Protein AF-A0A024TZN8-F1 (afdb_monomer)

Secondary structure (DSSP, 8-state):
-------------------------------------------------------------------------------S-TT---EE--GGGHHHHHHHHHHHHHHTHHHHHHHHHHHHTT--EEEEEEEE-SS-EEEEEE----S-HHHHHHHHHHHHHS-EE-SSEEEEEEEEEETTEEEEEEEEEEEEETTEEEEEEEEEEEEEEETTEEEEEEEEESEESSSPPPP-S-----EEEEEEE----------------PPP--PPPPP-S--HHHHHHHHHHHHHHHTT-SS----PPPP--HHHHHHHHIIIIIHHHHHHHHS-GGGHHHHHHHTHHHHHHHHHHHHHHHHHHTT-GGG---HHHHHHHHHHIIIIIHHHHHHHHHHHHHHHHHHHHHHHHHHHHHHHHHHHHH--SS---HHHHHHH------HHHHHHHHHIIIIIIHHHHHHHHHHHHHT----TT-TTTSGGGS--SS---------------B-HHHHHHHHHHHHHHHHHHHHHHHHHTSSSHHHHHHHHHHHHHTHHHHHHHHHHHHHHHHHHHHHHS-GGG--HHHHHHHHHHHHHHHHHHHHHHHHHHHHS-HHHHHHHHHHHHHHHHHHHHHHHHHHHTTS-TT--BPP---TTHHHHHHHHHTT--

Foldseek 3Di:
DDDDDDDDDDDDDDDDDDDDDDDDDDDDDDDDDDDDDDDDDDDDDDDDDDDDDDDDDDDDDDDDDDDDPPDDDDPPDPDPPVPPQAAAPDPVCVLVSLCVVQVVLVVCVVVVVVVLCVVQPPDQDLDWDWDDPDSDIDIHHHHDDPDDLVVLLVLLVCLQAPFDDDPQKTKAFPDDSDPFKTKIKIWGCQLFHHNAIDIWIKIWGWACPDPFKIKIWMWTRQHYPVDHDPDHPDRDIDTDMDIGGRPPDDDPDDPDDDDDDDDDDDDDDDDDDDDVVSSVNSVSVVSSVSSVCDPPPPPDDPPDDVVVVVVLCCVVPVVLVVCVVPPDPLLCLLLVLLCVVVVVLVVVVVVVQVVVVVPDPVDRQPVVLLSVLLQCLQPVLQVQLVVVLVVLLVVLVVVLCVVCVCLLVVQLVVVCVVPVDDDCDPVNSVVRRPPPPDPSVLVSLLCSLQPNWLPSNLVSLLCCLVPVDPDPPDDPPPPPPPPPDDDDDDDPDDDDPPQDFDFLVNQLSSLLSSLLSNLSNVLQVVLVPDPDSVSSNVSSNLCSVFVSLLSSLLSSQLSLQVQVVCVVDPPLPDDPVSSVVSNVVSSVLRSQLSSLLVCLVSPHDPPVSVVSSSVVSVVSSVVSVVVSVVSVVVHPRPDTRGRDDDNVVVVVVVVVVVVPD

Radius of gyration: 37.94 Å; Cα contacts (8 Å, |Δi|>4): 658; chains: 1; bounding box: 101×75×132 Å

pLDDT: mean 72.83, std 25.21, range [22.47, 98.56]

Nearest PDB structures (foldseek):
  6vvq-assembly1_A  TM=5.739E-01  e=3.938E-01  Homo sapiens
  3fo5-assembly1_B  TM=4.875E-01  e=1.737E-01  Homo sapiens
  6vvq-assembly2_B  TM=4.913E-01  e=3.436E-01  Homo sapiens
  7f02-assembly1_F  TM=2.662E-01  e=8.152E-01  Escherichia coli BL21(DE3)

Solvent-accessible surface area (backbone atoms only — not comparable to full-atom values): 40317 Å² total; per-residue (Å²): 138,85,85,89,84,89,82,90,82,87,82,81,89,83,88,86,78,89,87,80,90,88,88,83,88,85,78,94,85,89,82,89,86,88,81,88,83,82,88,84,89,85,89,78,86,87,89,86,83,87,85,81,90,83,88,80,89,86,86,89,83,92,77,92,73,91,74,78,90,68,90,75,84,76,90,75,70,72,77,86,57,88,76,66,66,43,67,48,78,53,81,93,46,43,71,61,48,50,52,52,57,51,52,56,54,55,72,40,49,66,61,51,49,60,49,49,38,73,76,47,57,93,56,79,38,92,60,80,43,80,44,80,71,76,98,44,76,48,75,48,73,35,77,90,74,102,68,58,63,68,62,50,52,48,56,44,49,47,66,70,49,41,69,45,77,59,95,61,36,35,36,38,58,72,46,79,78,49,101,47,29,39,32,26,36,41,34,27,45,52,43,74,40,89,86,36,55,36,69,46,36,35,42,36,33,61,43,78,79,48,102,51,31,39,34,39,34,38,36,46,43,66,40,30,73,90,65,64,68,77,96,64,99,71,91,80,85,52,74,52,75,50,77,48,68,59,80,80,71,76,84,72,85,75,87,76,82,90,79,86,82,80,83,79,93,73,82,85,77,86,87,78,80,96,52,68,67,55,40,52,48,53,50,46,49,51,59,49,45,67,72,52,54,72,83,73,75,68,76,70,74,76,79,69,62,65,65,58,54,51,50,53,45,40,55,72,42,43,51,58,44,49,43,65,74,71,45,59,76,74,74,49,50,32,51,57,44,40,47,43,58,56,50,52,51,52,53,50,52,51,52,50,44,61,60,41,66,76,75,41,85,90,69,72,71,62,60,70,61,36,53,50,33,17,51,42,14,33,46,61,34,41,55,55,33,52,58,53,34,52,54,50,48,54,49,46,52,51,54,44,48,68,72,46,36,70,59,56,50,52,46,53,52,50,53,47,69,75,54,83,66,86,80,79,46,74,64,61,56,57,74,66,57,78,78,67,100,42,72,63,56,55,52,44,47,46,41,46,13,37,52,37,50,15,41,41,47,53,49,43,49,48,46,56,62,73,56,59,77,79,60,101,80,52,80,94,78,57,69,88,81,73,76,88,78,95,75,97,72,82,91,74,88,70,92,81,80,87,59,71,58,55,37,51,57,57,51,26,48,36,25,29,32,16,20,36,20,22,37,44,43,54,44,47,54,62,12,70,71,38,95,40,70,70,50,15,39,49,45,14,47,50,35,38,70,47,50,32,53,40,39,24,46,28,29,30,42,22,27,49,39,46,47,58,42,57,74,74,45,60,77,90,72,69,49,76,65,55,57,48,64,19,38,44,67,20,20,52,56,42,13,51,50,45,31,45,42,54,48,23,69,72,75,39,63,74,73,64,16,51,57,52,30,53,52,51,45,51,49,49,48,52,54,49,52,54,51,46,56,56,52,57,74,71,55,69,72,83,51,75,42,73,60,70,84,60,76,70,65,59,53,58,56,51,57,62,60,67,74,74,119

Organism: NCBI:txid157072

Mean predicted aligned error: 18.28 Å

Structure (mmCIF, N/CA/C/O backbone):
data_AF-A0A024TZN8-F1
#
_entry.id   AF-A0A024TZN8-F1
#
loop_
_atom_site.group_PDB
_atom_site.id
_atom_site.type_symbol
_atom_site.label_atom_id
_atom_site.label_alt_id
_atom_site.label_comp_id
_atom_site.label_asym_id
_atom_site.label_entity_id
_atom_site.label_seq_id
_atom_site.pdbx_PDB_ins_code
_atom_site.Cartn_x
_atom_site.Cartn_y
_atom_site.Cartn_z
_atom_site.occupancy
_atom_site.B_iso_or_equiv
_atom_site.auth_seq_id
_atom_site.auth_comp_id
_atom_site.auth_asym_id
_atom_site.auth_atom_id
_atom_site.pdbx_PDB_model_num
ATOM 1 N N . MET A 1 1 ? 32.685 -30.323 -39.870 1.00 30.05 1 MET A N 1
ATOM 2 C CA . MET A 1 1 ? 34.076 -30.712 -39.538 1.00 30.05 1 MET A CA 1
ATOM 3 C C . MET A 1 1 ? 35.042 -29.717 -40.185 1.00 30.05 1 MET A C 1
ATOM 5 O O . MET A 1 1 ? 34.588 -29.029 -41.093 1.00 30.05 1 MET A O 1
ATOM 9 N N . PRO A 1 2 ? 36.268 -29.550 -39.648 1.00 55.81 2 PRO A N 1
ATOM 10 C CA . PRO A 1 2 ? 36.926 -28.237 -39.532 1.00 55.81 2 PRO A CA 1
ATOM 11 C C . PRO A 1 2 ? 38.259 -28.177 -40.341 1.00 55.81 2 PRO A C 1
ATOM 13 O O . PRO A 1 2 ? 38.332 -28.935 -41.310 1.00 55.81 2 PRO A O 1
ATOM 16 N N . PRO A 1 3 ? 39.260 -27.290 -40.082 1.00 59.59 3 PRO A N 1
ATOM 17 C CA . PRO A 1 3 ? 39.941 -26.995 -38.792 1.00 59.59 3 PRO A CA 1
ATOM 18 C C . PRO A 1 3 ? 39.669 -25.559 -38.278 1.00 59.59 3 PRO A C 1
ATOM 20 O O . PRO A 1 3 ? 39.428 -24.655 -39.067 1.00 59.59 3 PRO A O 1
ATOM 23 N N . GLU A 1 4 ? 39.487 -25.300 -36.978 1.00 45.41 4 GLU A N 1
ATOM 24 C CA . GLU A 1 4 ? 40.472 -25.269 -35.870 1.00 45.41 4 GLU A CA 1
ATOM 25 C C . GLU A 1 4 ? 41.557 -24.180 -35.958 1.00 45.41 4 GLU A C 1
ATOM 27 O O . GLU A 1 4 ? 42.468 -24.257 -36.778 1.00 45.41 4 GLU A O 1
ATOM 32 N N . LEU A 1 5 ? 41.539 -23.256 -34.984 1.00 45.44 5 LEU A N 1
ATOM 33 C CA . LEU A 1 5 ? 42.759 -22.741 -34.352 1.00 45.44 5 LEU A CA 1
ATOM 34 C C . LEU A 1 5 ? 42.446 -22.120 -32.979 1.00 45.44 5 LEU A C 1
ATOM 36 O O . LEU A 1 5 ? 41.893 -21.028 -32.874 1.00 45.44 5 LEU A O 1
ATOM 40 N N . ALA A 1 6 ? 42.805 -22.834 -31.912 1.00 35.44 6 ALA A N 1
ATOM 41 C CA . ALA A 1 6 ? 42.748 -22.322 -30.547 1.00 35.44 6 ALA A CA 1
ATOM 42 C C . ALA A 1 6 ? 43.979 -21.456 -30.233 1.00 35.44 6 ALA A C 1
ATOM 44 O O . ALA A 1 6 ? 45.085 -21.754 -30.689 1.00 35.44 6 ALA A O 1
ATOM 45 N N . LYS A 1 7 ? 43.825 -20.443 -29.371 1.00 36.75 7 LYS A N 1
ATOM 46 C CA . LYS A 1 7 ? 44.962 -19.846 -28.657 1.00 36.75 7 LYS A CA 1
ATOM 47 C C . LYS A 1 7 ? 44.595 -19.461 -27.229 1.00 36.75 7 LYS A C 1
ATOM 49 O O . LYS A 1 7 ? 43.759 -18.602 -26.983 1.00 36.75 7 LYS A O 1
ATOM 54 N N . SER A 1 8 ? 45.269 -20.117 -26.295 1.00 31.22 8 SER A N 1
ATOM 55 C CA . SER A 1 8 ? 45.290 -19.793 -24.873 1.00 31.22 8 SER A CA 1
ATOM 56 C C . SER A 1 8 ? 46.012 -18.472 -24.607 1.00 31.22 8 SER A C 1
ATOM 58 O O . SER A 1 8 ? 47.078 -18.239 -25.181 1.00 31.22 8 SER A O 1
ATOM 60 N N . MET A 1 9 ? 45.549 -17.705 -23.621 1.00 31.27 9 MET A N 1
ATOM 61 C CA . MET A 1 9 ? 46.416 -16.789 -22.881 1.00 31.27 9 MET A CA 1
ATOM 62 C C . MET A 1 9 ? 46.205 -16.944 -21.378 1.00 31.27 9 MET A C 1
ATOM 64 O O . MET A 1 9 ? 45.128 -16.691 -20.849 1.00 31.27 9 MET A O 1
ATOM 68 N N . SER A 1 10 ? 47.271 -17.356 -20.696 1.00 29.47 10 SER A N 1
ATOM 69 C CA . SER A 1 10 ? 47.393 -17.285 -19.247 1.00 29.47 10 SER A CA 1
ATOM 70 C C . SER A 1 10 ? 48.030 -15.956 -18.848 1.00 29.47 10 SER A C 1
ATOM 72 O O . SER A 1 10 ? 49.127 -15.645 -19.310 1.00 29.47 10 SER A O 1
ATOM 74 N N . PHE A 1 11 ? 47.425 -15.258 -17.896 1.00 32.56 11 PHE A N 1
ATOM 75 C CA . PHE A 1 11 ? 48.141 -14.393 -16.962 1.00 32.56 11 PHE A CA 1
ATOM 76 C C . PHE A 1 11 ? 47.741 -14.855 -15.553 1.00 32.56 11 PHE A C 1
ATOM 78 O O . PHE A 1 11 ? 46.582 -15.170 -15.311 1.00 32.56 11 PHE A O 1
ATOM 85 N N . GLY A 1 12 ? 48.640 -14.999 -14.586 1.00 29.70 12 GLY A N 1
ATOM 86 C CA . GLY A 1 12 ? 49.996 -14.457 -14.518 1.00 29.70 12 GLY A CA 1
ATOM 87 C C . GLY A 1 12 ? 50.117 -13.725 -13.191 1.00 29.70 12 GLY A C 1
ATOM 88 O O . GLY A 1 12 ? 49.939 -12.514 -13.131 1.00 29.70 12 GLY A O 1
ATOM 89 N N . GLY A 1 13 ? 50.303 -14.476 -12.104 1.00 29.12 13 GLY A N 1
ATOM 90 C CA . GLY A 1 13 ? 50.282 -13.908 -10.760 1.00 29.12 13 GLY A CA 1
ATOM 91 C C . GLY A 1 13 ? 51.513 -13.048 -10.471 1.00 29.12 13 GLY A C 1
ATOM 92 O O . GLY A 1 13 ? 52.635 -13.452 -10.766 1.00 29.12 13 GLY A O 1
ATOM 93 N N . MET A 1 14 ? 51.311 -11.912 -9.803 1.00 31.89 14 MET A N 1
ATOM 94 C CA . MET A 1 14 ? 52.385 -11.189 -9.124 1.00 31.89 14 MET A CA 1
ATOM 95 C C . MET A 1 14 ? 52.057 -11.023 -7.642 1.00 31.89 14 MET A C 1
ATOM 97 O O . MET A 1 14 ? 51.167 -10.276 -7.250 1.00 31.89 14 MET A O 1
ATOM 101 N N . SER A 1 15 ? 52.831 -11.728 -6.821 1.00 30.62 15 SER A N 1
ATOM 102 C CA . SER A 1 15 ? 52.972 -11.476 -5.392 1.00 30.62 15 SER A CA 1
ATOM 103 C C . SER A 1 15 ? 54.261 -10.687 -5.180 1.00 30.62 15 SER A C 1
ATOM 105 O O . SER A 1 15 ? 55.340 -11.198 -5.482 1.00 30.62 15 SER A O 1
ATOM 107 N N . SER A 1 16 ? 54.178 -9.507 -4.570 1.00 34.16 16 SER A N 1
ATOM 108 C CA . SER A 1 16 ? 55.335 -8.832 -3.977 1.00 34.16 16 SER A CA 1
ATOM 109 C C . SER A 1 16 ? 54.985 -8.273 -2.593 1.00 34.16 16 SER A C 1
ATOM 111 O O . SER A 1 16 ? 53.917 -7.714 -2.353 1.00 34.16 16 SER A O 1
ATOM 113 N N . ARG A 1 17 ? 55.889 -8.523 -1.641 1.00 34.28 17 ARG A N 1
ATOM 114 C CA . ARG A 1 17 ? 55.772 -8.273 -0.193 1.00 34.28 17 ARG A CA 1
ATOM 115 C C . ARG A 1 17 ? 56.737 -7.153 0.218 1.00 34.28 17 ARG A C 1
ATOM 117 O O . ARG A 1 17 ? 57.800 -7.055 -0.383 1.00 34.28 17 ARG A O 1
ATOM 124 N N . SER A 1 18 ? 56.460 -6.502 1.361 1.00 32.19 18 SER A N 1
ATOM 125 C CA . SER A 1 18 ? 57.362 -5.566 2.087 1.00 32.19 18 SER A CA 1
ATOM 126 C C . SER A 1 18 ? 57.584 -4.208 1.383 1.00 32.19 18 SER A C 1
ATOM 128 O O . SER A 1 18 ? 57.638 -4.168 0.166 1.00 32.19 18 SER A O 1
ATOM 130 N N . GLY A 1 19 ? 57.731 -3.041 2.026 1.00 29.33 19 GLY A N 1
ATOM 131 C CA . GLY A 1 19 ? 57.719 -2.626 3.443 1.00 29.33 19 GLY A CA 1
ATOM 132 C C . GLY A 1 19 ? 58.166 -1.141 3.548 1.00 29.33 19 GLY A C 1
ATOM 133 O O . GLY A 1 19 ? 58.628 -0.589 2.560 1.00 29.33 19 GLY A O 1
ATOM 134 N N . SER A 1 20 ? 58.089 -0.410 4.671 1.00 31.00 20 SER A N 1
ATOM 135 C CA . SER A 1 20 ? 57.524 -0.697 6.002 1.00 31.00 20 SER A CA 1
ATOM 136 C C . SER A 1 20 ? 57.303 0.617 6.814 1.00 31.00 20 SER A C 1
ATOM 138 O O . SER A 1 20 ? 57.516 1.703 6.291 1.00 31.00 20 SER A O 1
ATOM 140 N N . ARG A 1 21 ? 56.882 0.502 8.089 1.00 34.34 21 ARG A N 1
ATOM 141 C CA . ARG A 1 21 ? 56.861 1.506 9.193 1.00 34.34 21 ARG A CA 1
ATOM 142 C C . ARG A 1 21 ? 57.362 2.945 8.916 1.00 34.34 21 ARG A C 1
ATOM 144 O O . ARG A 1 21 ? 58.560 3.147 8.740 1.00 34.34 21 ARG A O 1
ATOM 151 N N . HIS A 1 22 ? 56.536 3.934 9.277 1.00 31.69 22 HIS A N 1
ATOM 152 C CA . HIS A 1 22 ? 56.985 5.041 10.142 1.00 31.69 22 HIS A CA 1
ATOM 153 C C . HIS A 1 22 ? 55.917 5.414 11.184 1.00 31.69 22 HIS A C 1
ATOM 155 O O . HIS A 1 22 ? 54.732 5.139 11.008 1.00 31.69 22 HIS A O 1
ATOM 161 N N . ARG A 1 23 ? 56.369 5.940 12.328 1.00 34.72 23 ARG A N 1
ATOM 162 C CA . ARG A 1 23 ? 55.609 6.089 13.580 1.00 34.72 23 ARG A CA 1
ATOM 163 C C . ARG A 1 23 ? 55.654 7.561 13.987 1.00 34.72 23 ARG A C 1
ATOM 165 O O . ARG A 1 23 ? 56.745 8.084 14.170 1.00 34.72 23 ARG A O 1
ATOM 172 N N . GLY A 1 24 ? 54.500 8.205 14.152 1.00 29.28 24 GLY A N 1
ATOM 173 C CA . GLY A 1 24 ? 54.416 9.619 14.526 1.00 29.28 24 GLY A CA 1
ATOM 174 C C . GLY A 1 24 ? 53.272 9.875 15.498 1.00 29.28 24 GLY A C 1
ATOM 175 O O . GLY A 1 24 ? 52.125 10.007 15.087 1.00 29.28 24 GLY A O 1
ATOM 176 N N . GLN A 1 25 ? 53.587 9.930 16.792 1.00 33.00 25 GLN A N 1
ATOM 177 C CA . GLN A 1 25 ? 52.720 10.576 17.779 1.00 33.00 25 GLN A CA 1
ATOM 178 C C . GLN A 1 25 ? 52.880 12.092 17.638 1.00 33.00 25 GLN A C 1
ATOM 180 O O . GLN A 1 25 ? 54.005 12.551 17.465 1.00 33.00 25 GLN A O 1
ATOM 185 N N . LEU A 1 26 ? 51.809 12.859 17.835 1.00 31.92 26 LEU A N 1
ATOM 186 C CA . LEU A 1 26 ? 51.884 14.172 18.482 1.00 31.92 26 LEU A CA 1
ATOM 187 C C . LEU A 1 26 ? 50.514 14.539 19.068 1.00 31.92 26 LEU A C 1
ATOM 189 O O . LEU A 1 26 ? 49.491 13.976 18.682 1.00 31.92 26 LEU A O 1
ATOM 193 N N . ALA A 1 27 ? 50.522 15.398 20.083 1.00 30.81 27 ALA A N 1
ATOM 194 C CA . ALA A 1 27 ? 49.431 15.529 21.040 1.00 30.81 27 ALA A CA 1
ATOM 195 C C . ALA A 1 27 ? 48.706 16.883 20.969 1.00 30.81 27 ALA A C 1
ATOM 197 O O . ALA A 1 27 ? 49.251 17.873 20.495 1.00 30.81 27 ALA A O 1
ATOM 198 N N . SER A 1 28 ? 47.492 16.893 21.529 1.00 31.00 28 SER A N 1
ATOM 199 C CA . SER A 1 28 ? 46.886 17.983 22.312 1.00 31.00 28 SER A CA 1
ATOM 200 C C . SER A 1 28 ? 47.504 19.388 22.193 1.00 31.00 28 SER A C 1
ATOM 202 O O . SER A 1 28 ? 48.499 19.677 22.859 1.00 31.00 28 SER A O 1
ATOM 204 N N . VAL A 1 29 ? 46.764 20.321 21.584 1.00 30.72 29 VAL A N 1
ATOM 205 C CA . VAL A 1 29 ? 46.718 21.714 22.063 1.00 30.72 29 VAL A CA 1
ATOM 206 C C . VAL A 1 29 ? 45.264 22.170 22.182 1.00 30.72 29 VAL A C 1
ATOM 208 O O . VAL A 1 29 ? 44.430 21.930 21.313 1.00 30.72 29 VAL A O 1
ATOM 211 N N . ARG A 1 30 ? 44.982 22.824 23.307 1.00 33.59 30 ARG A N 1
ATOM 212 C CA . ARG A 1 30 ? 43.704 23.404 23.723 1.00 33.59 30 ARG A CA 1
ATOM 213 C C . ARG A 1 30 ? 43.825 24.919 23.567 1.00 33.59 30 ARG A C 1
ATOM 215 O O . ARG A 1 30 ? 44.715 25.493 24.186 1.00 33.59 30 ARG A O 1
ATOM 222 N N . SER A 1 31 ? 42.942 25.574 22.817 1.00 30.58 31 SER A N 1
ATOM 223 C CA . SER A 1 31 ? 42.868 27.042 22.786 1.00 30.58 31 SER A CA 1
ATOM 224 C C . SER A 1 31 ? 41.439 27.528 23.015 1.00 30.58 31 SER A C 1
ATOM 226 O O . SER A 1 31 ? 40.497 27.158 22.320 1.00 30.58 31 SER A O 1
ATOM 228 N N . GLN A 1 32 ? 41.284 28.351 24.050 1.00 31.69 32 GLN A N 1
ATOM 229 C CA . GLN A 1 32 ? 40.093 29.164 24.266 1.00 31.69 32 GLN A CA 1
ATOM 230 C C . GLN A 1 32 ? 40.126 30.352 23.302 1.00 31.69 32 GLN A C 1
ATOM 232 O O . GLN A 1 32 ? 41.203 30.880 23.033 1.00 31.69 32 GLN A O 1
ATOM 237 N N . LEU A 1 33 ? 38.959 30.857 22.900 1.00 29.12 33 LEU A N 1
ATOM 238 C CA . LEU A 1 33 ? 38.810 32.283 22.615 1.00 29.12 33 LEU A CA 1
ATOM 239 C C . LEU A 1 33 ? 37.374 32.727 22.896 1.00 29.12 33 LEU A C 1
ATOM 241 O O . LEU A 1 33 ? 36.422 32.327 22.232 1.00 29.12 33 LEU A O 1
ATOM 245 N N . SER A 1 34 ? 37.236 33.536 23.939 1.00 29.19 34 SER A N 1
ATOM 246 C CA . SER A 1 34 ? 35.998 34.177 24.369 1.00 29.19 34 SER A CA 1
ATOM 247 C C . SER A 1 34 ? 35.949 35.605 23.836 1.00 29.19 34 SER A C 1
ATOM 249 O O . SER A 1 34 ? 36.836 36.387 24.175 1.00 29.19 34 SER A O 1
ATOM 251 N N . ILE A 1 35 ? 34.900 35.984 23.098 1.00 32.28 35 ILE A N 1
ATOM 252 C CA . ILE A 1 35 ? 34.565 37.400 22.884 1.00 32.28 35 ILE A CA 1
ATOM 253 C C . ILE A 1 35 ? 33.079 37.646 23.162 1.00 32.28 35 ILE A C 1
ATOM 255 O O . ILE A 1 35 ? 32.191 36.920 22.728 1.00 32.28 35 ILE A O 1
ATOM 259 N N . GLN A 1 36 ? 32.880 38.704 23.940 1.00 29.36 36 GLN A N 1
ATOM 260 C CA . GLN A 1 36 ? 31.660 39.323 24.441 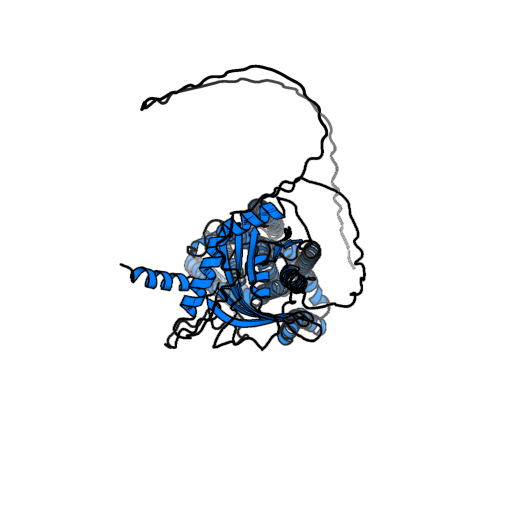1.00 29.36 36 GLN A CA 1
ATOM 261 C C . GLN A 1 36 ? 30.452 39.346 23.486 1.00 29.36 36 GLN A C 1
ATOM 263 O O . GLN A 1 36 ? 30.565 39.749 22.329 1.00 29.36 36 GLN A O 1
ATOM 268 N N . ARG A 1 37 ? 29.252 39.212 24.069 1.00 28.55 37 ARG A N 1
ATOM 269 C CA . ARG A 1 37 ? 28.217 40.245 23.885 1.00 28.55 37 ARG A CA 1
ATOM 270 C C . ARG A 1 37 ? 27.430 40.505 25.169 1.00 28.55 37 ARG A C 1
ATOM 272 O O . ARG A 1 37 ? 27.273 39.638 26.021 1.00 28.55 37 ARG A O 1
ATOM 279 N N . SER A 1 38 ? 27.045 41.764 25.315 1.00 30.22 38 SER A N 1
ATOM 280 C CA . SER A 1 38 ? 26.660 42.442 26.549 1.00 30.22 38 SER A CA 1
ATOM 281 C C . SER A 1 38 ? 25.204 42.239 26.975 1.00 30.22 38 SER A C 1
ATOM 283 O O . SER A 1 38 ? 24.283 42.423 26.185 1.00 30.22 38 SER A O 1
ATOM 285 N N . SER A 1 39 ? 25.040 41.976 28.271 1.00 30.17 39 SER A N 1
ATOM 286 C CA . SER A 1 39 ? 24.017 42.517 29.183 1.00 30.17 39 SER A CA 1
ATOM 287 C C . SER A 1 39 ? 22.898 43.426 28.634 1.00 30.17 39 SER A C 1
ATOM 289 O O . SER A 1 39 ? 23.163 44.518 28.131 1.00 30.17 39 SER A O 1
ATOM 291 N N . SER A 1 40 ? 21.661 43.112 29.027 1.00 30.58 40 SER A N 1
ATOM 292 C CA . SER A 1 40 ? 20.675 44.119 29.451 1.00 30.58 40 SER A CA 1
ATOM 293 C C . SER A 1 40 ? 19.959 43.622 30.709 1.00 30.58 40 SER A C 1
ATOM 295 O O . SER A 1 40 ? 19.372 42.541 30.700 1.00 30.58 40 SER A O 1
ATOM 297 N N . ALA A 1 41 ? 20.034 44.380 31.800 1.00 32.38 41 ALA A N 1
ATOM 298 C CA . ALA A 1 41 ? 19.461 43.995 33.087 1.00 32.38 41 ALA A CA 1
ATOM 299 C C . ALA A 1 41 ? 17.971 44.352 33.196 1.00 32.38 41 ALA A C 1
ATOM 301 O O . ALA A 1 41 ? 17.544 45.386 32.682 1.00 32.38 41 ALA A O 1
ATOM 302 N N . ARG A 1 42 ? 17.222 43.592 34.004 1.00 31.70 42 ARG A N 1
ATOM 303 C CA . ARG A 1 42 ? 16.159 44.155 34.851 1.00 31.70 42 ARG A CA 1
ATOM 304 C C . ARG A 1 42 ? 16.095 43.411 36.184 1.00 31.70 42 ARG A C 1
ATOM 306 O O . ARG A 1 42 ? 15.981 42.194 36.228 1.00 31.70 42 ARG A O 1
ATOM 313 N N . SER A 1 43 ? 16.231 44.187 37.252 1.00 31.36 43 SER A N 1
ATOM 314 C CA . SER A 1 43 ? 16.143 43.766 38.650 1.00 31.36 43 SER A CA 1
ATOM 315 C C . SER A 1 43 ? 14.705 43.903 39.148 1.00 31.36 43 SER A C 1
ATOM 317 O O . SER A 1 43 ? 14.048 44.872 38.771 1.00 31.36 43 SER A O 1
ATOM 319 N N . ALA A 1 44 ? 14.269 43.004 40.038 1.00 33.41 44 ALA A N 1
ATOM 320 C CA . ALA A 1 44 ? 13.424 43.359 41.183 1.00 33.41 44 ALA A CA 1
ATOM 321 C C . ALA A 1 44 ? 13.394 42.231 42.238 1.00 33.41 44 ALA A C 1
ATOM 323 O O . ALA A 1 44 ? 12.863 41.153 41.992 1.00 33.41 44 ALA A O 1
ATOM 324 N N . ASN A 1 45 ? 13.977 42.518 43.406 1.00 29.30 45 ASN A N 1
ATOM 325 C CA . ASN A 1 45 ? 13.536 42.164 44.767 1.00 29.30 45 ASN A CA 1
ATOM 326 C C . ASN A 1 45 ? 12.486 41.040 44.932 1.00 29.30 45 ASN A C 1
ATOM 328 O O . ASN A 1 45 ? 11.347 41.160 44.502 1.00 29.30 45 ASN A O 1
ATOM 332 N N . SER A 1 46 ? 12.828 39.908 45.552 1.00 32.38 46 SER A N 1
ATOM 333 C CA . SER A 1 46 ? 12.991 39.708 47.010 1.00 32.38 46 SER A CA 1
ATOM 334 C C . SER A 1 46 ? 11.685 39.711 47.817 1.00 32.38 46 SER A C 1
ATOM 336 O O . SER A 1 46 ? 11.101 40.766 48.055 1.00 32.38 46 SER A O 1
ATOM 338 N N . ASN A 1 47 ? 11.368 38.575 48.446 1.00 31.19 47 ASN A N 1
ATOM 339 C CA . ASN A 1 47 ? 11.277 38.587 49.904 1.00 31.19 47 ASN A CA 1
ATOM 340 C C . ASN A 1 47 ? 11.547 37.216 50.535 1.00 31.19 47 ASN A C 1
ATOM 342 O O . ASN A 1 47 ? 11.441 36.174 49.896 1.00 31.19 47 ASN A O 1
ATOM 346 N N . ARG A 1 48 ? 11.977 37.266 51.795 1.00 31.77 48 ARG A N 1
ATOM 347 C CA . ARG A 1 48 ? 12.570 36.176 52.573 1.00 31.77 48 ARG A CA 1
ATOM 348 C C . ARG A 1 48 ? 11.827 36.091 53.899 1.00 31.77 48 ARG A C 1
ATOM 350 O O . ARG A 1 48 ? 11.747 37.097 54.596 1.00 31.77 48 ARG A O 1
ATOM 357 N N . SER A 1 49 ? 11.389 34.906 54.307 1.00 31.58 49 SER A N 1
ATOM 358 C CA . SER A 1 49 ? 11.052 34.650 55.709 1.00 31.58 49 SER A CA 1
ATOM 359 C C . SER A 1 49 ? 11.600 33.295 56.144 1.00 31.58 49 SER A C 1
ATOM 361 O O . SER A 1 49 ? 11.367 32.261 55.526 1.00 31.58 49 SER A O 1
ATOM 363 N N . ASN A 1 50 ? 12.398 33.328 57.208 1.00 30.88 50 ASN A N 1
ATOM 364 C CA . ASN A 1 50 ? 12.898 32.131 57.870 1.00 30.88 50 ASN A CA 1
ATOM 365 C C . ASN A 1 50 ? 11.802 31.596 58.806 1.00 30.88 50 ASN A C 1
ATOM 367 O O . ASN A 1 50 ? 11.118 32.397 59.447 1.00 30.88 50 ASN A O 1
ATOM 371 N N . ARG A 1 51 ? 11.784 30.287 59.075 1.00 30.64 51 ARG A N 1
ATOM 372 C CA . ARG A 1 51 ? 11.636 29.849 60.471 1.00 30.64 51 ARG A CA 1
ATOM 373 C C . ARG A 1 51 ? 12.422 28.579 60.763 1.00 30.64 51 ARG A C 1
ATOM 375 O O . ARG A 1 51 ? 12.837 27.862 59.860 1.00 30.64 51 ARG A O 1
ATOM 382 N N . SER A 1 52 ? 12.750 28.433 62.037 1.00 30.34 52 SER A N 1
ATOM 383 C CA . SER A 1 52 ? 13.934 27.742 62.527 1.00 30.34 52 SER A CA 1
ATOM 384 C C . SER A 1 52 ? 13.659 26.343 63.060 1.00 30.34 52 SER A C 1
ATOM 386 O O . SER A 1 52 ? 12.600 26.053 63.609 1.00 30.34 52 SER A O 1
ATOM 388 N N . THR A 1 53 ? 14.707 25.533 62.986 1.00 31.23 53 THR A N 1
ATOM 389 C CA . THR A 1 53 ? 14.934 24.318 63.770 1.00 31.23 53 THR A CA 1
ATOM 390 C C . THR A 1 53 ? 14.635 24.483 65.261 1.00 31.23 53 THR A C 1
ATOM 392 O O . THR A 1 53 ? 15.058 25.467 65.869 1.00 31.23 53 THR A O 1
ATOM 395 N N . HIS A 1 54 ? 14.074 23.440 65.869 1.00 29.80 54 HIS A N 1
ATOM 396 C CA . HIS A 1 54 ? 14.369 23.063 67.250 1.00 29.80 54 HIS A CA 1
ATOM 397 C C . HIS A 1 54 ? 14.506 21.540 67.321 1.00 29.80 54 HIS A C 1
ATOM 399 O O . HIS A 1 54 ? 13.748 20.818 66.678 1.00 29.80 54 HIS A O 1
ATOM 405 N N . SER A 1 55 ? 15.488 21.058 68.077 1.00 33.00 55 SER A N 1
ATOM 406 C CA . SER A 1 55 ? 15.699 19.639 68.363 1.00 33.00 55 SER A CA 1
ATOM 407 C C . SER A 1 55 ? 15.504 19.375 69.854 1.00 33.00 55 SER A C 1
ATOM 409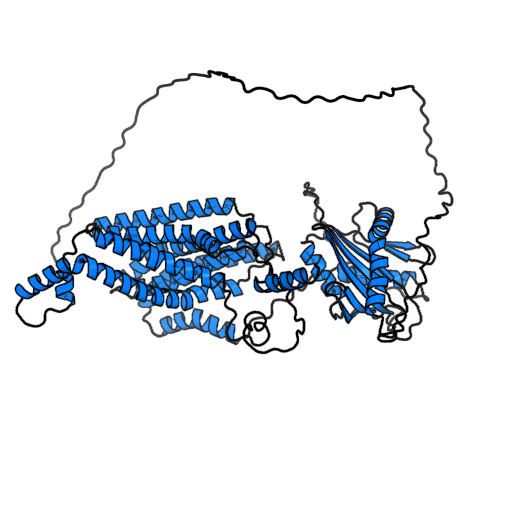 O O . SER A 1 55 ? 15.784 20.257 70.666 1.00 33.00 55 SER A O 1
ATOM 411 N N . LEU A 1 56 ? 15.062 18.160 70.201 1.00 31.11 56 LEU A N 1
ATOM 412 C CA . LEU A 1 56 ? 15.746 17.247 71.131 1.00 31.11 56 LEU A CA 1
ATOM 413 C C . LEU A 1 56 ? 14.951 15.934 71.318 1.00 31.11 56 LEU A C 1
ATOM 415 O O . LEU A 1 56 ? 13.738 15.954 71.484 1.00 31.11 56 LEU A O 1
ATOM 419 N N . ARG A 1 57 ? 15.689 14.815 71.234 1.00 30.92 57 ARG A N 1
ATOM 420 C CA . ARG A 1 57 ? 15.742 13.642 72.145 1.00 30.92 57 ARG A CA 1
ATOM 421 C C . ARG A 1 57 ? 14.729 13.553 73.301 1.00 30.92 57 ARG A C 1
ATOM 423 O O . ARG A 1 57 ? 14.399 14.568 73.896 1.00 30.92 57 ARG A O 1
ATOM 430 N N . ASP A 1 58 ? 14.347 12.381 73.813 1.00 31.08 58 ASP A N 1
ATOM 431 C CA . ASP A 1 58 ? 14.647 10.954 73.539 1.00 31.08 58 ASP A CA 1
ATOM 432 C C . ASP A 1 58 ? 13.543 10.130 74.248 1.00 31.08 58 ASP A C 1
ATOM 434 O O . ASP A 1 58 ? 13.003 10.619 75.241 1.00 31.08 58 ASP A O 1
ATOM 438 N N . SER A 1 59 ? 13.264 8.882 73.832 1.00 28.72 59 SER A N 1
ATOM 439 C CA . SER A 1 59 ? 13.058 7.711 74.731 1.00 28.72 59 SER A CA 1
ATOM 440 C C . SER A 1 59 ? 12.555 6.465 73.991 1.00 28.72 59 SER A C 1
ATOM 442 O O . SER A 1 59 ? 11.711 6.545 73.104 1.00 28.72 59 SER A O 1
ATOM 444 N N . CYS A 1 60 ? 13.065 5.297 74.391 1.00 29.67 60 CYS A N 1
ATOM 445 C CA . CYS A 1 60 ? 12.637 3.988 73.888 1.00 29.67 60 CYS A CA 1
ATOM 446 C C . CYS A 1 60 ? 11.374 3.484 74.607 1.00 29.67 60 CYS A C 1
ATOM 448 O O . CYS A 1 60 ? 11.203 3.729 75.798 1.00 29.67 60 CYS A O 1
ATOM 450 N N . GLY A 1 61 ? 10.564 2.679 73.917 1.00 27.67 61 GLY A N 1
ATOM 451 C CA . GLY A 1 61 ? 9.461 1.926 74.516 1.00 27.67 61 GLY A CA 1
ATOM 452 C C . GLY A 1 61 ? 9.004 0.796 73.597 1.00 27.67 61 GLY A C 1
ATOM 453 O O . GLY A 1 61 ? 8.418 1.050 72.551 1.00 27.67 61 GLY A O 1
ATOM 454 N N . VAL A 1 62 ? 9.298 -0.450 73.973 1.00 33.44 62 VAL A N 1
ATOM 455 C CA . VAL A 1 62 ? 8.788 -1.652 73.296 1.00 33.44 62 VAL A CA 1
ATOM 456 C C . VAL A 1 62 ? 7.478 -2.060 73.961 1.00 33.44 62 VAL A C 1
ATOM 458 O O . VAL A 1 62 ? 7.481 -2.368 75.151 1.00 33.44 62 VAL A O 1
ATOM 461 N N . SER A 1 63 ? 6.389 -2.155 73.198 1.00 30.05 63 SER A N 1
ATOM 462 C CA . SER A 1 63 ? 5.226 -2.954 73.594 1.00 30.05 63 SER A CA 1
ATOM 463 C C . SER A 1 63 ? 4.514 -3.552 72.382 1.00 30.05 63 SER A C 1
ATOM 465 O O . SER A 1 63 ? 3.854 -2.873 71.601 1.00 30.05 63 SER A O 1
ATOM 467 N N . THR A 1 64 ? 4.624 -4.871 72.249 1.00 33.22 64 THR A N 1
ATOM 468 C CA . THR A 1 64 ? 3.670 -5.688 71.496 1.00 33.22 64 THR A CA 1
ATOM 469 C C . THR A 1 64 ? 2.346 -5.719 72.255 1.00 33.22 64 THR A C 1
ATOM 471 O O . THR A 1 64 ? 2.323 -6.158 73.405 1.00 33.22 64 THR A O 1
ATOM 474 N N . GLY A 1 65 ? 1.251 -5.304 71.625 1.00 27.06 65 GLY A N 1
ATOM 475 C CA . GLY A 1 65 ? -0.084 -5.372 72.213 1.00 27.06 65 GLY A CA 1
ATOM 476 C C . GLY A 1 65 ? -1.152 -5.328 71.131 1.00 27.06 65 GLY A C 1
ATOM 477 O O . GLY A 1 65 ? -1.227 -4.359 70.382 1.00 27.06 65 GLY A O 1
ATOM 478 N N . CYS A 1 66 ? -1.954 -6.389 71.037 1.00 36.69 66 CYS A N 1
ATOM 479 C CA . CYS A 1 66 ? -3.226 -6.319 70.327 1.00 36.69 66 CYS A CA 1
ATOM 480 C C . CYS A 1 66 ? -4.141 -5.375 71.101 1.00 36.69 66 CYS A C 1
ATOM 482 O O . CYS A 1 66 ? -4.384 -5.627 72.278 1.00 36.69 66 CYS A O 1
ATOM 484 N N . ASP A 1 67 ? -4.696 -4.369 70.435 1.00 26.14 67 ASP A N 1
ATOM 485 C CA . ASP A 1 67 ? -5.839 -3.639 70.963 1.00 26.14 67 ASP A CA 1
ATOM 486 C C . ASP A 1 67 ? -6.856 -3.388 69.852 1.00 26.14 67 ASP A C 1
ATOM 488 O O . ASP A 1 67 ? -6.599 -2.666 68.892 1.00 26.14 67 ASP A O 1
ATOM 492 N N . SER A 1 68 ? -8.007 -4.037 70.028 1.00 29.73 68 SER A N 1
ATOM 493 C CA . SER A 1 68 ? -9.345 -3.514 69.756 1.00 29.73 68 SER A CA 1
ATOM 494 C C . SER A 1 68 ? -9.478 -2.520 68.591 1.00 29.73 68 SER A C 1
ATOM 496 O O . SER A 1 68 ? -9.233 -1.317 68.739 1.00 29.73 68 SER A O 1
ATOM 498 N N . ILE A 1 69 ? -9.985 -3.016 67.454 1.00 27.55 69 ILE A N 1
ATOM 499 C CA . ILE A 1 69 ? -10.626 -2.164 66.446 1.00 27.55 69 ILE A CA 1
ATOM 500 C C . ILE A 1 69 ? -11.852 -1.542 67.120 1.00 27.55 69 ILE A C 1
ATOM 502 O O . ILE A 1 69 ? -12.898 -2.172 67.249 1.00 27.55 69 ILE A O 1
ATOM 506 N N . LYS A 1 70 ? -11.683 -0.311 67.600 1.00 25.16 70 LYS A N 1
ATOM 507 C CA . LYS A 1 70 ? -12.764 0.505 68.149 1.00 25.16 70 LYS A CA 1
ATOM 508 C C . LYS A 1 70 ? -13.759 0.827 67.043 1.00 25.16 70 LYS A C 1
ATOM 510 O O . LYS A 1 70 ? -13.340 1.172 65.938 1.00 25.16 70 LYS A O 1
ATOM 515 N N . ASP A 1 71 ? -15.043 0.793 67.386 1.00 33.06 71 ASP A N 1
ATOM 516 C CA . ASP A 1 71 ? -16.142 1.211 66.520 1.00 33.06 71 ASP A CA 1
ATOM 517 C C . ASP A 1 71 ? -15.876 2.597 65.913 1.00 33.06 71 ASP A C 1
ATOM 519 O O . ASP A 1 71 ? -15.975 3.631 66.580 1.00 33.06 71 ASP A O 1
ATOM 523 N N . LEU A 1 72 ? -15.533 2.618 64.625 1.00 22.47 72 LEU A N 1
ATOM 524 C CA . LEU A 1 72 ? -15.395 3.836 63.837 1.00 22.47 72 LEU A CA 1
ATOM 525 C C . LEU A 1 72 ? -16.667 4.033 63.022 1.00 22.47 72 LEU A C 1
ATOM 527 O O . LEU A 1 72 ? -16.787 3.594 61.881 1.00 22.47 72 LEU A O 1
ATOM 531 N N . LYS A 1 73 ? -17.623 4.721 63.648 1.00 23.11 73 LYS A N 1
ATOM 532 C CA . LYS A 1 73 ? -18.842 5.203 63.005 1.00 23.11 73 LYS A CA 1
ATOM 533 C C . LYS A 1 73 ? -18.476 6.117 61.825 1.00 23.11 73 LYS A C 1
ATOM 535 O O . LYS A 1 73 ? -17.863 7.167 62.016 1.00 23.11 73 LYS A O 1
ATOM 540 N N . PHE A 1 74 ? -18.840 5.705 60.613 1.00 25.64 74 PHE A N 1
ATOM 541 C CA . PHE A 1 74 ? -18.482 6.388 59.369 1.00 25.64 74 PHE A CA 1
ATOM 542 C C . PHE A 1 74 ? -19.557 7.408 58.954 1.00 25.64 74 PHE A C 1
ATOM 544 O O . PHE A 1 74 ? -20.483 7.082 58.221 1.00 25.64 74 PHE A O 1
ATOM 551 N N . ASP A 1 75 ? -19.396 8.673 59.348 1.00 23.23 75 ASP A N 1
ATOM 552 C CA . ASP A 1 75 ? -20.189 9.796 58.811 1.00 23.23 75 ASP A CA 1
ATOM 553 C C . ASP A 1 75 ? -19.553 10.351 57.512 1.00 23.23 75 ASP A C 1
ATOM 555 O O . ASP A 1 75 ? -19.304 11.545 57.358 1.00 23.23 75 ASP A O 1
ATOM 559 N N . ALA A 1 76 ? -19.268 9.454 56.560 1.00 25.06 76 ALA A N 1
ATOM 560 C CA . ALA A 1 76 ? -18.924 9.784 55.170 1.00 25.06 76 ALA A CA 1
ATOM 561 C C . ALA A 1 76 ? -19.958 9.174 54.213 1.00 25.06 76 ALA A C 1
ATOM 563 O O . ALA A 1 76 ? -19.621 8.553 53.205 1.00 25.06 76 ALA A O 1
ATOM 564 N N . MET A 1 77 ? -21.230 9.346 54.571 1.00 27.56 77 MET A N 1
ATOM 565 C CA . MET A 1 77 ? -22.372 9.010 53.735 1.00 27.56 77 MET A CA 1
ATOM 566 C C . MET A 1 77 ? -22.290 9.830 52.440 1.00 27.56 77 MET A C 1
ATOM 568 O O . MET A 1 77 ? -22.538 11.037 52.436 1.00 27.56 77 MET A O 1
ATOM 572 N N . LEU A 1 78 ? -21.949 9.166 51.330 1.00 31.36 78 LEU A N 1
ATOM 573 C CA . LEU A 1 78 ? -22.451 9.576 50.019 1.00 31.36 78 LEU A CA 1
ATOM 574 C C . LEU A 1 78 ? -23.968 9.712 50.191 1.00 31.36 78 LEU A C 1
ATOM 576 O O . LEU A 1 78 ? -24.584 8.741 50.624 1.00 31.36 78 LEU A O 1
ATOM 580 N N . GLU A 1 79 ? -24.543 10.897 49.945 1.00 30.59 79 GLU A N 1
ATOM 581 C CA . GLU A 1 79 ? -25.955 11.151 50.282 1.00 30.59 79 GLU A CA 1
ATOM 582 C C . GLU A 1 79 ? -26.871 10.017 49.784 1.00 30.59 79 GLU A C 1
ATOM 584 O O . GLU A 1 79 ? -26.682 9.541 48.654 1.00 30.59 79 GLU A O 1
ATOM 589 N N . PRO A 1 80 ? -27.812 9.556 50.634 1.00 34.09 80 PRO A N 1
ATOM 590 C CA . PRO A 1 80 ? -28.447 8.256 50.500 1.00 34.09 80 PRO A CA 1
ATOM 591 C C . PRO A 1 80 ? -29.533 8.287 49.430 1.00 34.09 80 PRO A C 1
ATOM 593 O O . PRO A 1 80 ? -30.722 8.348 49.713 1.00 34.09 80 PRO A O 1
ATOM 596 N N . ASP A 1 81 ? -29.086 8.151 48.190 1.00 43.75 81 ASP A N 1
ATOM 597 C CA . ASP A 1 81 ? -29.895 7.712 47.055 1.00 43.75 81 ASP A CA 1
ATOM 598 C C . ASP A 1 81 ? -29.652 6.213 46.756 1.00 43.75 81 ASP A C 1
ATOM 600 O O . ASP A 1 81 ? -29.879 5.713 45.647 1.00 43.75 81 ASP A O 1
ATOM 604 N N . ALA A 1 82 ? -29.238 5.475 47.795 1.00 40.34 82 ALA A N 1
ATOM 605 C CA . ALA A 1 82 ? -29.462 4.040 47.952 1.00 40.34 82 ALA A CA 1
ATOM 606 C C . ALA A 1 82 ? -30.975 3.805 48.120 1.00 40.34 82 ALA A C 1
ATOM 608 O O . ALA A 1 82 ? -31.485 3.636 49.223 1.00 40.34 82 ALA A O 1
ATOM 609 N N . GLY A 1 83 ? -31.706 3.927 47.010 1.00 41.56 83 GLY A N 1
ATOM 610 C CA . GLY A 1 83 ? -33.168 3.924 46.995 1.00 41.56 83 GLY A CA 1
ATOM 611 C C . GLY A 1 83 ? -33.809 4.893 46.000 1.00 41.56 83 GLY A C 1
ATOM 612 O O . GLY A 1 83 ? -35.003 4.747 45.741 1.00 41.56 83 GLY A O 1
ATOM 613 N N . SER A 1 84 ? -33.067 5.826 45.373 1.00 49.66 84 SER A N 1
ATOM 614 C CA . SER A 1 84 ? -33.618 6.587 44.238 1.00 49.66 84 SER A CA 1
ATOM 615 C C . SER A 1 84 ? -33.628 5.732 42.972 1.00 49.66 84 SER A C 1
ATOM 617 O O . SER A 1 84 ? -32.783 5.801 42.074 1.00 49.66 84 SER A O 1
ATOM 619 N N . ASN A 1 85 ? -34.645 4.880 42.927 1.00 58.16 85 ASN A N 1
ATOM 620 C CA . ASN A 1 85 ? -35.153 4.290 41.709 1.00 58.16 85 ASN A CA 1
ATOM 621 C C . ASN A 1 85 ? -35.522 5.435 40.762 1.00 58.16 85 ASN A C 1
ATOM 623 O O . ASN A 1 85 ? -36.470 6.180 41.001 1.00 58.16 85 ASN A O 1
ATOM 627 N N . HIS A 1 86 ? -34.727 5.626 39.709 1.00 74.06 86 HIS A N 1
ATOM 628 C CA . HIS A 1 86 ? -35.056 6.617 38.695 1.00 74.06 86 HIS A CA 1
ATOM 629 C C . HIS A 1 86 ? -36.256 6.120 37.888 1.00 74.06 86 HIS A C 1
ATOM 631 O O . HIS A 1 86 ? -36.211 5.023 37.324 1.00 74.06 86 HIS A O 1
ATOM 637 N N . THR A 1 87 ? -37.290 6.957 37.818 1.00 77.62 87 THR A N 1
ATOM 638 C CA . THR A 1 87 ? -38.510 6.708 37.049 1.00 77.62 87 THR A CA 1
ATOM 639 C C . THR A 1 87 ? -38.531 7.578 35.792 1.00 77.62 87 THR A C 1
ATOM 641 O O . THR A 1 87 ? -38.513 8.808 35.872 1.00 77.62 87 THR A O 1
ATOM 644 N N . LEU A 1 88 ? -38.626 6.954 34.617 1.00 83.00 88 LEU A N 1
ATOM 645 C CA . LEU A 1 88 ? -38.877 7.617 33.336 1.00 83.00 88 LEU A CA 1
ATOM 646 C C . LEU A 1 88 ? -40.365 7.496 32.969 1.00 83.00 88 LEU A C 1
ATOM 648 O O . LEU A 1 88 ? -40.778 6.561 32.283 1.00 83.00 88 LEU A O 1
ATOM 652 N N . VAL A 1 89 ? -41.171 8.454 33.444 1.00 73.00 89 VAL A N 1
ATOM 653 C CA . VAL A 1 89 ? -42.630 8.493 33.200 1.00 73.00 89 VAL A CA 1
ATOM 654 C C . VAL A 1 89 ? -42.987 9.108 31.841 1.00 73.00 89 VAL A C 1
ATOM 656 O O . VAL A 1 89 ? -43.904 8.632 31.178 1.00 73.00 89 VAL A O 1
ATOM 659 N N . ASP A 1 90 ? -42.294 10.175 31.424 1.00 75.81 90 ASP A N 1
ATOM 660 C CA . ASP A 1 90 ? -42.681 10.978 30.256 1.00 75.81 90 ASP A CA 1
ATOM 661 C C . ASP A 1 90 ? -41.675 10.874 29.099 1.00 75.81 90 ASP A C 1
ATOM 663 O O . ASP A 1 90 ? -40.513 11.282 29.192 1.00 75.81 90 ASP A O 1
ATOM 667 N N . SER A 1 91 ? -42.174 10.380 27.965 1.00 74.12 91 SER A N 1
ATOM 668 C CA . SER A 1 91 ? -41.466 10.325 26.686 1.00 74.12 91 SER A CA 1
ATOM 669 C C . SER A 1 91 ? -40.934 11.680 26.196 1.00 74.12 91 SER A C 1
ATOM 671 O O . SER A 1 91 ? -39.874 11.711 25.577 1.00 74.12 91 SER A O 1
ATOM 673 N N . ALA A 1 92 ? -41.605 12.799 26.501 1.00 77.12 92 ALA A N 1
ATOM 674 C CA . ALA A 1 92 ? -41.235 14.131 26.014 1.00 77.12 92 ALA A CA 1
ATOM 675 C C . ALA A 1 92 ? -39.955 14.698 26.660 1.00 77.12 92 ALA A C 1
ATOM 677 O O . ALA A 1 92 ? -39.370 15.656 26.149 1.00 77.12 92 ALA A O 1
ATOM 678 N N . PHE A 1 93 ? -39.507 14.116 27.777 1.00 83.81 93 PHE A N 1
ATOM 679 C CA . PHE A 1 93 ? -38.322 14.561 28.517 1.00 83.81 93 PHE A CA 1
ATOM 680 C C . PHE A 1 93 ? -37.237 13.480 28.640 1.00 83.81 93 PHE A C 1
ATOM 682 O O . PHE A 1 93 ? -36.251 13.711 29.343 1.00 83.81 93 PHE A O 1
ATOM 689 N N . ARG A 1 94 ? -37.374 12.339 27.944 1.00 89.69 94 ARG A N 1
ATOM 690 C CA . ARG A 1 94 ? -36.468 11.176 28.045 1.00 89.69 94 ARG A CA 1
ATOM 691 C C . ARG A 1 94 ? -34.995 11.538 27.892 1.00 89.69 94 ARG A C 1
ATOM 693 O O . ARG A 1 94 ? -34.223 11.267 28.805 1.00 89.69 94 ARG A O 1
ATOM 700 N N . ASP A 1 95 ? -34.623 12.234 26.820 1.00 87.94 95 ASP A N 1
ATOM 701 C CA . ASP A 1 95 ? -33.225 12.598 26.540 1.00 87.94 95 ASP A CA 1
ATOM 702 C C . ASP A 1 95 ? -32.630 13.476 27.648 1.00 87.94 95 ASP A C 1
ATOM 704 O O . ASP A 1 95 ? -31.496 13.284 28.085 1.00 87.94 95 ASP A O 1
ATOM 708 N N . LYS A 1 96 ? -33.426 14.421 28.169 1.00 89.81 96 LYS A N 1
ATOM 709 C CA . LYS A 1 96 ? -33.029 15.273 29.299 1.00 89.81 96 LYS A CA 1
ATOM 710 C C . LYS A 1 96 ? -32.908 14.464 30.588 1.00 89.81 96 LYS A C 1
ATOM 712 O O . LYS A 1 96 ? -31.976 14.704 31.349 1.00 89.81 96 LYS A O 1
ATOM 717 N N . GLY A 1 97 ? -33.809 13.507 30.813 1.00 92.19 97 GLY A N 1
ATOM 718 C CA . GLY A 1 97 ? -33.752 12.557 31.922 1.00 92.19 97 GLY A CA 1
ATOM 719 C C . GLY A 1 97 ? -32.485 11.707 31.872 1.00 92.19 97 GLY A C 1
ATOM 720 O O . GLY A 1 97 ? -31.750 11.654 32.851 1.00 92.19 97 GLY A O 1
ATOM 721 N N . TYR A 1 98 ? -32.160 11.135 30.714 1.00 94.81 98 TYR A N 1
ATOM 722 C CA . TYR A 1 98 ? -30.931 10.377 30.495 1.00 94.81 98 TYR A CA 1
ATOM 723 C C . TYR A 1 98 ? -29.673 11.189 30.756 1.00 94.81 98 TYR A C 1
ATOM 725 O O . TYR A 1 98 ? -28.835 10.775 31.558 1.00 94.81 98 TYR A O 1
ATOM 733 N N . GLN A 1 99 ? -29.560 12.368 30.143 1.00 93.75 99 GLN A N 1
ATOM 734 C CA . GLN A 1 99 ? -28.424 13.247 30.392 1.00 93.75 99 GLN A CA 1
ATOM 735 C C . GLN A 1 99 ? -28.360 13.634 31.878 1.00 93.75 99 GLN A C 1
ATOM 737 O O . GLN A 1 99 ? -27.277 13.635 32.452 1.00 93.75 99 GLN A O 1
ATOM 742 N N . TRP A 1 100 ? -29.481 13.916 32.546 1.00 93.44 100 TRP A N 1
ATOM 743 C CA . TRP A 1 100 ? -29.490 14.239 33.978 1.00 93.44 100 TRP A CA 1
ATOM 744 C C . TRP A 1 100 ? -29.002 13.070 34.850 1.00 93.44 100 TRP A C 1
ATOM 746 O O . TRP A 1 100 ? -28.068 13.265 35.630 1.00 93.44 100 TRP A O 1
ATOM 756 N N . ILE A 1 101 ? -29.554 11.863 34.666 1.00 92.81 101 ILE A N 1
ATOM 757 C CA . ILE A 1 101 ? -29.175 10.646 35.407 1.00 92.81 101 ILE A CA 1
ATOM 758 C C . ILE A 1 101 ? -27.683 10.346 35.209 1.00 92.81 101 ILE A C 1
ATOM 760 O O . ILE A 1 101 ? -26.936 10.194 36.177 1.00 92.81 101 ILE A O 1
ATOM 764 N N . ILE A 1 102 ? -27.214 10.291 33.958 1.00 94.56 102 ILE A N 1
ATOM 765 C CA . ILE A 1 102 ? -25.850 9.832 33.674 1.00 94.56 102 ILE A CA 1
ATOM 766 C C . ILE A 1 102 ? -24.791 10.872 34.070 1.00 94.56 102 ILE A C 1
ATOM 768 O O . ILE A 1 102 ? -23.751 10.505 34.618 1.00 94.56 102 ILE A O 1
ATOM 772 N N . ASN A 1 103 ? -25.085 12.173 33.924 1.00 93.38 103 ASN A N 1
ATOM 773 C CA . ASN A 1 103 ? -24.196 13.245 34.388 1.00 93.38 103 ASN A CA 1
ATOM 774 C C . ASN A 1 103 ? -24.034 13.248 35.924 1.00 93.38 103 ASN A C 1
ATOM 776 O O . ASN A 1 103 ? -23.001 13.702 36.420 1.00 93.38 103 ASN A O 1
ATOM 780 N N . GLN A 1 104 ? -25.016 12.768 36.701 1.00 93.25 104 GLN A N 1
ATOM 781 C CA . GLN A 1 104 ? -24.859 12.628 38.157 1.00 93.25 104 GLN A CA 1
ATOM 782 C C . GLN A 1 104 ? -23.843 11.541 38.527 1.00 93.25 104 GLN A C 1
ATOM 784 O O . GLN A 1 104 ? -23.023 11.756 39.422 1.00 93.25 104 GLN A O 1
ATOM 789 N N . VAL A 1 105 ? -23.862 10.403 37.827 1.00 92.69 105 VAL A N 1
ATOM 790 C CA . VAL A 1 105 ? -22.895 9.309 38.033 1.00 92.69 105 VAL A CA 1
ATOM 791 C C . VAL A 1 105 ? -21.506 9.713 37.535 1.00 92.69 105 VAL A C 1
ATOM 793 O O . VAL A 1 105 ? -20.517 9.524 38.243 1.00 92.69 105 VAL A O 1
ATOM 796 N N . GLU A 1 106 ? -21.422 10.372 36.377 1.00 93.69 106 GLU A N 1
ATOM 797 C CA . GLU A 1 106 ? -20.173 10.905 35.821 1.00 93.69 106 GLU A CA 1
ATOM 798 C C . GLU A 1 106 ? -19.449 11.842 36.803 1.00 93.69 106 GLU A C 1
ATOM 800 O O . GLU A 1 106 ? -18.262 11.654 37.084 1.00 93.69 106 GLU A O 1
ATOM 805 N N . ARG A 1 107 ? -20.167 12.788 37.423 1.00 93.19 107 ARG A N 1
ATOM 806 C CA . ARG A 1 107 ? -19.600 13.721 38.419 1.00 93.19 107 ARG A CA 1
ATOM 807 C C . ARG A 1 107 ? -19.049 13.036 39.674 1.00 93.19 107 ARG A C 1
ATOM 809 O O . ARG A 1 107 ? -18.196 13.614 40.342 1.00 93.19 107 ARG A O 1
ATOM 816 N N . LYS A 1 108 ? -19.510 11.823 39.996 1.00 92.88 108 LYS A N 1
ATOM 817 C CA . LYS A 1 108 ? -19.062 11.040 41.161 1.00 92.88 108 LYS A CA 1
ATOM 818 C C . LYS A 1 108 ? -17.821 10.169 40.879 1.00 92.88 108 LYS A C 1
ATOM 820 O O . LYS A 1 108 ? -17.272 9.610 41.824 1.00 92.88 108 LYS A O 1
ATOM 825 N N . THR A 1 109 ? -17.314 10.119 39.639 1.00 91.69 109 THR A N 1
ATOM 826 C CA . THR A 1 109 ? -16.168 9.267 39.232 1.00 91.69 109 THR A CA 1
ATOM 827 C C . THR A 1 109 ? -14.929 9.418 40.124 1.00 91.69 109 THR A C 1
ATOM 829 O O . THR A 1 109 ? -14.317 8.421 40.496 1.00 91.69 109 THR A O 1
ATOM 832 N N . THR A 1 110 ? -14.555 10.644 40.510 1.00 91.31 110 THR A N 1
ATOM 833 C CA . THR A 1 110 ? -13.383 10.870 41.380 1.00 91.31 110 THR A CA 1
ATOM 834 C C . THR A 1 110 ? -13.587 10.278 42.777 1.00 91.31 110 THR A C 1
ATOM 836 O O . THR A 1 110 ? -12.702 9.599 43.285 1.00 91.31 110 THR A O 1
ATOM 839 N N . ALA A 1 111 ? -14.770 10.467 43.369 1.00 91.12 111 ALA A N 1
ATOM 840 C CA . ALA A 1 111 ? -15.090 9.913 44.684 1.00 91.12 111 ALA A CA 1
ATOM 841 C C . ALA A 1 111 ? -15.157 8.375 44.655 1.00 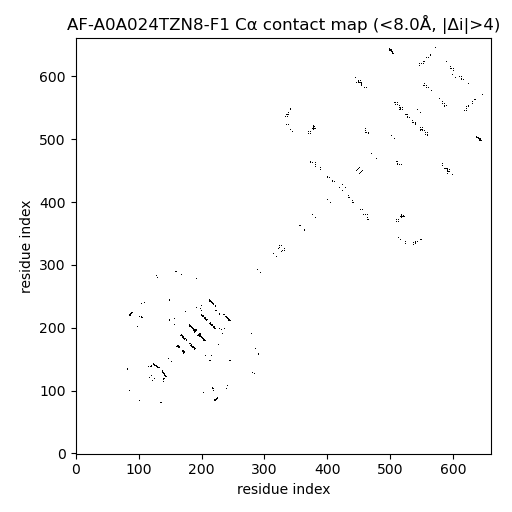91.12 111 ALA A C 1
ATOM 843 O O . ALA A 1 111 ? -14.696 7.725 45.590 1.00 91.12 111 ALA A O 1
ATOM 844 N N . ALA A 1 112 ? -15.665 7.792 43.563 1.00 88.94 112 ALA A N 1
ATOM 845 C CA . ALA A 1 112 ? -15.660 6.346 43.355 1.00 88.94 112 ALA A CA 1
ATOM 846 C C . ALA A 1 112 ? -14.230 5.776 43.280 1.00 88.94 112 ALA A C 1
ATOM 848 O O . ALA A 1 112 ? -13.956 4.737 43.876 1.00 88.94 112 ALA A O 1
ATOM 849 N N . LEU A 1 113 ? -13.296 6.476 42.624 1.00 88.94 113 LEU A N 1
ATOM 850 C CA . LEU A 1 113 ? -11.876 6.099 42.600 1.00 88.94 113 LEU A CA 1
ATOM 851 C C . LEU A 1 113 ? -11.206 6.202 43.982 1.00 88.94 113 LEU A C 1
ATOM 853 O O . LEU A 1 113 ? -10.432 5.319 44.347 1.00 88.94 113 LEU A O 1
ATOM 857 N N . ASP A 1 114 ? -11.530 7.225 44.777 1.00 91.31 114 ASP A N 1
ATOM 858 C CA . ASP A 1 114 ? -11.020 7.357 46.151 1.00 91.31 114 ASP A CA 1
ATOM 859 C C . ASP A 1 114 ? -11.545 6.249 47.086 1.00 91.31 114 ASP A C 1
ATOM 861 O O . ASP A 1 114 ? -10.856 5.851 48.028 1.00 91.31 114 ASP A O 1
ATOM 865 N N . VAL A 1 115 ? -12.759 5.740 46.846 1.00 89.62 115 VAL A N 1
ATOM 866 C CA . VAL A 1 115 ? -13.331 4.583 47.561 1.00 89.62 115 VAL A CA 1
ATOM 867 C C . VAL A 1 115 ? -12.703 3.273 47.076 1.00 89.62 115 VAL A C 1
ATOM 869 O O . VAL A 1 115 ? -12.235 2.487 47.897 1.00 89.62 115 VAL A O 1
ATOM 872 N N . HIS A 1 116 ? -12.585 3.072 45.761 1.00 89.81 116 HIS A N 1
ATOM 873 C CA . HIS A 1 116 ? -11.909 1.914 45.158 1.00 89.81 116 HIS A CA 1
ATOM 874 C C . HIS A 1 116 ? -10.476 1.748 45.684 1.00 89.81 116 HIS A C 1
ATOM 876 O O . HIS A 1 116 ? -10.102 0.653 46.111 1.00 89.81 116 HIS A O 1
ATOM 882 N N . LYS A 1 117 ? -9.719 2.849 45.796 1.00 89.00 117 LYS A N 1
ATOM 883 C CA . LYS A 1 117 ? -8.382 2.835 46.402 1.00 89.00 117 LYS A CA 1
ATOM 884 C C . LYS A 1 117 ? -8.392 2.463 47.893 1.00 89.00 117 LYS A C 1
ATOM 886 O O . LYS A 1 117 ? -7.438 1.860 48.365 1.00 89.00 117 LYS A O 1
ATOM 891 N N . LYS A 1 118 ? -9.449 2.748 48.661 1.00 90.12 118 LYS A N 1
ATOM 892 C CA . LYS A 1 118 ? -9.553 2.255 50.054 1.00 90.12 118 LYS A CA 1
ATOM 893 C C . LYS A 1 118 ? -9.836 0.753 50.122 1.00 90.12 118 LYS A C 1
ATOM 895 O O . LYS A 1 118 ? -9.412 0.112 51.077 1.00 90.12 118 LYS A O 1
ATOM 900 N N . TYR A 1 119 ? -10.540 0.206 49.133 1.00 88.88 119 TYR A N 1
ATOM 901 C CA . TYR A 1 119 ? -10.886 -1.216 49.069 1.00 88.88 119 TYR A CA 1
ATOM 902 C C . TYR A 1 119 ? -9.743 -2.107 48.574 1.00 88.88 119 TYR A C 1
ATOM 904 O O . TYR A 1 119 ? -9.574 -3.215 49.087 1.00 88.88 119 TYR A O 1
ATOM 912 N N . LEU A 1 120 ? -8.967 -1.645 47.588 1.00 86.75 120 LEU A N 1
ATOM 913 C CA . LEU A 1 120 ? -7.954 -2.461 46.906 1.00 86.75 120 LEU A CA 1
ATOM 914 C C . LEU A 1 120 ? -6.525 -1.891 46.966 1.00 86.75 120 LEU A C 1
ATOM 916 O O . LEU A 1 120 ? -5.601 -2.575 46.539 1.00 86.75 120 LEU A O 1
ATOM 920 N N . ASP A 1 121 ? -6.328 -0.676 47.487 1.00 85.75 121 ASP A N 1
ATOM 921 C CA . ASP A 1 121 ? -5.075 0.092 47.381 1.00 85.75 121 ASP A CA 1
ATOM 922 C C . ASP A 1 121 ? -4.524 0.081 45.938 1.00 85.75 121 ASP A C 1
ATOM 924 O O . ASP A 1 121 ? -5.293 0.246 44.989 1.00 85.75 121 ASP A O 1
ATOM 928 N N . ASP A 1 122 ? -3.218 -0.124 45.746 1.00 78.12 122 ASP A N 1
ATOM 929 C CA .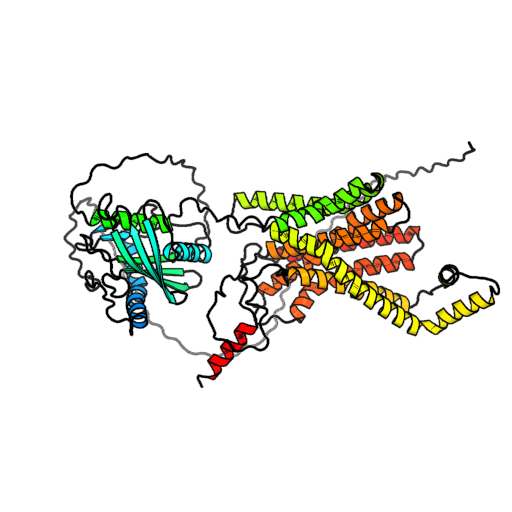 ASP A 1 122 ? -2.607 -0.306 44.424 1.00 78.12 122 ASP A CA 1
ATOM 930 C C . ASP A 1 122 ? -2.479 -1.806 44.030 1.00 78.12 122 ASP A C 1
ATOM 932 O O . ASP A 1 122 ? -1.811 -2.132 43.043 1.00 78.12 122 ASP A O 1
ATOM 936 N N . ASP A 1 123 ? -3.105 -2.740 44.769 1.00 78.94 123 ASP A N 1
ATOM 937 C CA . ASP A 1 123 ? -2.995 -4.183 44.504 1.00 78.94 123 ASP A CA 1
ATOM 938 C C . ASP A 1 123 ? -3.780 -4.605 43.252 1.00 78.94 123 ASP A C 1
ATOM 940 O O . ASP A 1 123 ? -4.978 -4.352 43.105 1.00 78.94 123 ASP A O 1
ATOM 944 N N . VAL A 1 124 ? -3.111 -5.354 42.371 1.00 77.06 124 VAL A N 1
ATOM 945 C CA . VAL A 1 124 ? -3.727 -5.979 41.193 1.00 77.06 124 VAL A CA 1
ATOM 946 C C . VAL A 1 124 ? -4.351 -7.310 41.608 1.00 77.06 124 VAL A C 1
ATOM 948 O O . VAL A 1 124 ? -3.642 -8.279 41.885 1.00 77.06 124 VAL A O 1
ATOM 951 N N . GLN A 1 125 ? -5.679 -7.370 41.626 1.00 76.56 125 GLN A N 1
ATOM 952 C CA . GLN A 1 125 ? -6.456 -8.519 42.086 1.00 76.56 125 GLN A CA 1
ATOM 953 C C . GLN A 1 125 ? -7.378 -9.004 40.964 1.00 76.56 125 GLN A C 1
ATOM 955 O O . GLN A 1 125 ? -8.163 -8.248 40.390 1.00 76.56 125 GLN A O 1
ATOM 960 N N . HIS A 1 126 ? -7.224 -10.282 40.612 1.00 72.44 126 HIS A N 1
ATOM 961 C CA . HIS A 1 126 ? -7.915 -10.885 39.473 1.00 72.44 126 HIS A CA 1
ATOM 962 C C . HIS A 1 126 ? -9.373 -11.223 39.782 1.00 72.44 126 HIS A C 1
ATOM 964 O O . HIS A 1 126 ? -10.187 -11.213 38.858 1.00 72.44 126 HIS A O 1
ATOM 970 N N . ASP A 1 127 ? -9.701 -11.454 41.048 1.00 81.94 127 ASP A N 1
ATOM 971 C CA . ASP A 1 127 ? -11.036 -11.823 41.510 1.00 81.94 127 ASP A CA 1
ATOM 972 C C . ASP A 1 127 ? -11.805 -10.584 41.993 1.00 81.94 127 ASP A C 1
ATOM 974 O O . ASP A 1 127 ? -11.206 -9.564 42.350 1.00 81.94 127 ASP A O 1
ATOM 978 N N . VAL A 1 128 ? -13.136 -10.657 41.977 1.00 81.94 128 VAL A N 1
ATOM 979 C CA . VAL A 1 128 ? -14.004 -9.601 42.516 1.00 81.94 128 VAL A CA 1
ATOM 980 C C . VAL A 1 128 ? -14.001 -9.678 44.039 1.00 81.94 128 VAL A C 1
ATOM 982 O O . VAL A 1 128 ? -14.074 -10.766 44.610 1.00 81.94 128 VAL A O 1
ATOM 985 N N . LYS A 1 129 ? -13.946 -8.525 44.707 1.00 86.75 129 LYS A N 1
ATOM 986 C CA . LYS A 1 129 ? -14.207 -8.416 46.144 1.00 86.75 129 LYS A CA 1
ATOM 987 C C . LYS A 1 129 ? -15.512 -7.680 46.390 1.00 86.75 129 LYS A C 1
ATOM 989 O O . LYS A 1 129 ? -15.753 -6.639 45.780 1.00 86.75 129 LYS A O 1
ATOM 994 N N . LEU A 1 130 ? -16.306 -8.227 47.303 1.00 88.50 130 LEU A N 1
ATOM 995 C CA . LEU A 1 130 ? -17.539 -7.634 47.804 1.00 88.50 130 LEU A CA 1
ATOM 996 C C . LEU A 1 130 ? -17.264 -6.980 49.162 1.00 88.50 130 LEU A C 1
ATOM 998 O O . LEU A 1 130 ? -16.530 -7.531 49.987 1.00 88.50 130 LEU A O 1
ATOM 1002 N N . PHE A 1 131 ? -17.839 -5.802 49.375 1.00 88.00 131 PHE A N 1
ATOM 1003 C CA . PHE A 1 131 ? -17.747 -5.027 50.607 1.00 88.00 131 PHE A CA 1
ATOM 1004 C C . PHE A 1 131 ? -19.162 -4.607 51.015 1.00 88.00 131 PHE A C 1
ATOM 1006 O O . PHE A 1 131 ? -19.855 -3.937 50.255 1.00 88.00 131 PHE A O 1
ATOM 1013 N N . HIS A 1 132 ? -19.602 -5.000 52.210 1.00 86.56 132 HIS A N 1
ATOM 1014 C CA . HIS A 1 132 ? -20.967 -4.739 52.673 1.00 86.56 132 HIS A CA 1
ATOM 1015 C C . HIS A 1 132 ? -21.006 -3.406 53.434 1.00 86.56 132 HIS A C 1
ATOM 1017 O O . HIS A 1 132 ? -20.319 -3.232 54.442 1.00 86.56 132 HIS A O 1
ATOM 1023 N N . GLY A 1 133 ? -21.806 -2.463 52.940 1.00 80.88 133 GLY A N 1
ATOM 1024 C CA . GLY A 1 133 ? -22.016 -1.124 53.498 1.00 80.88 133 GLY A CA 1
ATOM 1025 C C . GLY A 1 133 ? -23.311 -0.979 54.304 1.00 80.88 133 GLY A C 1
ATOM 1026 O O . GLY A 1 133 ? -23.779 0.140 54.496 1.00 80.88 133 GLY A O 1
ATOM 1027 N N . GLY A 1 134 ? -23.914 -2.089 54.742 1.00 83.06 134 GLY A N 1
ATOM 1028 C CA . GLY A 1 134 ? -25.291 -2.126 55.243 1.00 83.06 134 GLY A CA 1
ATOM 1029 C C . GLY A 1 134 ? -26.243 -2.445 54.095 1.00 83.06 134 GLY A C 1
ATOM 1030 O O . GLY A 1 134 ? -26.185 -3.543 53.555 1.00 83.06 134 GLY A O 1
ATOM 1031 N N . ASP A 1 135 ? -27.056 -1.474 53.680 1.00 78.75 135 ASP A N 1
ATOM 1032 C CA . ASP A 1 135 ? -28.070 -1.635 52.620 1.00 78.75 135 ASP A CA 1
ATOM 1033 C C . ASP A 1 135 ? -27.489 -1.627 51.183 1.00 78.75 135 ASP A C 1
ATOM 1035 O O . ASP A 1 135 ? -28.229 -1.585 50.200 1.00 78.75 135 ASP A O 1
ATOM 1039 N N . VAL A 1 136 ? -26.158 -1.619 51.043 1.00 81.00 136 VAL A N 1
ATOM 1040 C CA . VAL A 1 136 ? -25.434 -1.563 49.763 1.00 81.00 136 VAL A CA 1
ATOM 1041 C C . VAL A 1 136 ? -24.286 -2.569 49.780 1.00 81.00 136 VAL A C 1
ATOM 1043 O O . VAL A 1 136 ? -23.547 -2.650 50.762 1.00 81.00 136 VAL A O 1
ATOM 1046 N N . VAL A 1 137 ? -24.101 -3.290 48.673 1.00 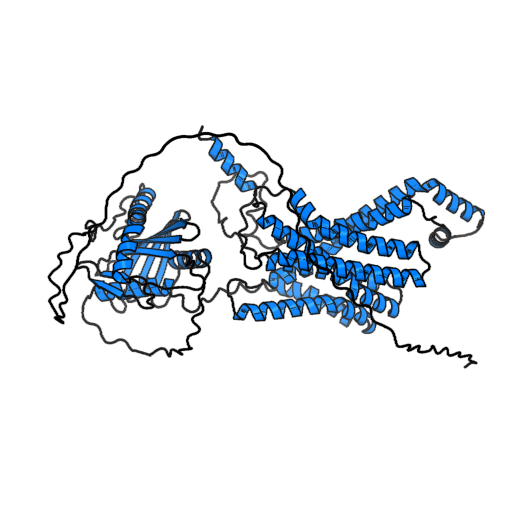85.62 137 VAL A N 1
ATOM 1047 C CA . VAL A 1 137 ? -22.936 -4.152 48.432 1.00 85.62 137 VAL A CA 1
ATOM 1048 C C . VAL A 1 137 ? -22.070 -3.510 47.352 1.00 85.62 137 VAL A C 1
ATOM 1050 O O . VAL A 1 137 ? -22.483 -3.400 46.198 1.00 85.62 137 VAL A O 1
ATOM 1053 N N . ASP A 1 138 ? -20.860 -3.095 47.719 1.00 87.50 138 ASP A N 1
ATOM 1054 C CA . ASP A 1 138 ? -19.871 -2.565 46.784 1.00 87.50 138 ASP A CA 1
ATOM 1055 C C . ASP A 1 138 ? -19.027 -3.707 46.203 1.00 87.50 138 ASP A C 1
ATOM 1057 O O . ASP A 1 138 ? -18.348 -4.433 46.931 1.00 87.50 138 ASP A O 1
ATOM 1061 N N . ALA A 1 139 ? -19.030 -3.847 44.876 1.00 87.75 139 ALA A N 1
ATOM 1062 C CA . ALA A 1 139 ? -18.184 -4.794 44.152 1.00 87.75 139 ALA A CA 1
ATOM 1063 C C . ALA A 1 139 ? -16.981 -4.071 43.521 1.00 87.75 139 ALA A C 1
ATOM 1065 O O . ALA A 1 139 ? -17.147 -3.201 42.665 1.00 87.75 139 ALA A O 1
ATOM 1066 N N . ALA A 1 140 ? -15.756 -4.449 43.902 1.00 89.88 140 ALA A N 1
ATOM 1067 C CA . ALA A 1 140 ? -14.524 -3.849 43.386 1.00 89.88 140 ALA A CA 1
ATOM 1068 C C . ALA A 1 140 ? -13.556 -4.895 42.807 1.00 89.88 140 ALA A C 1
ATOM 1070 O O . ALA A 1 140 ? -13.416 -6.007 43.317 1.00 89.88 140 ALA A O 1
ATOM 1071 N N . ARG A 1 141 ? -12.841 -4.508 41.743 1.00 87.81 141 ARG A N 1
ATOM 1072 C CA . ARG A 1 141 ? -11.775 -5.291 41.089 1.00 87.81 141 ARG A CA 1
ATOM 1073 C C . ARG A 1 141 ? -10.695 -4.349 40.547 1.00 87.81 141 ARG A C 1
ATOM 1075 O O . ARG A 1 141 ? -11.003 -3.214 40.183 1.00 87.81 141 ARG A O 1
ATOM 1082 N N . ASN A 1 142 ? -9.448 -4.808 40.452 1.00 88.44 142 ASN A N 1
ATOM 1083 C CA . ASN A 1 142 ? -8.343 -4.048 39.854 1.00 88.44 142 ASN A CA 1
ATOM 1084 C C . ASN A 1 142 ? -7.472 -4.965 38.981 1.00 88.44 142 ASN A C 1
ATOM 1086 O O . ASN A 1 142 ? -6.736 -5.802 39.500 1.00 88.44 142 ASN A O 1
ATOM 1090 N N . ARG A 1 143 ? -7.549 -4.825 37.651 1.00 85.75 143 ARG A N 1
ATOM 1091 C CA . ARG A 1 143 ? -6.900 -5.728 36.684 1.00 85.75 143 ARG A CA 1
ATOM 1092 C C . ARG A 1 143 ? -6.065 -4.951 35.668 1.00 85.75 143 ARG A C 1
ATOM 1094 O O . ARG A 1 143 ? -6.548 -4.005 35.058 1.00 85.75 143 ARG A O 1
ATOM 1101 N N . ILE A 1 144 ? -4.851 -5.431 35.397 1.00 83.94 144 ILE A N 1
ATOM 1102 C CA . ILE A 1 144 ? -4.033 -4.967 34.266 1.00 83.94 144 ILE A CA 1
ATOM 1103 C C . ILE A 1 144 ? -4.348 -5.817 33.027 1.00 83.94 144 ILE A C 1
ATOM 1105 O O . ILE A 1 144 ? -4.326 -7.047 33.090 1.00 83.94 144 ILE A O 1
ATOM 1109 N N . VAL A 1 145 ? -4.589 -5.167 31.885 1.00 81.50 145 VAL A N 1
ATOM 1110 C CA . VAL A 1 145 ? -4.804 -5.824 30.584 1.00 81.50 145 VAL A CA 1
ATOM 1111 C C . VAL A 1 145 ? -3.750 -5.337 29.584 1.00 81.50 145 VAL A C 1
ATOM 1113 O O . VAL A 1 145 ? -3.575 -4.139 29.381 1.00 81.50 145 VAL A O 1
ATOM 1116 N N . LEU A 1 146 ? -3.027 -6.265 28.948 1.00 81.12 146 LEU A N 1
ATOM 1117 C CA . LEU A 1 146 ? -1.937 -5.956 28.010 1.00 81.12 146 LEU A CA 1
ATOM 1118 C C . LEU A 1 146 ? -2.469 -5.657 26.599 1.00 81.12 146 LEU A C 1
ATOM 1120 O O . LEU A 1 146 ? -2.332 -6.461 25.678 1.00 81.12 146 LEU A O 1
ATOM 1124 N N . THR A 1 147 ? -3.101 -4.497 26.439 1.00 80.50 147 THR A N 1
ATOM 1125 C CA . THR A 1 147 ? -3.788 -4.082 25.206 1.00 80.50 147 THR A CA 1
ATOM 1126 C C . THR A 1 147 ? -3.682 -2.567 24.974 1.00 80.50 147 THR A C 1
ATOM 1128 O O . THR A 1 147 ? -3.163 -1.832 25.813 1.00 80.50 147 THR A O 1
ATOM 1131 N N . ASN A 1 148 ? -4.134 -2.089 23.814 1.00 86.31 148 ASN A N 1
ATOM 1132 C CA . ASN A 1 148 ? -4.304 -0.658 23.561 1.00 86.31 148 ASN A CA 1
ATOM 1133 C C . ASN A 1 148 ? -5.590 -0.162 24.254 1.00 86.31 148 ASN A C 1
ATOM 1135 O O . ASN A 1 148 ? -6.619 -0.833 24.179 1.00 86.31 148 ASN A O 1
ATOM 1139 N N . LEU A 1 149 ? -5.512 1.007 24.904 1.00 86.81 149 LEU A N 1
ATOM 1140 C CA . LEU A 1 149 ? -6.615 1.600 25.667 1.00 86.81 149 LEU A CA 1
ATOM 1141 C C . LEU A 1 149 ? -7.870 1.803 24.808 1.00 86.81 149 LEU A C 1
ATOM 1143 O O . LEU A 1 149 ? -8.934 1.326 25.186 1.00 86.81 149 LEU A O 1
ATOM 1147 N N . ASP A 1 150 ? -7.742 2.451 23.650 1.00 85.25 150 ASP A N 1
ATOM 1148 C CA . ASP A 1 150 ? -8.876 2.780 22.781 1.00 85.25 150 ASP A CA 1
ATOM 1149 C C . ASP A 1 150 ? -9.534 1.520 22.210 1.00 85.25 150 ASP A C 1
ATOM 1151 O O . ASP A 1 150 ? -10.755 1.406 22.198 1.00 85.25 150 ASP A O 1
ATOM 1155 N N . VAL A 1 151 ? -8.725 0.540 21.791 1.00 82.06 151 VAL A N 1
ATOM 1156 C CA . VAL A 1 151 ? -9.224 -0.749 21.285 1.00 82.06 151 VAL A CA 1
ATOM 1157 C C . VAL A 1 151 ? -10.009 -1.488 22.368 1.00 82.06 151 VAL A C 1
ATOM 1159 O O . VAL A 1 151 ? -11.087 -2.000 22.093 1.00 82.06 151 VAL A O 1
ATOM 1162 N N . PHE A 1 152 ? -9.498 -1.537 23.600 1.00 88.75 152 PHE A N 1
ATOM 1163 C CA . PHE A 1 152 ? -10.175 -2.233 24.695 1.00 88.75 152 PHE A CA 1
ATOM 1164 C C . PHE A 1 152 ? -11.420 -1.494 25.185 1.00 88.75 152 PHE A C 1
ATOM 1166 O O . PHE A 1 152 ? -12.437 -2.137 25.421 1.00 88.75 152 PHE A O 1
ATOM 1173 N N . ALA A 1 153 ? -11.364 -0.162 25.279 1.00 89.56 153 ALA A N 1
ATOM 1174 C CA . ALA A 1 153 ? -12.512 0.668 25.624 1.00 89.56 153 ALA A CA 1
ATOM 1175 C C . ALA A 1 153 ? -13.650 0.503 24.610 1.00 89.56 153 ALA A C 1
ATOM 1177 O O . ALA A 1 153 ? -14.786 0.285 25.018 1.00 89.56 153 ALA A O 1
ATOM 1178 N N . ASN A 1 154 ? -13.339 0.523 23.308 1.00 87.75 154 ASN A N 1
ATOM 1179 C CA . ASN A 1 154 ? -14.328 0.304 22.255 1.00 87.75 154 ASN A CA 1
ATOM 1180 C C . ASN A 1 154 ? -14.878 -1.132 22.294 1.00 87.75 154 ASN A C 1
ATOM 1182 O O . ASN A 1 154 ? -16.082 -1.297 22.404 1.00 87.75 154 ASN A O 1
ATOM 1186 N N . CYS A 1 155 ? -14.034 -2.174 22.325 1.00 86.88 155 CYS A N 1
ATOM 1187 C CA . CYS A 1 155 ? -14.528 -3.558 22.397 1.00 86.88 155 CYS A CA 1
ATOM 1188 C C . CYS A 1 155 ? -15.401 -3.823 23.636 1.00 86.88 155 CYS A C 1
ATOM 1190 O O . CYS A 1 155 ? -16.359 -4.590 23.559 1.00 86.88 155 CYS A O 1
ATOM 1192 N N . LEU A 1 156 ? -15.081 -3.206 24.777 1.00 90.44 156 LEU A N 1
ATOM 1193 C CA . LEU A 1 156 ? -15.896 -3.303 25.984 1.00 90.44 156 LEU A CA 1
ATOM 1194 C C . LEU A 1 156 ? -17.209 -2.519 25.851 1.00 90.44 156 LEU A C 1
ATOM 1196 O O . LEU A 1 156 ? -18.253 -3.019 26.257 1.00 90.44 156 LEU A O 1
ATOM 1200 N N . TRP A 1 157 ? -17.173 -1.325 25.258 1.00 94.44 157 TRP A N 1
ATOM 1201 C CA . TRP A 1 157 ? -18.370 -0.548 24.942 1.00 94.44 157 TRP A CA 1
ATOM 1202 C C . TRP A 1 157 ? -19.309 -1.308 24.001 1.00 94.44 157 TRP A C 1
ATOM 1204 O O . TRP A 1 157 ? -20.495 -1.430 24.297 1.00 94.44 157 TRP A O 1
ATOM 1214 N N . ASP A 1 158 ? -18.781 -1.901 22.932 1.00 91.00 158 ASP A N 1
ATOM 1215 C CA . ASP A 1 158 ? -19.540 -2.733 21.998 1.00 91.00 158 ASP A CA 1
ATOM 1216 C C . ASP A 1 158 ? -20.131 -3.948 22.735 1.00 91.00 158 ASP A C 1
ATOM 1218 O O . ASP A 1 158 ? -21.326 -4.207 22.646 1.00 91.00 158 ASP A O 1
ATOM 1222 N N . THR A 1 159 ? -19.342 -4.625 23.582 1.00 87.81 159 THR A N 1
ATOM 1223 C CA . THR A 1 159 ? -19.816 -5.761 24.402 1.00 87.81 159 THR A CA 1
ATOM 1224 C C . THR A 1 159 ? -20.958 -5.373 25.347 1.00 87.81 159 THR A C 1
ATOM 1226 O O . THR A 1 159 ? -21.862 -6.173 25.566 1.00 87.81 159 THR A O 1
ATOM 1229 N N . LEU A 1 160 ? -20.930 -4.162 25.910 1.00 92.50 160 LEU A N 1
ATOM 1230 C CA . LEU A 1 160 ? -21.943 -3.666 26.847 1.00 92.50 160 LEU A CA 1
ATOM 1231 C C . LEU A 1 160 ? -23.166 -3.028 26.166 1.00 92.50 160 LEU A C 1
ATOM 1233 O O . LEU A 1 160 ? -24.171 -2.793 26.841 1.00 92.50 160 LEU A O 1
ATOM 1237 N N . THR A 1 161 ? -23.092 -2.720 24.866 1.00 94.06 161 THR A N 1
ATOM 1238 C CA . THR A 1 161 ? -24.128 -1.954 24.152 1.00 94.06 161 THR A CA 1
ATOM 1239 C C . THR A 1 161 ? -24.712 -2.635 22.921 1.00 94.06 161 THR A C 1
ATOM 1241 O O . THR A 1 161 ? -25.815 -2.273 22.513 1.00 94.06 161 THR A O 1
ATOM 1244 N N . GLU A 1 162 ? -24.024 -3.582 22.289 1.00 90.62 162 GLU A N 1
ATOM 1245 C CA . GLU A 1 162 ? -24.586 -4.411 21.221 1.00 90.62 162 GLU A CA 1
ATOM 1246 C C . GLU A 1 162 ? -25.442 -5.549 21.788 1.00 90.62 162 GLU A C 1
ATOM 1248 O O . GLU A 1 162 ? -25.258 -6.014 22.914 1.00 90.62 162 GLU A O 1
ATOM 1253 N N . SER A 1 163 ? -26.415 -6.007 21.000 1.00 88.25 163 SER A N 1
ATOM 1254 C CA . SER A 1 163 ? -27.298 -7.095 21.416 1.00 88.25 163 SER A CA 1
ATOM 1255 C C . SER A 1 163 ? -26.558 -8.435 21.352 1.00 88.25 163 SER A C 1
ATOM 1257 O O . SER A 1 163 ? -26.336 -8.979 20.271 1.00 88.25 163 SER A O 1
ATOM 1259 N N . ALA A 1 164 ? -26.204 -8.976 22.516 1.00 87.81 164 ALA A N 1
ATOM 1260 C CA . ALA A 1 164 ? -25.413 -10.192 22.679 1.00 87.81 164 ALA A CA 1
ATOM 1261 C C . ALA A 1 164 ? -26.103 -11.184 23.627 1.00 87.81 164 ALA A C 1
ATOM 1263 O O . ALA A 1 164 ? -26.830 -10.798 24.540 1.00 87.81 164 ALA A O 1
ATOM 1264 N N . ALA A 1 165 ? -25.868 -12.483 23.437 1.00 89.31 165 ALA A N 1
ATOM 1265 C CA . ALA A 1 165 ? -26.404 -13.525 24.308 1.00 89.31 165 ALA A CA 1
ATOM 1266 C C . ALA A 1 165 ? -25.360 -14.615 24.573 1.00 89.31 165 ALA A C 1
ATOM 1268 O O . ALA A 1 165 ? -24.739 -15.142 23.649 1.00 89.31 165 ALA A O 1
ATOM 1269 N N . THR A 1 166 ? -25.217 -14.976 25.842 1.00 87.62 166 THR A N 1
ATOM 1270 C CA . THR A 1 166 ? -24.451 -16.118 26.344 1.00 87.62 166 THR A CA 1
ATOM 1271 C C . THR A 1 166 ? -25.401 -17.059 27.104 1.00 87.62 166 THR A C 1
ATOM 1273 O O . THR A 1 166 ? -26.567 -16.714 27.312 1.00 87.62 166 THR A O 1
ATOM 1276 N N . PRO A 1 167 ? -24.950 -18.250 27.540 1.00 89.38 167 PRO A N 1
ATOM 1277 C CA . PRO A 1 167 ? -25.756 -19.112 28.405 1.00 89.38 167 PRO A CA 1
ATOM 1278 C C . PRO A 1 167 ? -26.097 -18.495 29.770 1.00 89.38 167 PRO A C 1
ATOM 1280 O O . PRO A 1 167 ? -27.077 -18.907 30.374 1.00 89.38 167 PRO A O 1
ATOM 1283 N N . MET A 1 168 ? -25.304 -17.530 30.252 1.00 86.25 168 MET A N 1
ATOM 1284 C CA . MET A 1 168 ? -25.450 -16.942 31.592 1.00 86.25 168 MET A CA 1
ATOM 1285 C C . MET A 1 168 ? -26.180 -15.595 31.566 1.00 86.25 168 MET A C 1
ATOM 1287 O O . MET A 1 168 ? -26.831 -15.218 32.538 1.00 86.25 168 MET A O 1
ATOM 1291 N N . TRP A 1 169 ? -26.086 -14.857 30.457 1.00 90.75 169 TRP A N 1
ATOM 1292 C CA . TRP A 1 169 ? -26.597 -13.492 30.363 1.00 90.75 169 TRP A CA 1
ATOM 1293 C C . TRP A 1 169 ? -26.941 -13.070 28.933 1.00 90.75 169 TRP A C 1
ATOM 1295 O O . TRP A 1 169 ? -26.416 -13.595 27.952 1.00 90.75 169 TRP A O 1
ATOM 1305 N N . ARG A 1 170 ? -27.796 -12.058 28.811 1.00 93.25 170 ARG A N 1
ATOM 1306 C CA . ARG A 1 170 ? -28.199 -11.414 27.562 1.00 93.25 170 ARG A CA 1
ATOM 1307 C C . ARG A 1 170 ? -28.167 -9.900 27.723 1.00 93.25 170 ARG A C 1
ATOM 1309 O O . ARG A 1 170 ? -28.643 -9.376 28.723 1.00 93.25 170 ARG A O 1
ATOM 1316 N N . ILE A 1 171 ? -27.652 -9.217 26.711 1.00 95.50 171 ILE A N 1
ATOM 1317 C CA . ILE A 1 171 ? -27.726 -7.768 26.545 1.00 95.50 171 ILE A CA 1
ATOM 1318 C C . ILE A 1 171 ? -28.585 -7.499 25.312 1.00 95.50 171 ILE A C 1
ATOM 1320 O O . ILE A 1 171 ? -28.446 -8.165 24.286 1.00 95.50 171 ILE A O 1
ATOM 1324 N N . GLN A 1 172 ? -29.485 -6.530 25.410 1.00 96.75 172 GLN A N 1
ATOM 1325 C CA . GLN A 1 172 ? -30.304 -6.047 24.306 1.00 96.75 172 GLN A CA 1
ATOM 1326 C C . GLN A 1 172 ? -30.211 -4.523 24.255 1.00 96.75 172 GLN A C 1
ATOM 1328 O O . GLN A 1 172 ? -30.510 -3.857 25.245 1.00 96.75 172 GLN A O 1
ATOM 1333 N N . ARG A 1 173 ? -29.837 -3.950 23.105 1.00 97.06 173 ARG A N 1
ATOM 1334 C CA . ARG A 1 173 ? -29.924 -2.495 22.902 1.00 97.06 173 ARG A CA 1
ATOM 1335 C C . ARG A 1 173 ? -31.399 -2.082 22.890 1.00 97.06 173 ARG A C 1
ATOM 1337 O O . ARG A 1 173 ? -32.164 -2.595 22.074 1.00 97.06 173 ARG A O 1
ATOM 1344 N N . LEU A 1 174 ? -31.794 -1.190 23.799 1.00 96.38 174 LEU A N 1
ATOM 1345 C CA . LEU A 1 174 ? -33.148 -0.628 23.854 1.00 96.38 174 LEU A CA 1
ATOM 1346 C C . LEU A 1 174 ? -33.223 0.672 23.055 1.00 96.38 174 LEU A C 1
ATOM 1348 O O . LEU A 1 174 ? -34.117 0.834 22.228 1.00 96.38 174 LEU A O 1
ATOM 1352 N N . GLU A 1 175 ? -32.279 1.587 23.289 1.00 95.50 175 GLU A N 1
ATOM 1353 C CA . GLU A 1 175 ? -32.204 2.865 22.582 1.00 95.50 175 GLU A CA 1
ATOM 1354 C C . GLU A 1 175 ? -30.777 3.422 22.569 1.00 95.50 175 GLU A C 1
ATOM 1356 O O . GLU A 1 175 ? -30.030 3.286 23.536 1.00 95.50 175 GLU A O 1
ATOM 1361 N N . GLU A 1 176 ? -30.408 4.076 21.473 1.00 95.00 176 GLU A N 1
ATOM 1362 C CA . GLU A 1 176 ? -29.165 4.833 21.344 1.00 95.00 176 GLU A CA 1
ATOM 1363 C C . GLU A 1 176 ? -29.494 6.313 21.569 1.00 95.00 176 GLU A C 1
ATOM 1365 O O . GLU A 1 176 ? -30.314 6.874 20.846 1.00 95.00 176 GLU A O 1
ATOM 1370 N N . VAL A 1 177 ? -28.926 6.917 22.618 1.00 92.81 177 VAL A N 1
ATOM 1371 C CA . VAL A 1 177 ? -29.273 8.282 23.060 1.00 92.81 177 VAL A CA 1
ATOM 1372 C C . VAL A 1 177 ? -28.377 9.307 22.373 1.00 92.81 177 VAL A C 1
ATOM 1374 O O . VAL A 1 177 ? -28.841 10.327 21.873 1.00 92.81 177 VAL A O 1
ATOM 1377 N N . ASP A 1 178 ? -27.077 9.022 22.347 1.00 93.31 178 ASP A N 1
ATOM 1378 C CA . ASP A 1 178 ? -26.072 9.714 21.549 1.00 93.31 178 ASP A CA 1
ATOM 1379 C C . ASP A 1 178 ? -24.896 8.757 21.276 1.00 93.31 178 ASP A C 1
ATOM 1381 O O . ASP A 1 178 ? -24.839 7.657 21.827 1.00 93.31 178 ASP A O 1
ATOM 1385 N N . ALA A 1 179 ? -23.931 9.167 20.447 1.00 87.38 179 ALA A N 1
ATOM 1386 C CA . ALA A 1 179 ? -22.786 8.332 20.058 1.00 87.38 179 ALA A CA 1
ATOM 1387 C C . ALA A 1 179 ? -21.910 7.840 21.235 1.00 87.38 179 ALA A C 1
ATOM 1389 O O . ALA A 1 179 ? -21.080 6.949 21.057 1.00 87.38 179 ALA A O 1
ATOM 1390 N N . ALA A 1 180 ? -22.066 8.424 22.426 1.00 94.12 180 ALA A N 1
ATOM 1391 C CA . ALA A 1 180 ? -21.370 8.040 23.645 1.00 94.12 180 ALA A CA 1
ATOM 1392 C C . ALA A 1 180 ? -22.310 7.488 24.730 1.00 94.12 180 ALA A C 1
ATOM 1394 O O . ALA A 1 180 ? -21.810 7.120 25.788 1.00 94.12 180 ALA A O 1
ATOM 1395 N N . THR A 1 181 ? -23.630 7.432 24.511 1.00 96.88 181 THR A N 1
ATOM 1396 C CA . THR A 1 181 ? -24.642 7.157 25.545 1.00 96.88 181 THR A CA 1
ATOM 1397 C C . THR A 1 181 ? -25.699 6.183 25.024 1.00 96.88 181 THR A C 1
ATOM 1399 O O . THR A 1 181 ? -26.423 6.473 24.073 1.00 96.88 181 THR A O 1
ATOM 1402 N N . CYS A 1 182 ? -25.825 5.025 25.669 1.00 97.44 182 CYS A N 1
ATOM 1403 C CA . CYS A 1 182 ? -26.684 3.931 25.218 1.00 97.44 182 CYS A CA 1
ATOM 1404 C C . CYS A 1 182 ? -27.548 3.400 26.366 1.00 97.44 182 CYS A C 1
ATOM 1406 O O . CYS A 1 182 ? -27.089 3.302 27.504 1.00 97.44 182 CYS A O 1
ATOM 1408 N N . TYR A 1 183 ? -28.797 3.049 26.068 1.00 97.50 183 TYR A N 1
ATOM 1409 C CA . TYR A 1 183 ? -29.714 2.394 26.992 1.00 97.50 183 TYR A CA 1
ATOM 1410 C C . TYR A 1 183 ? -29.918 0.941 26.572 1.00 97.50 183 TYR A C 1
ATOM 1412 O O . TYR A 1 183 ? -30.308 0.650 25.437 1.00 97.50 183 TYR A O 1
ATOM 1420 N N . THR A 1 184 ? -29.659 0.019 27.491 1.00 97.56 184 THR A N 1
ATOM 1421 C CA . THR A 1 184 ? -29.729 -1.422 27.249 1.00 97.56 184 THR A CA 1
ATOM 1422 C C . THR A 1 184 ? -30.589 -2.121 28.287 1.00 97.56 184 THR A C 1
ATOM 1424 O O . THR A 1 184 ? -30.840 -1.600 29.371 1.00 97.56 184 THR A O 1
ATOM 1427 N N . GLN A 1 185 ? -31.043 -3.324 27.954 1.00 97.19 185 GLN A N 1
ATOM 1428 C CA . GLN A 1 185 ? -31.593 -4.275 28.903 1.00 97.19 185 GLN A CA 1
ATOM 1429 C C . GLN A 1 185 ? -30.575 -5.389 29.116 1.00 97.19 185 GLN A C 1
ATOM 1431 O O . GLN A 1 185 ? -30.098 -5.996 28.156 1.00 97.19 185 GLN A O 1
ATOM 1436 N N . VAL A 1 186 ? -30.261 -5.652 30.377 1.00 95.44 186 VAL A N 1
ATOM 1437 C CA . VAL A 1 186 ? -29.407 -6.743 30.832 1.00 95.44 186 VAL A CA 1
ATOM 1438 C C . VAL A 1 186 ? -30.308 -7.778 31.489 1.00 95.44 186 VAL A C 1
ATOM 1440 O O . VAL A 1 186 ? -31.083 -7.450 32.384 1.00 95.44 186 VAL A O 1
ATOM 1443 N N . SER A 1 187 ? -30.216 -9.025 31.046 1.00 95.25 187 SER A N 1
ATOM 1444 C CA . SER A 1 187 ? -30.926 -10.160 31.628 1.00 95.25 187 SER A CA 1
ATOM 1445 C C . SER A 1 187 ? -29.916 -11.231 32.013 1.00 95.25 187 SER A C 1
ATOM 1447 O O . SER A 1 187 ? -29.203 -11.744 31.155 1.00 95.25 187 SER A O 1
ATOM 1449 N N . VAL A 1 188 ? -29.849 -11.569 33.295 1.00 93.06 188 VAL A N 1
ATOM 1450 C CA . VAL A 1 188 ? -29.037 -12.672 33.820 1.00 93.06 188 VAL A CA 1
ATOM 1451 C C . VAL A 1 188 ? -29.947 -13.883 33.978 1.00 93.06 188 VAL A C 1
ATOM 1453 O O . VAL A 1 188 ? -30.950 -13.784 34.678 1.00 93.06 188 VAL A O 1
ATOM 1456 N N . VAL A 1 189 ? -29.630 -14.999 33.315 1.00 90.75 189 VAL A N 1
ATOM 1457 C CA . VAL A 1 189 ? -30.571 -16.115 33.069 1.00 90.75 189 VAL A CA 1
ATOM 1458 C C . VAL A 1 189 ? -31.074 -16.771 34.359 1.00 90.75 189 VAL A C 1
ATOM 1460 O O . VAL A 1 189 ? -32.272 -17.008 34.485 1.00 90.75 189 VAL A O 1
ATOM 1463 N N . ASP A 1 190 ? -30.180 -16.979 35.325 1.00 89.88 190 ASP A N 1
ATOM 1464 C CA . ASP A 1 190 ? -30.468 -17.562 36.645 1.00 89.88 190 ASP A CA 1
ATOM 1465 C C . ASP A 1 190 ? -30.161 -16.552 37.773 1.00 89.88 190 ASP A C 1
ATOM 1467 O O . ASP A 1 190 ? -29.645 -16.907 38.830 1.00 89.88 190 ASP A O 1
ATOM 1471 N N . GLY A 1 191 ? -30.394 -15.258 37.513 1.00 86.19 191 GLY A N 1
ATOM 1472 C CA . GLY A 1 191 ? -29.916 -14.160 38.364 1.00 86.19 191 GLY A CA 1
ATOM 1473 C C . GLY A 1 191 ? -30.672 -13.931 39.678 1.00 86.19 191 GLY A C 1
ATOM 1474 O O . GLY A 1 191 ? -30.148 -13.234 40.540 1.00 86.19 191 GLY A O 1
ATOM 1475 N N . ILE A 1 192 ? -31.883 -14.479 39.830 1.00 86.88 192 ILE A N 1
ATOM 1476 C CA . ILE A 1 192 ? -32.653 -14.448 41.090 1.00 86.88 192 ILE A CA 1
ATOM 1477 C C . ILE A 1 192 ? -32.598 -15.829 41.746 1.00 86.88 192 ILE A C 1
ATOM 1479 O O . ILE A 1 192 ? -32.240 -15.983 42.907 1.00 86.88 192 ILE A O 1
ATOM 1483 N N . SER A 1 193 ? -32.968 -16.847 40.975 1.00 88.88 193 SER A N 1
ATOM 1484 C CA . SER A 1 193 ? -32.866 -18.264 41.313 1.00 88.88 193 SER A CA 1
ATOM 1485 C C . SER A 1 193 ? -32.886 -19.072 40.001 1.00 88.88 193 SER A C 1
ATOM 1487 O O . SER A 1 193 ? -33.109 -18.485 38.936 1.00 88.88 193 SER A O 1
ATOM 1489 N N . PRO A 1 194 ? -32.660 -20.398 40.008 1.00 89.81 194 PRO A N 1
ATOM 1490 C CA . PRO A 1 194 ? -32.575 -21.181 38.782 1.00 89.81 194 PRO A CA 1
ATOM 1491 C C . PRO A 1 194 ? -33.901 -21.130 38.014 1.00 89.81 194 PRO A C 1
ATOM 1493 O O . PRO A 1 194 ? -34.970 -21.385 38.574 1.00 89.81 194 PRO A O 1
ATOM 1496 N N . GLY A 1 195 ? -33.836 -20.770 36.733 1.00 91.31 195 GLY A N 1
ATOM 1497 C CA . GLY A 1 195 ? -34.990 -20.517 35.870 1.00 91.31 195 GLY A CA 1
ATOM 1498 C C . GLY A 1 195 ? -35.682 -19.159 36.067 1.00 91.31 195 GLY A C 1
ATOM 1499 O O . GLY A 1 195 ? -36.638 -18.878 35.343 1.00 91.31 195 GLY A O 1
ATOM 1500 N N . HIS A 1 196 ? -35.221 -18.316 36.997 1.00 91.25 196 HIS A N 1
ATOM 1501 C CA . HIS A 1 196 ? -35.789 -16.998 37.290 1.00 91.25 196 HIS A CA 1
ATOM 1502 C C . HIS A 1 196 ? -34.765 -15.894 36.980 1.00 91.25 196 HIS A C 1
ATOM 1504 O O . HIS A 1 196 ? -33.883 -15.613 37.803 1.00 91.25 196 HIS A O 1
ATOM 1510 N N . PRO A 1 197 ? -34.862 -15.253 35.800 1.00 93.06 197 PRO A N 1
ATOM 1511 C CA . PRO A 1 197 ? -33.873 -14.280 35.378 1.00 93.06 197 PRO A CA 1
ATOM 1512 C C . PRO A 1 197 ? -34.014 -12.951 36.118 1.00 93.06 197 PRO A C 1
ATOM 1514 O O . PRO A 1 197 ? -35.121 -12.438 36.282 1.00 93.06 197 PRO A O 1
ATOM 1517 N N . LEU A 1 198 ? -32.879 -12.347 36.473 1.00 94.00 198 LEU A N 1
ATOM 1518 C CA . LEU A 1 198 ? -32.822 -10.953 36.914 1.00 94.00 198 LEU A CA 1
ATOM 1519 C C . LEU A 1 198 ? -32.763 -10.062 35.673 1.00 94.00 198 LEU A C 1
ATOM 1521 O O . LEU A 1 198 ? -31.868 -10.233 34.842 1.00 94.00 198 LEU A O 1
ATOM 1525 N N . VAL A 1 199 ? -33.700 -9.122 35.531 1.00 95.38 199 VAL A N 1
ATOM 1526 C CA . VAL A 1 199 ? -33.752 -8.198 34.389 1.00 95.38 199 VAL A CA 1
ATOM 1527 C C . VAL A 1 199 ? -33.623 -6.757 34.864 1.00 95.38 199 VAL A C 1
ATOM 1529 O O . VAL A 1 199 ? -34.332 -6.307 35.759 1.00 95.38 199 VAL A O 1
ATOM 1532 N N . MET A 1 200 ? -32.722 -6.011 34.237 1.00 95.50 200 MET A N 1
ATOM 1533 C CA . MET A 1 200 ? -32.457 -4.608 34.539 1.00 95.50 200 MET A CA 1
ATOM 1534 C C . MET A 1 200 ? -32.381 -3.810 33.247 1.00 95.50 200 MET A C 1
ATOM 1536 O O . MET A 1 200 ? -31.796 -4.276 32.271 1.00 95.50 200 MET A O 1
ATOM 1540 N N . ASN A 1 201 ? -32.848 -2.566 33.264 1.00 96.50 201 ASN A N 1
ATOM 1541 C CA . ASN A 1 201 ? -32.509 -1.618 32.215 1.00 96.50 201 ASN A CA 1
ATOM 1542 C C . ASN A 1 201 ? -31.369 -0.730 32.710 1.00 96.50 201 ASN A C 1
ATOM 1544 O O . ASN A 1 201 ? -31.456 -0.163 33.800 1.00 96.50 201 ASN A O 1
ATOM 1548 N N . VAL A 1 202 ? -30.310 -0.597 31.919 1.00 96.44 202 VAL A N 1
ATOM 1549 C CA . VAL A 1 202 ? -29.075 0.097 32.284 1.00 96.44 202 VAL A CA 1
ATOM 1550 C C . VAL A 1 202 ? -28.802 1.206 31.274 1.00 96.44 202 VAL A C 1
ATOM 1552 O O . VAL A 1 202 ? -28.773 0.982 30.067 1.00 96.44 202 VAL A O 1
ATOM 1555 N N . LEU A 1 203 ? -28.597 2.420 31.775 1.00 97.50 203 LEU A N 1
ATOM 1556 C CA . LEU A 1 203 ? -28.086 3.547 31.008 1.00 97.50 203 LEU A CA 1
ATOM 1557 C C . LEU A 1 203 ? -26.566 3.584 31.158 1.00 97.50 203 LEU A C 1
ATOM 1559 O O . LEU A 1 203 ? -26.071 3.641 32.284 1.00 97.50 203 LEU A O 1
ATOM 1563 N N . LEU A 1 204 ? -25.842 3.564 30.042 1.00 97.88 204 LEU A N 1
ATOM 1564 C CA . LEU A 1 204 ? -24.383 3.601 29.989 1.00 97.88 204 LEU A CA 1
ATOM 1565 C C . LEU A 1 204 ? -23.892 4.842 29.242 1.00 97.88 204 LEU A C 1
ATOM 1567 O O . LEU A 1 204 ? -24.530 5.278 28.283 1.00 97.88 204 LEU A O 1
ATOM 1571 N N . ARG A 1 205 ? -22.717 5.359 29.621 1.00 97.62 205 ARG A N 1
ATOM 1572 C CA . ARG A 1 205 ? -21.988 6.380 28.856 1.00 97.62 205 ARG A CA 1
ATOM 1573 C C . ARG A 1 205 ? -20.480 6.145 28.835 1.00 97.62 205 ARG A C 1
ATOM 1575 O O . ARG A 1 205 ? -19.885 5.938 29.889 1.00 97.62 205 ARG A O 1
ATOM 1582 N N . LEU A 1 206 ? -19.862 6.260 27.660 1.00 96.88 206 LEU A N 1
ATOM 1583 C CA . LEU A 1 206 ? -18.412 6.270 27.463 1.00 96.88 206 LEU A CA 1
ATOM 1584 C C . LEU A 1 206 ? -17.864 7.707 27.503 1.00 96.88 206 LEU A C 1
ATOM 1586 O O . LEU A 1 206 ? -18.082 8.510 26.599 1.00 96.88 206 LEU A O 1
ATOM 1590 N N . VAL A 1 207 ? -17.096 8.022 28.541 1.00 96.06 207 VAL A N 1
ATOM 1591 C CA . VAL A 1 207 ? -16.506 9.339 28.795 1.00 96.06 207 VAL A CA 1
ATOM 1592 C C . VAL A 1 207 ? -14.997 9.292 28.547 1.00 96.06 207 VAL A C 1
ATOM 1594 O O . VAL A 1 207 ? -14.243 8.620 29.255 1.00 96.06 207 VAL A O 1
ATOM 1597 N N . ARG A 1 208 ? -14.524 10.042 27.546 1.00 93.44 208 ARG A N 1
ATOM 1598 C CA . ARG A 1 208 ? -13.089 10.204 27.257 1.00 93.44 208 ARG A CA 1
ATOM 1599 C C . ARG A 1 208 ? -12.519 11.355 28.086 1.00 93.44 208 ARG A C 1
ATOM 1601 O O . ARG A 1 208 ? -12.581 12.510 27.675 1.00 93.44 208 ARG A O 1
ATOM 1608 N N . VAL A 1 209 ? -11.981 11.033 29.262 1.00 89.81 209 VAL A N 1
ATOM 1609 C CA . VAL A 1 209 ? -11.449 12.020 30.222 1.00 89.81 209 VAL A CA 1
ATOM 1610 C C . VAL A 1 209 ? -10.097 12.578 29.765 1.00 89.81 209 VAL A C 1
ATOM 1612 O O . VAL A 1 209 ? -9.825 13.766 29.930 1.00 89.81 209 VAL A O 1
ATOM 1615 N N . SER A 1 210 ? -9.233 11.738 29.188 1.00 90.75 210 SER A N 1
ATOM 1616 C CA . SER A 1 210 ? -7.960 12.153 28.587 1.00 90.75 210 SER A CA 1
ATOM 1617 C C . SER A 1 210 ? -7.477 11.132 27.546 1.00 90.75 210 SER A C 1
ATOM 1619 O O . SER A 1 210 ? -8.096 10.089 27.352 1.00 90.75 210 SER A O 1
ATOM 1621 N N . VAL A 1 211 ? -6.336 11.399 26.900 1.00 84.38 211 VAL A N 1
ATOM 1622 C CA . VAL A 1 211 ? -5.667 10.438 25.993 1.00 84.38 211 VAL A CA 1
ATOM 1623 C C . VAL A 1 211 ? -5.163 9.166 26.690 1.00 84.38 211 VAL A C 1
ATOM 1625 O O . VAL A 1 211 ? -4.838 8.191 26.020 1.00 84.38 211 VAL A O 1
ATOM 1628 N N . ASP A 1 212 ? -5.091 9.179 28.022 1.00 89.75 212 ASP A N 1
ATOM 1629 C CA . ASP A 1 212 ? -4.596 8.071 28.842 1.00 89.75 212 ASP A CA 1
ATOM 1630 C C . ASP A 1 212 ? -5.665 7.545 29.827 1.00 89.75 212 ASP A C 1
ATOM 1632 O O . ASP A 1 212 ? -5.365 6.642 30.605 1.00 89.75 212 ASP A O 1
ATOM 1636 N N . ARG A 1 213 ? -6.902 8.077 29.794 1.00 92.88 213 ARG A N 1
ATOM 1637 C CA . ARG A 1 213 ? -8.028 7.661 30.653 1.00 92.88 213 ARG A CA 1
ATOM 1638 C C . ARG A 1 213 ? -9.368 7.712 29.917 1.00 92.88 213 ARG A C 1
ATOM 1640 O O . ARG A 1 213 ? -9.830 8.788 29.528 1.00 92.88 213 ARG A O 1
ATOM 1647 N N . GLN A 1 214 ? -10.042 6.568 29.844 1.00 95.44 214 GLN A N 1
ATOM 1648 C CA . GLN A 1 214 ? -11.451 6.464 29.451 1.00 95.44 214 GLN A CA 1
ATOM 1649 C C . GLN A 1 214 ? -12.274 5.886 30.611 1.00 95.44 214 GLN A C 1
ATOM 1651 O O . GLN A 1 214 ? -11.751 5.127 31.424 1.00 95.44 214 GLN A O 1
ATOM 1656 N N . VAL A 1 215 ? -13.547 6.259 30.722 1.00 95.88 215 VAL A N 1
ATOM 1657 C CA . VAL A 1 215 ? -14.444 5.795 31.791 1.00 95.88 215 VAL A CA 1
ATOM 1658 C C . VAL A 1 215 ? -15.783 5.406 31.186 1.00 95.88 215 VAL A C 1
ATOM 1660 O O . VAL A 1 215 ? -16.398 6.226 30.515 1.00 95.88 215 VAL A O 1
ATOM 1663 N N . ILE A 1 216 ? -16.260 4.190 31.443 1.00 96.81 216 ILE A N 1
ATOM 1664 C CA . ILE A 1 216 ? -17.660 3.829 31.186 1.00 96.81 216 ILE A CA 1
ATOM 1665 C C . ILE A 1 216 ? -18.418 3.991 32.501 1.00 96.81 216 ILE A C 1
ATOM 1667 O O . ILE A 1 216 ? -18.093 3.328 33.484 1.00 96.81 216 ILE A O 1
ATOM 1671 N N . VAL A 1 217 ? -19.406 4.880 32.533 1.00 96.62 217 VAL A N 1
ATOM 1672 C CA . VAL A 1 217 ? -20.319 5.039 33.674 1.00 96.62 217 VAL A CA 1
ATOM 1673 C C . VAL A 1 217 ? -21.643 4.354 33.379 1.00 96.62 217 VAL A C 1
ATOM 1675 O O . VAL A 1 217 ? -22.090 4.358 32.233 1.00 96.62 217 VAL A O 1
ATOM 1678 N N . LEU A 1 218 ? -22.268 3.765 34.399 1.00 96.19 218 LEU A N 1
ATOM 1679 C CA . LEU A 1 218 ? -23.550 3.075 34.257 1.00 96.19 218 LEU A CA 1
ATOM 1680 C C . LEU A 1 218 ? -24.484 3.302 35.454 1.00 96.19 218 LEU A C 1
ATOM 1682 O O . LEU A 1 218 ? -24.025 3.444 36.590 1.00 96.19 218 LEU A O 1
ATOM 1686 N N . ARG A 1 219 ? -25.797 3.325 35.193 1.00 95.19 219 ARG A N 1
ATOM 1687 C CA . ARG A 1 219 ? -26.877 3.419 36.195 1.00 95.19 219 ARG A CA 1
ATOM 1688 C C . ARG A 1 219 ? -28.086 2.604 35.739 1.00 95.19 219 ARG A C 1
ATOM 1690 O O . ARG A 1 219 ? -28.512 2.740 34.594 1.00 95.19 219 ARG A O 1
ATOM 1697 N N . SER A 1 220 ? -28.670 1.800 36.620 1.00 94.81 220 SER A N 1
ATOM 1698 C CA . SER A 1 220 ? -29.957 1.151 36.357 1.00 94.81 220 SER A CA 1
ATOM 1699 C C . SER A 1 220 ? -31.124 2.137 36.456 1.00 94.81 220 SER A C 1
ATOM 1701 O O . SER A 1 220 ? -31.118 3.047 37.286 1.00 94.81 220 SER A O 1
ATOM 1703 N N . ILE A 1 221 ? -32.163 1.913 35.658 1.00 94.12 221 ILE A N 1
ATOM 1704 C CA . ILE A 1 221 ? -33.439 2.631 35.726 1.00 94.12 221 ILE A CA 1
ATOM 1705 C C . ILE A 1 221 ? -34.510 1.599 36.077 1.00 94.12 221 ILE A C 1
ATOM 1707 O O . ILE A 1 221 ? -34.717 0.650 35.322 1.00 94.12 221 ILE A O 1
ATOM 1711 N N . ALA A 1 222 ? -35.128 1.756 37.248 1.00 88.94 222 ALA A N 1
ATOM 1712 C CA . ALA A 1 222 ? -36.027 0.754 37.823 1.00 88.94 222 ALA A CA 1
ATOM 1713 C C . ALA A 1 222 ? -37.445 0.821 37.235 1.00 88.94 222 ALA A C 1
ATOM 1715 O O . ALA A 1 222 ? -38.116 -0.200 37.120 1.00 88.94 222 ALA A O 1
ATOM 1716 N N . GLU A 1 223 ? -37.888 2.013 36.832 1.00 89.56 223 GLU A N 1
ATOM 1717 C CA . GLU A 1 223 ? -39.211 2.236 36.257 1.00 89.56 223 GLU A CA 1
ATOM 1718 C C . GLU A 1 223 ? -39.068 3.018 34.940 1.00 89.56 223 GLU A C 1
ATOM 1720 O O . GLU A 1 223 ? -38.621 4.163 34.927 1.00 89.56 223 GLU A O 1
ATOM 1725 N N 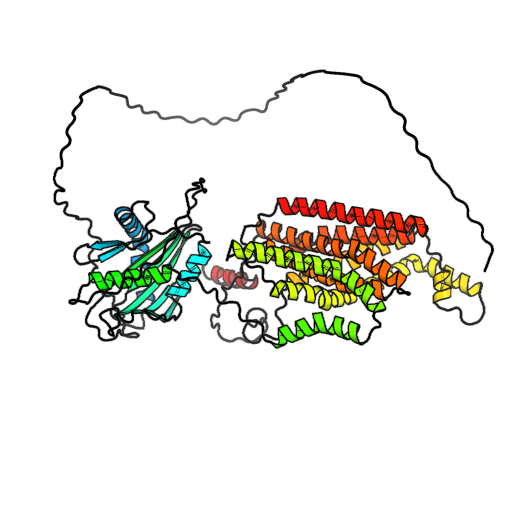. ASP A 1 224 ? -39.447 2.419 33.812 1.00 91.88 224 ASP A N 1
ATOM 1726 C CA . ASP A 1 224 ? -39.515 3.085 32.504 1.00 91.88 224 ASP A CA 1
ATOM 1727 C C . ASP A 1 224 ? -40.856 2.724 31.851 1.00 91.88 224 ASP A C 1
ATOM 1729 O O . ASP A 1 224 ? -41.162 1.549 31.648 1.00 91.88 224 ASP A O 1
ATOM 1733 N N . ALA A 1 225 ? -41.678 3.731 31.539 1.00 91.31 225 ALA A N 1
ATOM 1734 C CA . ALA A 1 225 ? -43.008 3.524 30.959 1.00 91.31 225 ALA A CA 1
ATOM 1735 C C . ALA A 1 225 ? -42.975 3.005 29.505 1.00 91.31 225 ALA A C 1
ATOM 1737 O O . ALA A 1 225 ? -43.951 2.417 29.036 1.00 91.31 225 ALA A O 1
ATOM 1738 N N . LYS A 1 226 ? -41.867 3.219 28.784 1.00 93.88 226 LYS A N 1
ATOM 1739 C CA . LYS A 1 226 ? -41.628 2.739 27.414 1.00 93.88 226 LYS A CA 1
ATOM 1740 C C . LYS A 1 226 ? -41.002 1.343 27.407 1.00 93.88 226 LYS A C 1
ATOM 1742 O O . LYS A 1 226 ? -41.305 0.546 26.521 1.00 93.88 226 LYS A O 1
ATOM 1747 N N . PHE A 1 227 ? -40.151 1.052 28.388 1.00 94.75 227 PHE A N 1
ATOM 1748 C CA . PHE A 1 227 ? -39.425 -0.213 28.517 1.00 94.75 227 PHE A CA 1
ATOM 1749 C C . PHE A 1 227 ? -39.648 -0.857 29.901 1.00 94.75 227 PHE A C 1
ATOM 1751 O O . PHE A 1 227 ? -38.693 -1.001 30.663 1.00 94.75 227 PHE A O 1
ATOM 1758 N N . PRO A 1 228 ? -40.886 -1.241 30.264 1.00 93.94 228 PRO A N 1
ATOM 1759 C CA . PRO A 1 228 ? -41.179 -1.761 31.596 1.00 93.94 228 PRO A CA 1
ATOM 1760 C C . PRO A 1 228 ? -40.402 -3.051 31.888 1.00 93.94 228 PRO A C 1
ATOM 1762 O O . PRO A 1 228 ? -40.303 -3.940 31.038 1.00 93.94 228 PRO A O 1
ATOM 1765 N N . LEU A 1 229 ? -39.874 -3.162 33.109 1.00 93.56 229 LEU A N 1
ATOM 1766 C CA . LEU A 1 229 ? -39.260 -4.397 33.593 1.00 93.56 229 LEU A CA 1
ATOM 1767 C C . LEU A 1 229 ? -40.328 -5.486 33.803 1.00 93.56 229 LEU A C 1
ATOM 1769 O O . LEU A 1 229 ? -41.467 -5.171 34.164 1.00 93.56 229 LEU A O 1
ATOM 1773 N N . PRO A 1 230 ? -39.990 -6.773 33.595 1.00 93.81 230 PRO A N 1
ATOM 1774 C CA . PRO A 1 230 ? -40.876 -7.869 33.963 1.00 93.81 230 PRO A CA 1
ATOM 1775 C C . PRO A 1 230 ? -41.086 -7.899 35.482 1.00 93.81 230 PRO A C 1
ATOM 1777 O O . PRO A 1 230 ? -40.235 -7.457 36.252 1.00 93.81 230 PRO A O 1
ATOM 1780 N N . HIS A 1 231 ? -42.212 -8.463 35.924 1.00 91.88 231 HIS A N 1
ATOM 1781 C CA . HIS A 1 231 ? -42.461 -8.655 37.350 1.00 91.88 231 HIS A CA 1
ATOM 1782 C C . HIS A 1 231 ? -41.441 -9.645 37.933 1.00 91.88 231 HIS A C 1
ATOM 1784 O O . HIS A 1 231 ? -41.434 -10.821 37.571 1.00 91.88 231 HIS A O 1
ATOM 1790 N N . GLN A 1 232 ? -40.620 -9.175 38.868 1.00 92.00 232 GLN A N 1
ATOM 1791 C CA . GLN A 1 232 ? -39.550 -9.926 39.524 1.00 92.00 232 GLN A CA 1
ATOM 1792 C C . GLN A 1 232 ? -39.617 -9.712 41.043 1.00 92.00 232 GLN A C 1
ATOM 17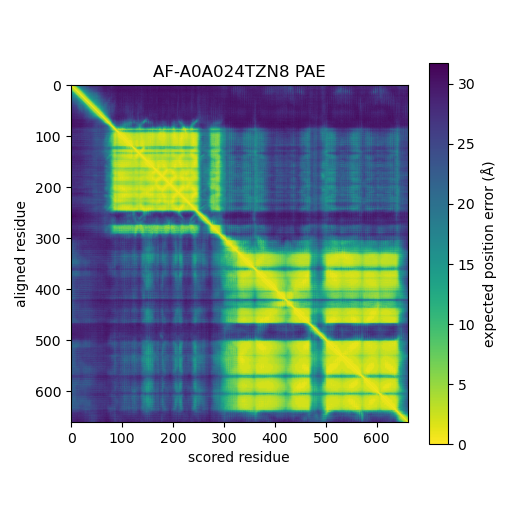94 O O . GLN A 1 232 ? -40.112 -8.683 41.499 1.00 92.00 232 GLN A O 1
ATOM 1799 N N . SER A 1 233 ? -39.198 -10.708 41.830 1.00 87.31 233 SER A N 1
ATOM 1800 C CA . SER A 1 233 ? -39.369 -10.719 43.296 1.00 87.31 233 SER A CA 1
ATOM 1801 C C . SER A 1 233 ? -38.474 -9.724 44.036 1.00 87.31 233 SER A C 1
ATOM 1803 O O . SER A 1 233 ? -38.809 -9.321 45.146 1.00 87.31 233 SER A O 1
ATOM 1805 N N . ILE A 1 234 ? -37.364 -9.318 43.418 1.00 84.06 234 ILE A N 1
ATOM 1806 C CA . ILE A 1 234 ? -36.383 -8.390 43.981 1.00 84.06 234 ILE A CA 1
ATOM 1807 C C . ILE A 1 234 ? -36.291 -7.111 43.146 1.00 84.06 234 ILE A C 1
ATOM 1809 O O . ILE A 1 234 ? -36.198 -7.147 41.919 1.00 84.06 234 ILE A O 1
ATOM 1813 N N . ALA A 1 235 ? -36.294 -5.967 43.830 1.00 80.56 235 ALA A N 1
ATOM 1814 C CA . ALA A 1 235 ? -35.957 -4.675 43.248 1.00 80.56 235 ALA A CA 1
ATOM 1815 C C . ALA A 1 235 ? -34.457 -4.433 43.448 1.00 80.56 235 ALA A C 1
ATOM 1817 O O . ALA A 1 235 ? -33.979 -4.411 44.579 1.00 80.56 235 ALA A O 1
ATOM 1818 N N . PHE A 1 236 ? -33.718 -4.267 42.354 1.00 82.25 236 PHE A N 1
ATOM 1819 C CA . PHE A 1 236 ? -32.260 -4.200 42.377 1.00 82.25 236 PHE A CA 1
ATOM 1820 C C . PHE A 1 236 ? -31.776 -2.971 41.601 1.00 82.25 236 PHE A C 1
ATOM 1822 O O . PHE A 1 236 ? -32.251 -2.698 40.497 1.00 82.25 236 PHE A O 1
ATOM 1829 N N . SER A 1 237 ? -30.861 -2.207 42.202 1.00 87.44 237 SER A N 1
ATOM 1830 C CA . SER A 1 237 ? -30.378 -0.927 41.677 1.00 87.44 237 SER A CA 1
ATOM 1831 C C . SER A 1 237 ? -28.854 -0.894 41.665 1.00 87.44 237 SER A C 1
ATOM 1833 O O . SER A 1 237 ? -28.204 -1.234 42.649 1.00 87.44 237 SER A O 1
ATOM 1835 N N . VAL A 1 238 ? -28.287 -0.481 40.535 1.00 90.00 238 VAL A N 1
ATOM 1836 C CA . VAL A 1 238 ? -26.858 -0.541 40.229 1.00 90.00 238 VAL A CA 1
ATOM 1837 C C . VAL A 1 238 ? -26.379 0.827 39.768 1.00 90.00 238 VAL A C 1
ATOM 1839 O O . VAL A 1 238 ? -26.970 1.454 38.888 1.00 90.00 238 VAL A O 1
ATOM 1842 N N . SER A 1 239 ? -25.244 1.266 40.300 1.00 93.00 239 SER A N 1
ATOM 1843 C CA . SER A 1 239 ? -24.412 2.316 39.704 1.00 93.00 239 SER A CA 1
ATOM 1844 C C . SER A 1 239 ? -22.965 1.863 39.699 1.00 93.00 239 SER A C 1
ATOM 1846 O O . SER A 1 239 ? -22.515 1.274 40.676 1.00 93.00 239 SER A O 1
ATOM 1848 N N . GLY A 1 240 ? -22.236 2.151 38.624 1.00 93.31 240 GLY A N 1
ATOM 1849 C CA . GLY A 1 240 ? -20.860 1.693 38.484 1.00 93.31 240 GLY A CA 1
ATOM 1850 C C . GLY A 1 240 ? -20.007 2.563 37.572 1.00 93.31 240 GLY A C 1
ATOM 1851 O O . GLY A 1 240 ? -20.508 3.333 36.748 1.00 93.31 240 GLY A O 1
ATOM 1852 N N . TRP A 1 241 ? -18.696 2.389 37.724 1.00 95.44 241 TRP A N 1
ATOM 1853 C CA . TRP A 1 241 ? -17.655 3.021 36.923 1.00 95.44 241 TRP A CA 1
ATOM 1854 C C . TRP A 1 241 ? -16.666 1.946 36.483 1.00 95.44 241 TRP A C 1
ATOM 1856 O O . TRP A 1 241 ? -16.090 1.251 37.318 1.00 95.44 241 TRP A O 1
ATOM 1866 N N . ILE A 1 242 ? -16.425 1.839 35.181 1.00 95.25 242 ILE A N 1
ATOM 1867 C CA . ILE A 1 242 ? -15.323 1.059 34.624 1.00 95.25 242 ILE A CA 1
ATOM 1868 C C . ILE A 1 242 ? -14.270 2.063 34.164 1.00 95.25 242 ILE A C 1
ATOM 1870 O O . ILE A 1 242 ? -14.418 2.697 33.119 1.00 95.25 242 ILE A O 1
ATOM 1874 N N . VAL A 1 243 ? -13.228 2.247 34.973 1.00 94.69 243 VAL A N 1
ATOM 1875 C CA . VAL A 1 243 ? -12.135 3.183 34.684 1.00 94.69 243 VAL A CA 1
ATOM 1876 C C . VAL A 1 243 ? -11.011 2.440 33.973 1.00 94.69 243 VAL A C 1
ATOM 1878 O O . VAL A 1 243 ? -10.475 1.457 34.480 1.00 94.69 243 VAL A O 1
ATOM 1881 N N . LEU A 1 244 ? -10.664 2.916 32.782 1.00 94.94 244 LEU A N 1
ATOM 1882 C CA . LEU A 1 244 ? -9.652 2.344 31.908 1.00 94.94 244 LEU A CA 1
ATOM 1883 C C . LEU A 1 244 ? -8.478 3.319 31.816 1.00 94.94 244 LEU A C 1
ATOM 1885 O O . LEU A 1 244 ? -8.532 4.310 31.084 1.00 94.94 244 LEU A O 1
ATOM 1889 N N . ASP A 1 245 ? -7.420 3.025 32.569 1.00 92.19 245 ASP A N 1
ATOM 1890 C CA . ASP A 1 245 ? -6.200 3.831 32.620 1.00 92.19 245 ASP A CA 1
ATOM 1891 C C . ASP A 1 245 ? -5.064 3.200 31.818 1.00 92.19 245 ASP A C 1
ATOM 1893 O O . ASP A 1 245 ? -4.739 2.016 31.946 1.00 92.19 245 ASP A O 1
ATOM 1897 N N . ARG A 1 246 ? -4.375 4.026 31.031 1.00 87.44 246 ARG A N 1
ATOM 1898 C CA . ARG A 1 246 ? -3.127 3.639 30.383 1.00 87.44 246 ARG A CA 1
ATOM 1899 C C . ARG A 1 246 ? -1.995 3.663 31.404 1.00 87.44 246 ARG A C 1
ATOM 1901 O O . ARG A 1 246 ? -1.411 4.706 31.697 1.00 87.44 246 ARG A O 1
ATOM 1908 N N . THR A 1 247 ? -1.612 2.491 31.896 1.00 79.94 247 THR A N 1
ATOM 1909 C CA . THR A 1 247 ? -0.440 2.353 32.768 1.00 79.94 247 THR A CA 1
ATOM 1910 C C . THR A 1 247 ? 0.836 2.779 32.030 1.00 79.94 247 THR A C 1
ATOM 1912 O O . THR A 1 247 ? 1.359 2.038 31.196 1.00 79.94 247 THR A O 1
ATOM 1915 N N . LEU A 1 248 ? 1.375 3.957 32.363 1.00 57.53 248 LEU A N 1
ATOM 1916 C CA . LEU A 1 248 ? 2.643 4.482 31.826 1.00 57.53 248 LEU A CA 1
ATOM 1917 C C . LEU A 1 248 ? 3.890 3.739 32.341 1.00 57.53 248 LEU A C 1
ATOM 1919 O O . LEU A 1 248 ? 5.014 4.139 32.038 1.00 57.53 248 LEU A O 1
ATOM 1923 N N . THR A 1 249 ? 3.716 2.689 33.146 1.00 50.06 249 THR A N 1
ATOM 1924 C CA . THR A 1 249 ? 4.786 2.000 33.867 1.00 50.06 249 THR A CA 1
ATOM 1925 C C . THR A 1 249 ? 5.851 1.479 32.895 1.00 50.06 249 THR A C 1
ATOM 1927 O O . THR A 1 249 ? 5.597 0.513 32.170 1.00 50.06 249 THR A O 1
ATOM 1930 N N . PRO A 1 250 ? 7.073 2.052 32.872 1.00 39.81 250 PRO A N 1
ATOM 1931 C CA . PRO A 1 250 ? 8.145 1.482 32.076 1.00 39.81 250 PRO A CA 1
ATOM 1932 C C . PRO A 1 250 ? 8.457 0.112 32.671 1.00 39.81 250 PRO A C 1
ATOM 1934 O O . PRO A 1 250 ? 8.762 0.010 33.862 1.00 39.81 250 PRO A O 1
ATOM 1937 N N . THR A 1 251 ? 8.364 -0.942 31.860 1.00 38.66 251 THR A N 1
ATOM 1938 C CA . THR A 1 251 ? 8.536 -2.333 32.297 1.00 38.66 251 THR A CA 1
ATOM 1939 C C . THR A 1 251 ? 9.943 -2.572 32.852 1.00 38.66 251 THR A C 1
ATOM 1941 O O . THR A 1 251 ? 10.845 -3.042 32.151 1.00 38.66 251 THR A O 1
ATOM 1944 N N . LYS A 1 252 ? 10.142 -2.283 34.143 1.00 32.31 252 LYS A N 1
ATOM 1945 C CA . LYS A 1 252 ? 11.261 -2.810 34.921 1.00 32.31 252 LYS A CA 1
ATOM 1946 C C . LYS A 1 252 ? 11.102 -4.323 34.933 1.00 32.31 252 LYS A C 1
ATOM 1948 O O . LYS A 1 252 ? 10.167 -4.844 35.529 1.00 32.31 252 LYS A O 1
ATOM 1953 N N . ARG A 1 253 ? 12.025 -5.012 34.256 1.00 36.12 253 ARG A N 1
ATOM 1954 C CA . ARG A 1 253 ? 12.125 -6.475 34.239 1.00 36.12 253 ARG A CA 1
ATOM 1955 C C . ARG A 1 253 ? 11.963 -7.047 35.655 1.00 36.12 253 ARG A C 1
ATOM 1957 O O . ARG A 1 253 ? 12.905 -6.994 36.442 1.00 36.12 253 ARG A O 1
ATOM 1964 N N . ARG A 1 254 ? 10.827 -7.686 35.925 1.00 28.84 254 ARG A N 1
ATOM 1965 C CA . ARG A 1 254 ? 10.780 -8.873 36.781 1.00 28.84 254 ARG A CA 1
ATOM 1966 C C . ARG A 1 254 ? 10.577 -10.073 35.871 1.00 28.84 254 ARG A C 1
ATOM 1968 O O . ARG A 1 254 ? 9.476 -10.363 35.427 1.00 28.84 254 ARG A O 1
ATOM 1975 N N . LEU A 1 255 ? 11.698 -10.710 35.546 1.00 33.97 255 LEU A N 1
ATOM 1976 C CA . LEU A 1 255 ? 11.709 -12.094 35.102 1.00 33.97 255 LEU A CA 1
ATOM 1977 C C . LEU A 1 255 ? 11.383 -12.919 36.357 1.00 33.97 255 LEU A C 1
ATOM 1979 O O . LEU A 1 255 ? 12.108 -12.801 37.343 1.00 33.97 255 LEU A O 1
ATOM 1983 N N . GLY A 1 256 ? 10.270 -13.647 36.355 1.00 28.61 256 GLY A N 1
ATOM 1984 C CA . GLY A 1 256 ? 9.746 -14.304 37.553 1.00 28.61 256 GLY A CA 1
ATOM 1985 C C . GLY A 1 256 ? 8.675 -15.323 37.195 1.00 28.61 256 GLY A C 1
ATOM 1986 O O . GLY A 1 256 ? 7.502 -14.986 37.179 1.00 28.61 256 GLY A O 1
ATOM 1987 N N . ASP A 1 257 ? 9.162 -16.512 36.853 1.00 28.28 257 ASP A N 1
ATOM 1988 C CA . ASP A 1 257 ? 8.545 -17.838 36.786 1.00 28.28 257 ASP A CA 1
ATOM 1989 C C . ASP A 1 257 ? 7.108 -18.087 36.289 1.00 28.28 257 ASP A C 1
ATOM 1991 O O . ASP A 1 257 ? 6.126 -17.386 36.508 1.00 28.28 257 ASP A O 1
ATOM 1995 N N . ARG A 1 258 ? 7.038 -19.216 35.588 1.00 30.08 258 ARG A N 1
ATOM 1996 C CA . ARG A 1 258 ? 5.890 -19.818 34.923 1.00 30.08 258 ARG A CA 1
ATOM 1997 C C . ARG A 1 258 ? 5.084 -20.630 35.939 1.00 30.08 258 ARG A C 1
ATOM 1999 O O . ARG A 1 258 ? 5.564 -21.669 36.382 1.00 30.08 258 ARG A O 1
ATOM 2006 N N . ALA A 1 259 ? 3.861 -20.202 36.239 1.00 25.70 259 ALA A N 1
ATOM 2007 C CA . ALA A 1 259 ? 2.874 -21.012 36.948 1.00 25.70 259 ALA A CA 1
ATOM 2008 C C . ALA A 1 259 ? 1.784 -21.470 35.968 1.00 25.70 259 ALA A C 1
ATOM 2010 O O . ALA A 1 259 ? 1.163 -20.659 35.283 1.00 25.70 259 ALA A O 1
ATOM 2011 N N . GLU A 1 260 ? 1.599 -22.781 35.874 1.00 28.94 260 GLU A N 1
ATOM 2012 C CA . GLU A 1 260 ? 0.582 -23.440 35.059 1.00 28.94 260 GLU A CA 1
ATOM 2013 C C . GLU A 1 260 ? -0.667 -23.645 35.925 1.00 28.94 260 GLU A C 1
ATOM 2015 O O . GLU A 1 260 ? -0.617 -24.365 36.921 1.00 28.94 260 GLU A O 1
ATOM 2020 N N . THR A 1 261 ? -1.772 -22.976 35.595 1.00 27.33 261 THR A N 1
ATOM 2021 C CA . THR A 1 261 ? -3.030 -23.065 36.349 1.00 27.33 261 THR A CA 1
ATOM 2022 C C . THR A 1 261 ? -4.007 -24.020 35.671 1.00 27.33 261 THR A C 1
ATOM 2024 O O . THR A 1 261 ? -4.607 -23.704 34.645 1.00 27.33 261 THR A O 1
ATOM 2027 N N . GLN A 1 262 ? -4.198 -25.194 36.278 1.00 24.48 262 GLN A N 1
ATOM 2028 C CA . GLN A 1 262 ? -5.376 -26.024 36.028 1.00 24.48 262 GLN A CA 1
ATOM 2029 C C . GLN A 1 262 ? -6.623 -25.311 36.564 1.00 24.48 262 GLN A C 1
ATOM 2031 O O . GLN A 1 262 ? -6.609 -24.799 37.684 1.00 24.48 262 GLN A O 1
ATOM 2036 N N . ALA A 1 263 ? -7.705 -25.310 35.786 1.00 26.52 263 ALA A N 1
ATOM 2037 C CA . ALA A 1 263 ? -9.016 -24.907 36.280 1.00 26.52 263 ALA A CA 1
ATOM 2038 C C . ALA A 1 263 ? -9.557 -25.997 37.229 1.00 26.52 263 ALA A C 1
ATOM 2040 O O . ALA A 1 263 ? -9.589 -27.165 36.832 1.00 26.52 263 ALA A O 1
ATOM 2041 N N . PRO A 1 264 ? -9.968 -25.662 38.464 1.00 29.89 264 PRO A N 1
ATOM 2042 C CA . PRO A 1 264 ? -10.644 -26.612 39.332 1.00 29.89 264 PRO A CA 1
ATOM 2043 C C . PRO A 1 264 ? -12.134 -26.679 38.978 1.00 29.89 264 PRO A C 1
ATOM 2045 O O . PRO A 1 264 ? -12.860 -25.708 39.184 1.00 29.89 264 PRO A O 1
ATOM 2048 N N . ASP A 1 265 ? -12.606 -27.844 38.530 1.00 28.78 265 ASP A N 1
ATOM 2049 C CA . ASP A 1 265 ? -14.036 -28.159 38.564 1.00 28.78 265 ASP A CA 1
ATOM 2050 C C . ASP A 1 265 ? -14.518 -28.104 40.021 1.00 28.78 265 ASP A C 1
ATOM 2052 O O . ASP A 1 265 ? -14.141 -28.933 40.855 1.00 28.78 265 ASP A O 1
ATOM 2056 N N . LYS A 1 266 ? -15.365 -27.123 40.338 1.00 30.36 266 LYS A N 1
ATOM 2057 C CA . LYS A 1 266 ? -16.130 -27.076 41.586 1.00 30.36 266 LYS A CA 1
ATOM 2058 C C . LYS A 1 266 ? -17.608 -26.972 41.246 1.00 30.36 266 LYS A C 1
ATOM 2060 O O . LYS A 1 266 ? -18.075 -25.935 40.789 1.00 30.36 266 LYS A O 1
ATOM 2065 N N . GLY A 1 267 ? -18.331 -28.067 41.469 1.00 28.53 267 GLY A N 1
ATOM 2066 C CA . GLY A 1 267 ? -19.785 -28.087 41.355 1.00 28.53 267 GLY A CA 1
ATOM 2067 C C . GLY A 1 267 ? -20.438 -27.185 42.404 1.00 28.53 267 GLY A C 1
ATOM 2068 O O . GLY A 1 267 ? -19.967 -27.104 43.540 1.00 28.53 267 GLY A O 1
ATOM 2069 N N . PHE A 1 268 ? -21.525 -26.525 42.011 1.00 29.70 268 PHE A N 1
ATOM 2070 C CA . PHE A 1 268 ? -22.320 -25.670 42.887 1.00 29.70 268 PHE A CA 1
ATOM 2071 C C . PHE A 1 268 ? -22.989 -26.481 44.009 1.00 29.70 268 PHE A C 1
ATOM 2073 O O . PHE A 1 268 ? -23.531 -27.563 43.778 1.00 29.70 268 PHE A O 1
ATOM 2080 N N . ALA A 1 269 ? -22.956 -25.936 45.226 1.00 29.00 269 ALA A N 1
ATOM 2081 C CA . ALA A 1 269 ? -23.713 -26.431 46.375 1.00 29.00 269 ALA A CA 1
ATOM 2082 C C . ALA A 1 269 ? -25.154 -25.862 46.357 1.00 29.00 269 ALA A C 1
ATOM 2084 O O . ALA A 1 269 ? -25.374 -24.815 45.746 1.00 29.00 269 ALA A O 1
ATOM 2085 N N . PRO A 1 270 ? -26.142 -26.534 46.980 1.00 32.12 270 PRO A N 1
ATOM 2086 C CA . PRO A 1 270 ? -27.545 -26.124 46.901 1.00 32.12 270 PRO A CA 1
ATOM 2087 C C . PRO A 1 270 ? -27.850 -24.837 47.687 1.00 32.12 270 PRO A C 1
ATOM 2089 O O . PRO A 1 270 ? -27.243 -24.565 48.721 1.00 32.12 270 PRO A O 1
ATOM 2092 N N . MET A 1 271 ? -28.823 -24.080 47.174 1.00 31.77 271 MET A N 1
ATOM 2093 C CA . MET A 1 271 ? -29.283 -22.778 47.675 1.00 31.77 271 MET A CA 1
ATOM 2094 C C . MET A 1 271 ? -30.039 -22.828 49.006 1.00 31.77 271 MET A C 1
ATOM 2096 O O . MET A 1 271 ? -30.726 -23.805 49.304 1.00 31.77 271 MET A O 1
ATOM 2100 N N . HIS A 1 272 ? -30.004 -21.697 49.716 1.00 33.22 272 HIS A N 1
ATOM 2101 C CA . HIS A 1 272 ? -31.023 -21.285 50.680 1.00 33.22 272 HIS A CA 1
ATOM 2102 C C . HIS A 1 272 ? -31.297 -19.777 50.517 1.00 33.22 272 HIS A C 1
ATOM 2104 O O . HIS A 1 272 ? -30.352 -18.999 50.510 1.00 33.22 272 HIS A O 1
ATOM 2110 N N . ASP A 1 273 ? -32.580 -19.443 50.351 1.00 41.97 273 ASP A N 1
ATOM 2111 C CA . ASP A 1 273 ? -33.292 -18.158 50.514 1.00 41.97 273 ASP A CA 1
ATOM 2112 C C . ASP A 1 273 ? -32.584 -16.810 50.221 1.00 41.97 273 ASP A C 1
ATOM 2114 O O . ASP A 1 273 ? -31.749 -16.354 50.994 1.00 41.97 273 ASP A O 1
ATOM 2118 N N . ASP A 1 274 ? -33.061 -16.127 49.165 1.00 49.62 274 ASP A N 1
ATOM 2119 C CA . ASP A 1 274 ? -33.123 -14.661 48.956 1.00 49.62 274 ASP A CA 1
ATOM 2120 C C . ASP A 1 274 ? -31.951 -13.784 49.468 1.00 49.62 274 ASP A C 1
ATOM 2122 O O . ASP A 1 274 ? -32.162 -12.698 50.013 1.00 49.62 274 ASP A O 1
ATOM 2126 N N . ASP A 1 275 ? -30.706 -14.215 49.253 1.00 61.66 275 ASP A N 1
ATOM 2127 C CA . ASP A 1 275 ? -29.512 -13.465 49.660 1.00 61.66 275 ASP A CA 1
ATOM 2128 C C . ASP A 1 275 ? -29.140 -12.350 48.645 1.00 61.66 275 ASP A C 1
ATOM 2130 O O . ASP A 1 275 ? -28.724 -12.654 47.516 1.00 61.66 275 ASP A O 1
ATOM 2134 N N . PRO A 1 276 ? -29.235 -11.048 49.003 1.00 58.94 276 PRO A N 1
ATOM 2135 C CA . PRO A 1 276 ? -28.826 -9.952 48.121 1.00 58.94 276 PRO A CA 1
ATOM 2136 C C . PRO A 1 276 ? -27.324 -9.974 47.794 1.00 58.94 276 PRO A C 1
ATOM 2138 O O . PRO A 1 276 ? -26.931 -9.483 46.729 1.00 58.94 276 PRO A O 1
ATOM 2141 N N . ASP A 1 277 ? -26.490 -10.583 48.644 1.00 60.97 277 ASP A N 1
ATOM 2142 C CA . ASP A 1 277 ? -25.057 -10.730 48.395 1.00 60.97 277 ASP A CA 1
ATOM 2143 C C . ASP A 1 277 ? -24.800 -11.666 47.201 1.00 60.97 277 ASP A C 1
ATOM 2145 O O . ASP A 1 277 ? -23.863 -11.449 46.427 1.00 60.97 277 ASP A O 1
ATOM 2149 N N . GLN A 1 278 ? -25.671 -12.661 46.976 1.00 65.62 278 GLN A N 1
ATOM 2150 C CA . GLN A 1 278 ? -25.584 -13.562 45.825 1.00 65.62 278 GLN A CA 1
ATOM 2151 C C . GLN A 1 278 ? -25.958 -12.855 44.513 1.00 65.62 278 GLN A C 1
ATOM 2153 O O . GLN A 1 278 ? -25.269 -13.037 43.508 1.00 65.62 278 GLN A O 1
ATOM 2158 N N . ALA A 1 279 ? -26.985 -11.998 44.512 1.00 60.38 279 ALA A N 1
ATOM 2159 C CA . ALA A 1 279 ? -27.328 -11.184 43.341 1.00 60.38 279 ALA A CA 1
ATOM 2160 C C . ALA A 1 279 ? -26.205 -10.185 42.995 1.00 60.38 279 ALA A C 1
ATOM 2162 O O . ALA A 1 279 ? -25.851 -10.023 41.824 1.00 60.38 279 ALA A O 1
ATOM 2163 N N . ALA A 1 280 ? -25.585 -9.570 44.010 1.00 61.12 280 ALA A N 1
ATOM 2164 C CA . ALA A 1 280 ? -24.418 -8.707 43.836 1.00 61.12 280 ALA A CA 1
ATOM 2165 C C . ALA A 1 280 ? -23.190 -9.475 43.309 1.00 61.12 280 ALA A C 1
ATOM 2167 O O . ALA A 1 280 ? -22.499 -8.976 42.418 1.00 61.12 280 ALA A O 1
ATOM 2168 N N . ALA A 1 281 ? -22.946 -10.699 43.792 1.00 64.19 281 ALA A N 1
ATOM 2169 C CA . ALA A 1 281 ? -21.886 -11.575 43.294 1.00 64.19 281 ALA A CA 1
ATOM 2170 C C . ALA A 1 281 ? -22.097 -11.952 41.820 1.00 64.19 281 ALA A C 1
ATOM 2172 O O . ALA A 1 281 ? -21.201 -11.751 41.004 1.00 64.19 281 ALA A O 1
ATOM 2173 N N . ILE A 1 282 ? -23.297 -12.421 41.459 1.00 62.53 282 ILE A N 1
ATOM 2174 C CA . ILE A 1 282 ? -23.642 -12.820 40.087 1.00 62.53 282 ILE A CA 1
ATOM 2175 C C . ILE A 1 282 ? -23.576 -11.621 39.128 1.00 62.53 282 ILE A C 1
ATOM 2177 O O . ILE A 1 282 ? -23.112 -11.764 37.995 1.00 62.53 282 ILE A O 1
ATOM 2181 N N . LEU A 1 283 ? -24.004 -10.426 39.555 1.00 62.09 283 LEU A N 1
ATOM 2182 C CA . LEU A 1 283 ? -23.858 -9.225 38.732 1.00 62.09 283 LEU A CA 1
ATOM 2183 C C . LEU A 1 283 ? -22.392 -8.794 38.598 1.00 62.09 283 LEU A C 1
ATOM 2185 O O . LEU A 1 283 ? -21.965 -8.383 37.515 1.00 62.09 283 LEU A O 1
ATOM 2189 N N . GLY A 1 284 ? -21.630 -8.899 39.689 1.00 59.12 284 GLY A N 1
ATOM 2190 C CA . GLY A 1 284 ? -20.184 -8.739 39.690 1.00 59.12 284 GLY A CA 1
ATOM 2191 C C . GLY A 1 284 ? -19.567 -9.625 38.617 1.00 59.12 284 GLY A C 1
ATOM 2192 O O . GLY A 1 284 ? -18.952 -9.104 37.692 1.00 59.12 284 GLY A O 1
ATOM 2193 N N . ASP A 1 285 ? -19.823 -10.929 38.669 1.00 65.06 285 ASP A N 1
ATOM 2194 C CA . ASP A 1 285 ? -19.338 -11.902 37.693 1.00 65.06 285 ASP A CA 1
ATOM 2195 C C . ASP A 1 285 ? -19.830 -11.603 36.268 1.00 65.06 285 ASP A C 1
ATOM 2197 O O . ASP A 1 285 ? -19.011 -11.609 35.355 1.00 65.06 285 ASP A O 1
ATOM 2201 N N . TRP A 1 286 ? -21.096 -11.221 36.048 1.00 70.44 286 TRP A N 1
ATOM 2202 C CA . TRP A 1 286 ? -21.590 -10.803 34.723 1.00 70.44 286 TRP A CA 1
ATOM 2203 C C . TRP A 1 286 ? -20.773 -9.647 34.130 1.00 70.44 286 TRP A C 1
ATOM 2205 O O . TRP A 1 286 ? -20.235 -9.758 33.021 1.00 70.44 286 TRP A O 1
ATOM 2215 N N . LEU A 1 287 ? -20.665 -8.539 34.872 1.00 60.75 287 LEU A N 1
ATOM 2216 C CA . LEU A 1 287 ? -19.923 -7.357 34.437 1.00 60.75 287 LEU A CA 1
ATOM 2217 C C . LEU A 1 287 ? -18.448 -7.724 34.200 1.00 60.75 287 LEU A C 1
ATOM 2219 O O . LEU A 1 287 ? -17.796 -7.220 33.286 1.00 60.75 287 LEU A O 1
ATOM 2223 N N . MET A 1 288 ? -17.926 -8.641 35.014 1.00 61.28 288 MET A N 1
ATOM 2224 C CA . MET A 1 288 ? -16.522 -9.028 35.065 1.00 61.28 288 MET A CA 1
ATOM 2225 C C . MET A 1 288 ? -16.135 -10.165 34.114 1.00 61.28 288 MET A C 1
ATOM 2227 O O . MET A 1 288 ? -14.932 -10.324 33.881 1.00 61.28 288 MET A O 1
ATOM 2231 N N . ASP A 1 289 ? -17.111 -10.854 33.515 1.00 60.78 289 ASP A N 1
ATOM 2232 C CA . ASP A 1 289 ? -17.002 -11.745 32.352 1.00 60.78 289 ASP A CA 1
ATOM 2233 C C . ASP A 1 289 ? -17.118 -10.965 31.037 1.00 60.78 289 ASP A C 1
ATOM 2235 O O . ASP A 1 289 ? -16.346 -11.214 30.106 1.00 60.78 289 ASP A O 1
ATOM 2239 N N . ALA A 1 290 ? -17.994 -9.952 30.984 1.00 54.22 290 ALA A N 1
ATOM 2240 C CA . ALA A 1 290 ? -18.021 -8.977 29.892 1.00 54.22 290 ALA A CA 1
ATOM 2241 C C . ALA A 1 290 ? -16.679 -8.217 29.790 1.00 54.22 290 ALA A C 1
ATOM 2243 O O . ALA A 1 290 ? -16.102 -8.108 28.710 1.00 54.22 290 ALA A O 1
ATOM 2244 N N . ILE A 1 291 ? -16.107 -7.793 30.926 1.00 49.31 291 ILE A N 1
ATOM 2245 C CA . ILE A 1 291 ? -14.716 -7.293 31.037 1.00 49.31 291 ILE A CA 1
ATOM 2246 C C . ILE A 1 291 ? -13.686 -8.444 30.952 1.00 49.31 291 ILE A C 1
ATOM 2248 O O . ILE A 1 291 ? -12.503 -8.241 30.653 1.00 49.31 291 ILE A O 1
ATOM 2252 N N . GLY A 1 292 ? -14.116 -9.667 31.256 1.00 42.44 292 GLY A N 1
ATOM 2253 C CA . GLY A 1 292 ? -13.289 -10.866 31.366 1.00 42.44 292 GLY A CA 1
ATOM 2254 C C . GLY A 1 292 ? -12.702 -11.294 30.031 1.00 42.44 292 GLY A C 1
ATOM 2255 O O . GLY A 1 292 ? -11.513 -11.631 29.985 1.00 42.44 292 GLY A O 1
ATOM 2256 N N . CYS A 1 293 ? -13.509 -11.190 28.967 1.00 35.25 293 CYS A N 1
ATOM 2257 C CA . CYS A 1 293 ? -13.174 -11.571 27.598 1.00 35.25 293 CYS A CA 1
ATOM 2258 C C . CYS A 1 293 ? -12.585 -12.988 27.527 1.00 35.25 293 CYS A C 1
ATOM 2260 O O . CYS A 1 293 ? -11.403 -13.182 27.215 1.00 35.25 293 CYS A O 1
ATOM 2262 N N . GLY A 1 294 ? -13.446 -13.988 27.765 1.00 35.19 294 GLY A N 1
ATOM 2263 C CA . GLY A 1 294 ? -13.199 -15.365 27.324 1.00 35.19 294 GLY A CA 1
ATOM 2264 C C . GLY A 1 294 ? -12.697 -15.371 25.872 1.00 35.19 294 GLY A C 1
ATOM 2265 O O . GLY A 1 294 ? -13.094 -14.498 25.097 1.00 35.19 294 GLY A O 1
ATOM 2266 N N . PRO A 1 295 ? -11.771 -16.287 25.521 1.00 32.06 295 PRO A N 1
ATOM 2267 C CA . PRO A 1 295 ? -10.758 -16.102 24.481 1.00 32.06 295 PRO A CA 1
ATOM 2268 C C . PRO A 1 295 ? -11.350 -15.455 23.239 1.00 32.06 295 PRO A C 1
ATOM 2270 O O . PRO A 1 295 ? -12.081 -16.121 22.503 1.00 32.06 295 PRO A O 1
ATOM 2273 N N . ILE A 1 296 ? -11.044 -14.160 23.061 1.00 33.00 296 ILE A N 1
ATOM 2274 C CA . ILE A 1 296 ? -11.689 -13.284 22.080 1.00 33.00 296 ILE A CA 1
ATOM 2275 C C . ILE A 1 296 ? -11.658 -13.994 20.733 1.00 33.00 296 ILE A C 1
ATOM 2277 O O . ILE A 1 296 ? -10.627 -14.031 20.053 1.00 33.00 296 ILE A O 1
ATOM 2281 N N . ARG A 1 297 ? -12.806 -14.563 20.344 1.00 32.06 297 ARG A N 1
ATOM 2282 C CA . ARG A 1 297 ? -13.054 -14.982 18.973 1.00 32.06 297 ARG A CA 1
ATOM 2283 C C . ARG A 1 297 ? -13.209 -13.695 18.195 1.00 32.06 297 ARG A C 1
ATOM 2285 O O . ARG A 1 297 ? -14.320 -13.245 17.941 1.00 32.06 297 ARG A O 1
ATOM 2292 N N . VAL A 1 298 ? -12.060 -13.105 17.860 1.00 31.95 298 VAL A N 1
ATOM 2293 C CA . VAL A 1 298 ? -11.927 -12.109 16.805 1.00 31.95 298 VAL A CA 1
ATOM 2294 C C . VAL A 1 298 ? -12.737 -12.678 15.658 1.00 31.95 298 VAL A C 1
ATOM 2296 O O . VAL A 1 298 ? -12.350 -13.724 15.130 1.00 31.95 298 VAL A O 1
ATOM 2299 N N . MET A 1 299 ? -13.885 -12.062 15.351 1.00 28.16 299 MET A N 1
ATOM 2300 C CA . MET A 1 299 ? -14.678 -12.457 14.196 1.00 28.16 299 MET A CA 1
ATOM 2301 C C . MET A 1 299 ? -13.712 -12.449 13.024 1.00 28.16 299 MET A C 1
ATOM 2303 O O . MET A 1 299 ? -13.161 -11.402 12.673 1.00 28.16 299 MET A O 1
ATOM 2307 N N . GLU A 1 300 ? -13.411 -13.633 12.490 1.00 28.69 300 GLU A N 1
ATOM 2308 C CA . GLU A 1 300 ? -12.545 -13.693 11.329 1.00 28.69 300 GLU A CA 1
ATOM 2309 C C . GLU A 1 300 ? -13.275 -12.926 10.228 1.00 28.69 300 GLU A C 1
ATOM 2311 O O . GLU A 1 300 ? -14.466 -13.189 10.017 1.00 28.69 300 GLU A O 1
ATOM 2316 N N . PRO A 1 301 ? -12.621 -11.935 9.588 1.00 32.53 301 PRO A N 1
ATOM 2317 C CA . PRO A 1 301 ? -13.279 -11.123 8.578 1.00 32.53 301 PRO A CA 1
ATOM 2318 C C . PRO A 1 301 ? -13.900 -12.076 7.556 1.00 32.53 301 PRO A C 1
ATOM 2320 O O . PRO A 1 301 ? -13.224 -13.034 7.154 1.00 32.53 301 PRO A O 1
ATOM 2323 N N . PRO A 1 302 ? -15.186 -11.885 7.200 1.00 35.31 302 PRO A N 1
ATOM 2324 C CA . PRO A 1 302 ? -15.953 -12.903 6.506 1.00 35.31 302 PRO A CA 1
ATOM 2325 C C . PRO A 1 302 ? -15.185 -13.350 5.261 1.00 35.31 302 PRO A C 1
ATOM 2327 O O . PRO A 1 302 ? -14.762 -12.496 4.472 1.00 35.31 302 PRO A O 1
ATOM 2330 N N . PRO A 1 303 ? -14.952 -14.665 5.086 1.00 41.22 303 PRO A N 1
ATOM 2331 C CA . PRO A 1 303 ? -14.170 -15.159 3.967 1.00 41.22 303 PRO A CA 1
ATOM 2332 C C . PRO A 1 303 ? -14.779 -14.625 2.673 1.00 41.22 303 PRO A C 1
ATOM 2334 O O . PRO A 1 303 ? -15.989 -14.736 2.484 1.00 41.22 303 PRO A O 1
ATOM 2337 N N . PHE A 1 304 ? -13.937 -14.040 1.813 1.00 45.38 304 PHE A N 1
ATOM 2338 C CA . PHE A 1 304 ? -14.349 -13.390 0.566 1.00 45.38 304 PHE A CA 1
ATOM 2339 C C . PHE A 1 304 ? -15.539 -14.065 -0.123 1.00 45.38 304 PHE A C 1
ATOM 2341 O O . PHE A 1 304 ? -15.542 -15.289 -0.294 1.00 45.38 304 PHE A O 1
ATOM 2348 N N . ALA A 1 305 ? -16.430 -13.241 -0.686 1.00 54.44 305 ALA A N 1
ATOM 2349 C CA . ALA A 1 305 ? -17.371 -13.674 -1.713 1.00 54.44 305 ALA A CA 1
ATOM 2350 C C . ALA A 1 305 ? -16.657 -14.621 -2.710 1.00 54.44 305 ALA A C 1
ATOM 2352 O O . ALA A 1 305 ? -15.639 -14.213 -3.286 1.00 54.44 305 ALA A O 1
ATOM 2353 N N . PRO A 1 306 ? -17.139 -15.865 -2.921 1.00 62.34 306 PRO A N 1
ATOM 2354 C CA . PRO A 1 306 ? -16.414 -16.886 -3.682 1.00 62.34 306 PRO A CA 1
ATOM 2355 C C . PRO A 1 306 ? -15.965 -16.433 -5.075 1.00 62.34 306 PRO A C 1
ATOM 2357 O O . PRO A 1 306 ? -14.873 -16.790 -5.510 1.00 62.34 306 PRO A O 1
ATOM 2360 N N . ALA A 1 307 ? -16.748 -15.566 -5.728 1.00 56.44 307 ALA A N 1
ATOM 2361 C CA . ALA A 1 307 ? -16.404 -14.931 -6.999 1.00 56.44 307 ALA A CA 1
ATOM 2362 C C . ALA A 1 307 ? -15.074 -14.154 -6.955 1.00 56.44 307 ALA A C 1
ATOM 2364 O O . ALA A 1 307 ? -14.284 -14.238 -7.890 1.00 56.44 307 ALA A O 1
ATOM 2365 N N . THR A 1 308 ? -14.770 -13.447 -5.861 1.00 48.31 308 THR A N 1
ATOM 2366 C CA . THR A 1 308 ? -13.490 -12.740 -5.697 1.00 48.31 308 THR A CA 1
ATOM 2367 C C . THR A 1 308 ? -12.327 -13.717 -5.664 1.00 48.31 308 THR A C 1
ATOM 2369 O O . THR A 1 308 ? -11.365 -13.511 -6.395 1.00 48.31 308 THR A O 1
ATOM 2372 N N . ARG A 1 309 ? -12.427 -14.800 -4.880 1.00 57.88 309 ARG A N 1
ATOM 2373 C CA . ARG A 1 309 ? -11.405 -15.862 -4.846 1.00 57.88 309 ARG A CA 1
ATOM 2374 C C . ARG A 1 309 ? -11.262 -16.539 -6.207 1.00 57.88 309 ARG A C 1
ATOM 2376 O O . ARG A 1 309 ? -10.139 -16.752 -6.644 1.00 57.88 309 ARG A O 1
ATOM 2383 N N . ALA A 1 310 ? -12.371 -16.811 -6.893 1.00 60.53 310 ALA A N 1
ATOM 2384 C CA . ALA A 1 310 ? -12.378 -17.417 -8.221 1.00 60.53 310 ALA A CA 1
ATOM 2385 C C . ALA A 1 310 ? -11.735 -16.521 -9.293 1.00 60.53 310 ALA A C 1
ATOM 2387 O O . ALA A 1 310 ? -11.006 -17.034 -10.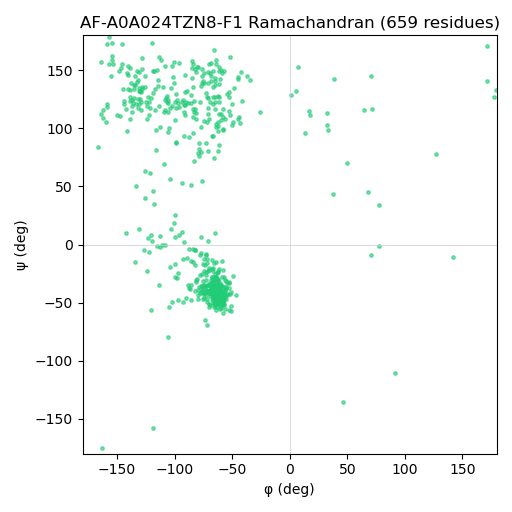130 1.00 60.53 310 ALA A O 1
ATOM 2388 N N . VAL A 1 311 ? -11.925 -15.196 -9.250 1.00 58.91 311 VAL A N 1
ATOM 2389 C CA . VAL A 1 311 ? -11.242 -14.251 -10.157 1.00 58.91 311 VAL A CA 1
ATOM 2390 C C . VAL A 1 311 ? -9.765 -14.079 -9.784 1.00 58.91 311 VAL A C 1
ATOM 2392 O O . VAL A 1 311 ? -8.922 -14.035 -10.673 1.00 58.91 311 VAL A O 1
ATOM 2395 N N . LEU A 1 312 ? -9.425 -14.046 -8.489 1.00 53.94 312 LEU A N 1
ATOM 2396 C CA . LEU A 1 312 ? -8.036 -13.979 -8.007 1.00 53.94 312 LEU A CA 1
ATOM 2397 C C . LEU A 1 312 ? -7.234 -15.207 -8.463 1.00 53.94 312 LEU A C 1
ATOM 2399 O O . LEU A 1 312 ? -6.159 -15.071 -9.038 1.00 53.94 312 LEU A O 1
ATOM 2403 N N . LEU A 1 313 ? -7.792 -16.402 -8.241 1.00 57.78 313 LEU A N 1
ATOM 2404 C CA . LEU A 1 313 ? -7.249 -17.681 -8.700 1.00 57.78 313 LEU A CA 1
ATOM 2405 C C . LEU A 1 313 ? -7.324 -17.796 -10.227 1.00 57.78 313 LEU A C 1
ATOM 2407 O O . LEU A 1 313 ? -6.405 -18.313 -10.842 1.00 57.78 313 LEU A O 1
ATOM 2411 N N . GLY A 1 314 ? -8.360 -17.257 -10.866 1.00 62.19 314 GLY A N 1
ATOM 2412 C CA . GLY A 1 314 ? -8.457 -17.173 -12.321 1.00 62.19 314 GLY A CA 1
ATOM 2413 C C . GLY A 1 314 ? -7.321 -16.352 -12.931 1.00 62.19 314 GLY A C 1
ATOM 2414 O O . GLY A 1 314 ? -6.710 -16.775 -13.900 1.00 62.19 314 GLY A O 1
ATOM 2415 N N . PHE A 1 315 ? -6.950 -15.217 -12.343 1.00 58.34 315 PHE A N 1
ATOM 2416 C CA . PHE A 1 315 ? -5.856 -14.411 -12.882 1.00 58.34 315 PHE A CA 1
ATOM 2417 C C . PHE A 1 315 ? -4.475 -14.968 -12.493 1.00 58.34 315 PHE A C 1
ATOM 2419 O O . PHE A 1 315 ? -3.618 -15.144 -13.354 1.00 58.34 315 PHE A O 1
ATOM 2426 N N . LEU A 1 316 ? -4.265 -15.309 -11.213 1.00 56.38 316 LEU A N 1
ATOM 2427 C CA . LEU A 1 316 ? -2.977 -15.802 -10.699 1.00 56.38 316 LEU A CA 1
ATOM 2428 C C . LEU A 1 316 ? -2.660 -17.249 -11.080 1.00 56.38 316 LEU A C 1
ATOM 2430 O O . LEU A 1 316 ? -1.488 -17.588 -11.199 1.00 56.38 316 LEU A O 1
ATOM 2434 N N . ALA A 1 317 ? -3.673 -18.103 -11.233 1.00 57.91 317 ALA A N 1
ATOM 2435 C CA . ALA A 1 317 ? -3.494 -19.472 -11.696 1.00 57.91 317 ALA A CA 1
ATOM 2436 C C . ALA A 1 317 ? -3.888 -19.608 -13.164 1.00 57.91 317 ALA A C 1
ATOM 2438 O O . ALA A 1 317 ? -3.074 -20.119 -13.914 1.00 57.91 317 ALA A O 1
ATOM 2439 N N . ALA A 1 318 ? -5.057 -19.141 -13.626 1.00 58.09 318 ALA A N 1
ATOM 2440 C CA . ALA A 1 318 ? -5.473 -19.438 -15.003 1.00 58.09 318 ALA A CA 1
ATOM 2441 C C . ALA A 1 318 ? -4.697 -18.683 -16.097 1.00 58.09 318 ALA A C 1
ATOM 2443 O O . ALA A 1 318 ? -4.557 -19.257 -17.167 1.00 58.09 318 ALA A O 1
ATOM 2444 N N . VAL A 1 319 ? -4.105 -17.497 -15.878 1.00 60.88 319 VAL A N 1
ATOM 2445 C CA . VAL A 1 319 ? -3.191 -16.920 -16.896 1.00 60.88 319 VAL A CA 1
ATOM 2446 C C . VAL A 1 319 ? -1.888 -17.733 -16.988 1.00 60.88 319 VAL A C 1
ATOM 2448 O O . VAL A 1 319 ? -1.590 -18.216 -18.082 1.00 60.88 319 VAL A O 1
ATOM 2451 N N . PRO A 1 320 ? -1.156 -18.015 -15.887 1.00 62.00 320 PRO A N 1
ATOM 2452 C CA . PRO A 1 320 ? -0.021 -18.937 -15.934 1.00 62.00 320 PRO A CA 1
ATOM 2453 C C . PRO A 1 320 ? -0.381 -20.361 -16.372 1.00 62.00 320 PRO A C 1
ATOM 2455 O O . PRO A 1 320 ? 0.433 -20.988 -17.030 1.00 62.00 320 PRO A O 1
ATOM 2458 N N . LEU A 1 321 ? -1.575 -20.876 -16.058 1.00 60.56 321 LEU A N 1
ATOM 2459 C CA . LEU A 1 321 ? -2.034 -22.220 -16.433 1.00 60.56 321 LEU A CA 1
ATOM 2460 C C . LEU A 1 321 ? -2.454 -22.289 -17.905 1.00 60.56 321 LEU A C 1
ATOM 2462 O O . LEU A 1 321 ? -2.149 -23.274 -18.558 1.00 60.56 321 LEU A O 1
ATOM 2466 N N . VAL A 1 322 ? -3.112 -21.264 -18.456 1.00 63.31 322 VAL A N 1
ATOM 2467 C CA . VAL A 1 322 ? -3.389 -21.178 -19.900 1.00 63.31 322 VAL A CA 1
ATOM 2468 C C . VAL A 1 322 ? -2.076 -21.058 -20.663 1.00 63.31 322 VAL A C 1
ATOM 2470 O O . VAL A 1 322 ? -1.894 -21.777 -21.637 1.00 63.31 322 VAL A O 1
ATOM 2473 N N . MET A 1 323 ? -1.118 -20.262 -20.177 1.00 65.12 323 MET A N 1
ATOM 2474 C CA . MET A 1 323 ? 0.248 -20.291 -20.708 1.00 65.12 323 MET A CA 1
ATOM 2475 C C . MET A 1 323 ? 0.854 -21.698 -20.583 1.00 65.12 323 MET A C 1
ATOM 2477 O O . MET A 1 323 ? 1.364 -22.219 -21.563 1.00 65.12 323 MET A O 1
ATOM 2481 N N . LEU A 1 324 ? 0.724 -22.375 -19.438 1.00 65.62 324 LEU A N 1
ATOM 2482 C CA . LEU A 1 324 ? 1.271 -23.722 -19.206 1.00 65.62 324 LEU A CA 1
ATOM 2483 C C . LEU A 1 324 ? 0.597 -24.837 -20.031 1.00 65.62 324 LEU A C 1
ATOM 2485 O O . LEU A 1 324 ? 1.184 -25.901 -20.212 1.00 65.62 324 LEU A O 1
ATOM 2489 N N . LEU A 1 325 ? -0.624 -24.603 -20.519 1.00 73.94 325 LEU A N 1
ATOM 2490 C CA . LEU A 1 325 ? -1.406 -25.532 -21.341 1.00 73.94 325 LEU A CA 1
ATOM 2491 C C . LEU A 1 325 ? -1.299 -25.250 -22.848 1.00 73.94 325 LEU A C 1
ATOM 2493 O O . LEU A 1 325 ? -1.540 -26.161 -23.639 1.00 73.94 325 LEU A O 1
ATOM 2497 N N . VAL A 1 326 ? -0.991 -24.011 -23.248 1.00 74.69 326 VAL A N 1
ATOM 2498 C CA . VAL A 1 326 ? -1.014 -23.560 -24.653 1.00 74.69 326 VAL A CA 1
ATOM 2499 C C . VAL A 1 326 ? 0.380 -23.214 -25.181 1.00 74.69 326 VAL A C 1
ATOM 2501 O O . VAL A 1 326 ? 0.660 -23.480 -26.348 1.00 74.69 326 VAL A O 1
ATOM 2504 N N . ALA A 1 327 ? 1.265 -22.659 -24.350 1.00 76.81 327 ALA A N 1
ATOM 2505 C CA . ALA A 1 327 ? 2.641 -22.363 -24.734 1.00 76.81 327 ALA A CA 1
ATOM 2506 C C . ALA A 1 327 ? 3.539 -23.604 -24.546 1.00 76.81 327 ALA A C 1
ATOM 2508 O O . ALA A 1 327 ? 3.378 -24.350 -23.573 1.00 76.81 327 ALA A O 1
ATOM 2509 N N . PRO A 1 328 ? 4.518 -23.849 -25.436 1.00 83.00 328 PRO A N 1
ATOM 2510 C CA . PRO A 1 328 ? 5.515 -24.887 -25.213 1.00 83.00 328 PRO A CA 1
ATOM 2511 C C . PRO A 1 328 ? 6.313 -24.591 -23.934 1.00 83.00 328 PRO A C 1
ATOM 2513 O O . PRO A 1 328 ? 6.663 -23.446 -23.658 1.00 83.00 328 PRO A O 1
ATOM 2516 N N . TRP A 1 329 ? 6.665 -25.635 -23.173 1.00 79.94 329 TRP A N 1
ATOM 2517 C CA . TRP A 1 329 ? 7.341 -25.530 -21.865 1.00 79.94 329 TRP A CA 1
ATOM 2518 C C . TRP A 1 329 ? 8.571 -24.609 -21.833 1.00 79.94 329 TRP A C 1
ATOM 2520 O O . TRP A 1 329 ? 8.895 -24.039 -20.793 1.00 79.94 329 TRP A O 1
ATOM 2530 N N . THR A 1 330 ? 9.251 -24.445 -22.965 1.00 84.31 330 THR A N 1
ATOM 2531 C CA . THR A 1 330 ? 10.369 -23.516 -23.147 1.00 84.31 330 THR A CA 1
ATOM 2532 C C . THR A 1 330 ? 9.987 -22.047 -22.944 1.00 84.31 330 THR A C 1
ATOM 2534 O O . THR A 1 330 ? 10.752 -21.313 -22.326 1.00 84.31 330 THR A O 1
ATOM 2537 N N . GLU A 1 331 ? 8.804 -21.618 -23.389 1.00 81.25 331 GLU A N 1
ATOM 2538 C CA . GLU A 1 331 ? 8.303 -20.236 -23.257 1.00 81.25 331 GLU A CA 1
ATOM 2539 C C . GLU A 1 331 ? 7.857 -19.894 -21.823 1.00 81.25 331 GLU A C 1
ATOM 2541 O O . GLU A 1 331 ? 7.709 -18.726 -21.467 1.00 81.25 331 GLU A O 1
ATOM 2546 N N . LEU A 1 332 ? 7.718 -20.901 -20.956 1.00 86.00 332 LEU A N 1
ATOM 2547 C CA . LEU A 1 332 ? 7.423 -20.723 -19.530 1.00 86.00 332 LEU A CA 1
ATOM 2548 C C . LEU A 1 332 ? 8.675 -20.413 -18.699 1.00 86.00 332 LEU A C 1
ATOM 2550 O O . LEU A 1 332 ? 8.566 -19.927 -17.572 1.00 86.00 332 LEU A O 1
ATOM 2554 N N . LEU A 1 333 ? 9.873 -20.681 -19.229 1.00 91.56 333 LEU A N 1
ATOM 2555 C CA . LEU A 1 333 ? 11.124 -20.470 -18.498 1.00 91.56 333 LEU A CA 1
ATOM 2556 C C . LEU A 1 333 ? 11.386 -18.974 -18.194 1.00 91.56 333 LEU A C 1
ATOM 2558 O O . LEU A 1 333 ? 11.697 -18.679 -17.036 1.00 91.56 333 LEU A O 1
ATOM 2562 N N . PRO A 1 334 ? 11.190 -18.012 -19.128 1.00 92.19 334 PRO A N 1
ATOM 2563 C CA . PRO A 1 334 ? 11.240 -16.581 -18.811 1.00 92.19 334 PRO A CA 1
ATOM 2564 C C . PRO A 1 334 ? 10.243 -16.177 -17.716 1.00 92.19 334 PRO A C 1
ATOM 2566 O O . PRO A 1 334 ? 10.612 -15.443 -16.801 1.00 92.19 334 PRO A O 1
ATOM 2569 N N . LEU A 1 335 ? 9.013 -16.710 -17.740 1.00 89.06 335 LEU A N 1
ATOM 2570 C CA . LEU A 1 335 ? 8.015 -16.465 -16.690 1.00 89.06 335 LEU A CA 1
ATOM 2571 C C . LEU A 1 335 ? 8.499 -16.962 -15.321 1.00 89.06 335 LEU A C 1
ATOM 2573 O O . LEU A 1 335 ? 8.421 -16.217 -14.349 1.00 89.06 335 LEU A O 1
ATOM 2577 N N . GLY A 1 336 ? 9.072 -18.165 -15.226 1.00 88.94 336 GLY A N 1
ATOM 2578 C CA . GLY A 1 336 ? 9.640 -18.668 -13.966 1.00 88.94 336 GLY A CA 1
ATOM 2579 C C . GLY A 1 336 ? 10.710 -17.739 -13.368 1.00 88.94 336 GLY A C 1
ATOM 2580 O O . GLY A 1 336 ? 10.727 -17.492 -12.159 1.00 88.94 336 GLY A O 1
ATOM 2581 N N . VAL A 1 337 ? 11.558 -17.153 -14.218 1.00 94.00 337 VAL A N 1
ATOM 2582 C CA . VAL A 1 337 ? 12.569 -16.165 -13.806 1.00 94.00 337 VAL A CA 1
ATOM 2583 C C . VAL A 1 337 ? 11.923 -14.842 -13.367 1.00 94.00 337 VAL A C 1
ATOM 2585 O O . VAL A 1 337 ? 12.313 -14.280 -12.340 1.00 94.00 337 VAL A O 1
ATOM 2588 N N . LEU A 1 338 ? 10.899 -14.366 -14.080 1.00 92.38 338 LEU A N 1
ATOM 2589 C CA . LEU A 1 338 ? 10.164 -13.127 -13.773 1.00 92.38 338 LEU A CA 1
ATOM 2590 C C . LEU A 1 338 ? 9.337 -13.208 -12.483 1.00 92.38 338 LEU A C 1
ATOM 2592 O O . LEU A 1 338 ? 9.254 -12.238 -11.735 1.00 92.38 338 LEU A O 1
ATOM 2596 N N . TYR A 1 339 ? 8.775 -14.376 -12.174 1.00 90.00 339 TYR A N 1
ATOM 2597 C CA . TYR A 1 339 ? 8.000 -14.609 -10.952 1.00 90.00 339 TYR A CA 1
ATOM 2598 C C . TYR A 1 339 ? 8.867 -14.906 -9.716 1.00 90.00 339 TYR A C 1
ATOM 2600 O O . TYR A 1 339 ? 8.339 -14.980 -8.602 1.00 90.00 339 TYR A O 1
ATOM 2608 N N . THR A 1 340 ? 10.193 -15.017 -9.863 1.00 92.69 340 THR A N 1
ATOM 2609 C CA . THR A 1 340 ? 11.091 -15.297 -8.731 1.00 92.69 340 THR A CA 1
ATOM 2610 C C . THR A 1 340 ? 11.087 -14.172 -7.676 1.00 92.69 340 THR A C 1
ATOM 2612 O O . THR A 1 340 ? 10.849 -14.489 -6.505 1.00 92.69 340 THR A O 1
ATOM 2615 N N . PRO A 1 341 ? 11.260 -12.871 -8.005 1.00 91.88 341 PRO A N 1
ATOM 2616 C CA . PRO A 1 341 ? 11.174 -11.810 -6.997 1.00 91.88 341 PRO A CA 1
ATOM 2617 C C . PRO A 1 341 ? 9.783 -11.684 -6.332 1.00 91.88 341 PRO A C 1
ATOM 2619 O O . PRO A 1 341 ? 9.746 -11.647 -5.098 1.00 91.88 341 PRO A O 1
ATOM 2622 N N . PRO A 1 342 ? 8.640 -11.714 -7.058 1.00 88.38 342 PRO A N 1
ATOM 2623 C CA . PRO A 1 342 ? 7.308 -11.785 -6.444 1.00 88.38 342 PRO A CA 1
ATOM 2624 C C . PRO A 1 342 ? 7.129 -12.966 -5.484 1.00 88.38 342 PRO A C 1
ATOM 2626 O O . PRO A 1 342 ? 6.600 -12.794 -4.384 1.00 88.38 342 PRO A O 1
ATOM 2629 N N . GLY A 1 343 ? 7.623 -14.155 -5.850 1.00 82.25 343 GLY A N 1
ATOM 2630 C CA . GLY A 1 343 ? 7.603 -15.334 -4.984 1.00 82.25 343 GLY A CA 1
ATOM 2631 C C . GLY A 1 343 ? 8.394 -15.129 -3.687 1.00 82.25 343 GLY A C 1
ATOM 2632 O O . GLY A 1 343 ? 7.909 -15.459 -2.603 1.00 82.25 343 GLY A O 1
ATOM 2633 N N . LEU A 1 344 ? 9.579 -14.514 -3.767 1.00 90.50 344 LEU A N 1
ATOM 2634 C CA . LEU A 1 344 ? 10.384 -14.166 -2.591 1.00 90.50 344 LEU A CA 1
ATOM 2635 C C . LEU A 1 344 ? 9.684 -13.133 -1.692 1.00 90.50 344 LEU A C 1
ATOM 2637 O O . LEU A 1 344 ? 9.699 -13.293 -0.468 1.00 90.50 344 LEU A O 1
ATOM 2641 N N . VAL A 1 345 ? 9.026 -12.120 -2.270 1.00 87.81 345 VAL A N 1
ATOM 2642 C CA . VAL A 1 345 ? 8.218 -11.141 -1.519 1.00 87.81 345 VAL A CA 1
ATOM 2643 C C . VAL A 1 345 ? 7.052 -11.830 -0.810 1.00 87.81 345 VAL A C 1
ATOM 2645 O O . VAL A 1 345 ? 6.879 -11.637 0.393 1.00 87.81 345 VAL A O 1
ATOM 2648 N N . ALA A 1 346 ? 6.300 -12.690 -1.502 1.00 80.62 346 ALA A N 1
ATOM 2649 C CA . ALA A 1 346 ? 5.194 -13.441 -0.910 1.00 80.62 346 ALA A CA 1
ATOM 2650 C C . ALA A 1 346 ? 5.663 -14.322 0.264 1.00 80.62 346 ALA A C 1
ATOM 2652 O O . ALA A 1 346 ? 5.081 -14.275 1.350 1.00 80.62 346 ALA A O 1
ATOM 2653 N N . VAL A 1 347 ? 6.768 -15.061 0.103 1.00 84.25 347 VAL A N 1
ATOM 2654 C CA . VAL A 1 347 ? 7.364 -15.870 1.182 1.00 84.25 347 VAL A CA 1
ATOM 2655 C C . VAL A 1 347 ? 7.827 -15.000 2.356 1.00 84.25 347 VAL A C 1
ATOM 2657 O O . VAL A 1 347 ? 7.619 -15.377 3.512 1.00 84.25 347 VAL A O 1
ATOM 2660 N N . ALA A 1 348 ? 8.422 -13.831 2.099 1.00 87.50 348 ALA A N 1
ATOM 2661 C CA . ALA A 1 348 ? 8.838 -12.902 3.148 1.00 87.50 348 ALA A CA 1
ATOM 2662 C C . ALA A 1 348 ? 7.638 -12.350 3.940 1.00 87.50 348 ALA A C 1
ATOM 2664 O O . ALA A 1 348 ? 7.673 -12.342 5.172 1.00 87.50 348 ALA A O 1
ATOM 2665 N N . VAL A 1 349 ? 6.555 -11.965 3.256 1.00 83.88 349 VAL A N 1
ATOM 2666 C CA . VAL A 1 349 ? 5.308 -11.478 3.872 1.00 83.88 349 VAL A CA 1
ATOM 2667 C C . VAL A 1 349 ? 4.617 -12.568 4.689 1.00 83.88 349 VAL A C 1
ATOM 2669 O O . VAL A 1 349 ? 4.220 -12.318 5.830 1.00 83.88 349 VAL A O 1
ATOM 2672 N N . LEU A 1 350 ? 4.518 -13.791 4.162 1.00 81.19 350 LEU A N 1
ATOM 2673 C CA . LEU A 1 350 ? 3.927 -14.924 4.880 1.00 81.19 350 LEU A CA 1
ATOM 2674 C C . LEU A 1 350 ? 4.744 -15.287 6.128 1.00 81.19 350 LEU A C 1
ATOM 2676 O O . LEU A 1 350 ? 4.173 -15.448 7.207 1.00 81.19 350 LEU A O 1
ATOM 2680 N N . ARG A 1 351 ? 6.082 -15.334 6.029 1.00 87.00 351 ARG A N 1
ATOM 2681 C CA . ARG A 1 351 ? 6.970 -15.555 7.187 1.00 87.00 351 ARG A CA 1
ATOM 2682 C C . ARG A 1 351 ? 6.845 -14.445 8.229 1.00 87.00 351 ARG A C 1
ATOM 2684 O O . ARG A 1 351 ? 6.786 -14.744 9.422 1.00 87.00 351 ARG A O 1
ATOM 2691 N N . TYR A 1 352 ? 6.783 -13.185 7.797 1.00 84.50 352 TYR A N 1
ATOM 2692 C CA . TYR A 1 352 ? 6.592 -12.035 8.681 1.00 84.50 352 TYR A CA 1
ATOM 2693 C C . TYR A 1 352 ? 5.263 -12.127 9.443 1.00 84.50 352 TYR A C 1
ATOM 2695 O O . TYR A 1 352 ? 5.244 -12.056 10.673 1.00 84.50 352 TYR A O 1
ATOM 2703 N N . THR A 1 353 ? 4.170 -12.365 8.720 1.00 80.50 353 THR A N 1
ATOM 2704 C CA . THR A 1 353 ? 2.810 -12.443 9.272 1.00 80.50 353 THR A CA 1
ATOM 2705 C C . THR A 1 353 ? 2.660 -13.637 10.215 1.00 80.50 353 THR A C 1
ATOM 2707 O O . THR A 1 353 ? 2.166 -13.480 11.328 1.00 80.50 353 THR A O 1
ATOM 2710 N N . HIS A 1 354 ? 3.184 -14.811 9.848 1.00 81.69 354 HIS A N 1
ATOM 2711 C CA . HIS A 1 354 ? 3.210 -15.984 10.727 1.00 81.69 354 HIS A CA 1
ATOM 2712 C C . HIS A 1 354 ? 4.037 -15.752 12.006 1.00 81.69 354 HIS A C 1
ATOM 2714 O O . HIS A 1 354 ? 3.632 -16.177 13.086 1.00 81.69 354 HIS A O 1
ATOM 2720 N N . SER A 1 355 ? 5.171 -15.046 11.915 1.00 84.06 355 SER A N 1
ATOM 2721 C CA . SER A 1 355 ? 5.985 -14.685 13.086 1.00 84.06 355 SER A CA 1
ATOM 2722 C C . SER A 1 355 ? 5.263 -13.700 14.016 1.00 84.06 355 SER A C 1
ATOM 2724 O O . SER A 1 355 ? 5.298 -13.851 15.238 1.00 84.06 355 SER A O 1
ATOM 2726 N N . LYS A 1 356 ? 4.554 -12.710 13.455 1.00 78.19 356 LYS A N 1
ATOM 2727 C CA . LYS A 1 356 ? 3.858 -11.677 14.238 1.00 78.19 356 LYS A CA 1
ATOM 2728 C C . LYS A 1 356 ? 2.528 -12.130 14.834 1.00 78.19 356 LYS A C 1
ATOM 2730 O O . LYS A 1 356 ? 2.281 -11.809 15.995 1.00 78.19 356 LYS A O 1
ATOM 2735 N N . ASN A 1 357 ? 1.754 -12.962 14.137 1.00 71.06 357 ASN A N 1
ATOM 2736 C CA . ASN A 1 357 ? 0.505 -13.532 14.660 1.00 71.06 357 ASN A CA 1
ATOM 2737 C C . ASN A 1 357 ? 0.702 -14.335 15.965 1.00 71.06 357 ASN A C 1
ATOM 2739 O O . ASN A 1 357 ? -0.242 -14.476 16.731 1.00 71.06 357 ASN A O 1
ATOM 2743 N N . LYS A 1 358 ? 1.919 -14.820 16.259 1.00 71.62 358 LYS A N 1
ATOM 2744 C CA . LYS A 1 358 ? 2.254 -15.486 17.534 1.00 71.62 358 LYS A CA 1
ATOM 2745 C C . LYS A 1 358 ? 2.477 -14.538 18.722 1.00 71.62 358 LYS A C 1
ATOM 2747 O O . LYS A 1 358 ? 2.680 -15.021 19.829 1.00 71.62 358 LYS A O 1
ATOM 2752 N N . THR A 1 359 ? 2.531 -13.220 18.505 1.00 59.84 359 THR A N 1
ATOM 2753 C CA . THR A 1 359 ? 2.996 -12.252 19.523 1.00 59.84 359 THR A CA 1
ATOM 2754 C C . THR A 1 359 ? 2.136 -11.000 19.684 1.00 59.84 359 THR A C 1
ATOM 2756 O O . THR A 1 359 ? 2.305 -10.296 20.675 1.00 59.84 359 THR A O 1
ATOM 2759 N N . SER A 1 360 ? 1.238 -10.678 18.747 1.00 57.72 360 SER A N 1
ATOM 2760 C CA . SER A 1 360 ? 0.387 -9.484 18.852 1.00 57.72 360 SER A CA 1
ATOM 2761 C C . SER A 1 360 ? -0.868 -9.600 17.984 1.00 57.72 360 SER A C 1
ATOM 2763 O O . SER A 1 360 ? -0.770 -9.710 16.763 1.00 57.72 360 SER A O 1
ATOM 2765 N N . CYS A 1 361 ? -2.047 -9.523 18.609 1.00 56.16 361 CYS A N 1
ATOM 2766 C CA . CYS A 1 361 ? -3.338 -9.548 17.909 1.00 56.16 361 CYS A CA 1
ATOM 2767 C C . CYS A 1 361 ? -3.638 -8.240 17.149 1.00 56.16 361 CYS A C 1
ATOM 2769 O O . CYS A 1 361 ? -4.389 -8.255 16.180 1.00 56.16 361 CYS A O 1
ATOM 2771 N N . THR A 1 362 ? -3.034 -7.115 17.550 1.00 56.34 362 THR A N 1
ATOM 2772 C CA . THR A 1 362 ? -3.347 -5.765 17.038 1.00 56.34 362 THR A CA 1
ATOM 2773 C C . THR A 1 362 ? -2.624 -5.389 15.740 1.00 56.34 362 THR A C 1
ATOM 2775 O O . THR A 1 362 ? -2.858 -4.318 15.195 1.00 56.34 362 THR A O 1
ATOM 2778 N N . ASN A 1 363 ? -1.740 -6.250 15.225 1.00 64.06 363 ASN A N 1
ATOM 2779 C CA . ASN A 1 363 ? -0.944 -5.999 14.016 1.00 64.06 363 ASN A CA 1
ATOM 2780 C C . ASN A 1 363 ? -1.093 -7.120 12.968 1.00 64.06 363 ASN A C 1
ATOM 2782 O O . ASN A 1 363 ? -0.115 -7.506 12.319 1.00 64.06 363 ASN A O 1
ATOM 2786 N N . ARG A 1 364 ? -2.310 -7.654 12.781 1.00 73.19 364 ARG A N 1
ATOM 2787 C CA . ARG A 1 364 ? -2.592 -8.568 11.661 1.00 73.19 364 ARG A CA 1
ATOM 2788 C C . ARG A 1 364 ? -2.347 -7.822 10.340 1.00 73.19 364 ARG A C 1
ATOM 2790 O O . ARG A 1 364 ? -2.903 -6.754 10.084 1.00 73.19 364 ARG A O 1
ATOM 2797 N N . VAL A 1 365 ? -1.463 -8.368 9.509 1.00 81.19 365 VAL A N 1
ATOM 2798 C CA . VAL A 1 365 ? -1.260 -7.883 8.141 1.00 81.19 365 VAL A CA 1
ATOM 2799 C C . VAL A 1 365 ? -2.405 -8.419 7.295 1.00 81.19 365 VAL A C 1
ATOM 2801 O O . VAL A 1 365 ? -2.602 -9.631 7.227 1.00 81.19 365 VAL A O 1
ATOM 2804 N N . ASP A 1 366 ? -3.143 -7.518 6.657 1.00 84.38 366 ASP A N 1
ATOM 2805 C CA . ASP A 1 366 ? -4.195 -7.865 5.708 1.00 84.38 366 ASP A CA 1
ATOM 2806 C C . ASP A 1 366 ? -3.562 -8.377 4.400 1.00 84.38 366 ASP A C 1
ATOM 2808 O O . ASP A 1 366 ? -3.253 -7.616 3.481 1.00 84.38 366 ASP A O 1
ATOM 2812 N N . ILE A 1 367 ? -3.297 -9.687 4.356 1.00 83.75 367 ILE A N 1
ATOM 2813 C CA . ILE A 1 367 ? -2.761 -10.389 3.178 1.00 83.75 367 ILE A CA 1
ATOM 2814 C C . ILE A 1 367 ? -3.681 -10.198 1.970 1.00 83.75 367 ILE A C 1
ATOM 2816 O O . ILE A 1 367 ? -3.209 -10.036 0.845 1.00 83.75 367 ILE A O 1
ATOM 2820 N N . ASP A 1 368 ? -4.984 -10.174 2.215 1.00 81.50 368 ASP A N 1
ATOM 2821 C CA . ASP A 1 368 ? -6.026 -10.083 1.208 1.00 81.50 368 ASP A CA 1
ATOM 2822 C C . ASP A 1 368 ? -5.985 -8.716 0.501 1.00 81.50 368 ASP A C 1
ATOM 2824 O O . ASP A 1 368 ? -5.996 -8.660 -0.735 1.00 81.50 368 ASP A O 1
ATOM 2828 N N . ALA A 1 369 ? -5.806 -7.620 1.243 1.00 84.81 369 ALA A N 1
ATOM 2829 C CA . ALA A 1 369 ? -5.534 -6.296 0.680 1.00 84.81 369 ALA A CA 1
ATOM 2830 C C . ALA A 1 369 ? -4.190 -6.223 -0.070 1.00 84.81 369 ALA A C 1
ATOM 2832 O O . ALA A 1 369 ? -4.104 -5.575 -1.116 1.00 84.81 369 ALA A O 1
ATOM 2833 N N . LEU A 1 370 ? -3.141 -6.901 0.413 1.00 88.00 370 LEU A N 1
ATOM 2834 C CA . LEU A 1 370 ? -1.838 -6.920 -0.265 1.00 88.00 370 LEU A CA 1
ATOM 2835 C C . LEU A 1 370 ? -1.886 -7.646 -1.616 1.00 88.00 370 LEU A C 1
ATOM 2837 O O . LEU A 1 370 ? -1.308 -7.153 -2.585 1.00 88.00 370 LEU A O 1
ATOM 2841 N N . VAL A 1 371 ? -2.594 -8.775 -1.719 1.00 85.31 371 VAL A N 1
ATOM 2842 C CA . VAL A 1 371 ? -2.763 -9.476 -3.005 1.00 85.31 371 VAL A CA 1
ATOM 2843 C C . VAL A 1 371 ? -3.598 -8.636 -3.978 1.00 85.31 371 VAL A C 1
ATOM 2845 O O . VAL A 1 371 ? -3.278 -8.582 -5.166 1.00 85.31 371 VAL A O 1
ATOM 2848 N N . HIS A 1 372 ? -4.609 -7.909 -3.489 1.00 84.12 372 HIS A N 1
ATOM 2849 C CA . HIS A 1 372 ? -5.346 -6.946 -4.312 1.00 84.12 372 HIS A CA 1
ATOM 2850 C C . HIS A 1 372 ? -4.453 -5.818 -4.840 1.00 84.12 372 HIS A C 1
ATOM 2852 O O . HIS A 1 372 ? -4.538 -5.499 -6.023 1.00 84.12 372 HIS A O 1
ATOM 2858 N N . LEU A 1 373 ? -3.573 -5.243 -4.013 1.00 90.19 373 LEU A N 1
ATOM 2859 C CA . LEU A 1 373 ? -2.630 -4.207 -4.450 1.00 90.19 373 LEU A CA 1
ATOM 2860 C C . LEU A 1 373 ? -1.582 -4.743 -5.436 1.00 90.19 373 LEU A C 1
ATOM 2862 O O . LEU A 1 373 ? -1.292 -4.072 -6.424 1.00 90.19 373 LEU A O 1
ATOM 2866 N N . PHE A 1 374 ? -1.071 -5.962 -5.231 1.00 93.25 374 PHE A N 1
ATOM 2867 C CA . PHE A 1 374 ? -0.192 -6.630 -6.198 1.00 93.25 374 PHE A CA 1
ATOM 2868 C C . PHE A 1 374 ? -0.869 -6.772 -7.568 1.00 93.25 374 PHE A C 1
ATOM 2870 O O . PHE A 1 374 ? -0.315 -6.358 -8.585 1.00 93.25 374 PHE A O 1
ATOM 2877 N N . LEU A 1 375 ? -2.094 -7.307 -7.600 1.00 88.62 375 LEU A N 1
ATOM 2878 C CA . LEU A 1 375 ? -2.842 -7.493 -8.844 1.00 88.62 375 LEU A CA 1
ATOM 2879 C C . LEU A 1 375 ? -3.253 -6.175 -9.496 1.00 88.62 375 LEU A C 1
ATOM 2881 O O . LEU A 1 375 ? -3.201 -6.068 -10.720 1.00 88.62 375 LEU A O 1
ATOM 2885 N N . ALA A 1 376 ? -3.623 -5.170 -8.703 1.00 88.88 376 ALA A N 1
ATOM 2886 C CA . ALA A 1 376 ? -3.934 -3.840 -9.205 1.00 88.88 376 ALA A CA 1
ATOM 2887 C C . ALA A 1 376 ? -2.705 -3.192 -9.862 1.00 88.88 376 ALA A C 1
ATOM 2889 O O . ALA A 1 376 ? -2.847 -2.609 -10.931 1.00 88.88 376 ALA A O 1
ATOM 2890 N N . GLY A 1 377 ? -1.507 -3.356 -9.287 1.00 93.44 377 GLY A N 1
ATOM 2891 C CA . GLY A 1 377 ? -0.248 -2.939 -9.915 1.00 93.44 377 GLY A CA 1
ATOM 2892 C C . GLY A 1 377 ? 0.028 -3.691 -11.217 1.00 93.44 377 GLY A C 1
ATOM 2893 O O . GLY A 1 377 ? 0.251 -3.064 -12.247 1.00 93.44 377 GLY A O 1
ATOM 2894 N N . CYS A 1 378 ? -0.060 -5.023 -11.172 1.00 91.56 378 CYS A N 1
ATOM 2895 C CA . CYS A 1 378 ? 0.214 -5.937 -12.287 1.00 91.56 378 CYS A CA 1
ATOM 2896 C C . CYS A 1 378 ? -0.716 -5.748 -13.500 1.00 91.56 378 CYS A C 1
ATOM 2898 O O . CYS A 1 378 ? -0.279 -5.895 -14.635 1.00 91.56 378 CYS A O 1
ATOM 2900 N N . SER A 1 379 ? -1.989 -5.406 -13.282 1.00 88.75 379 SER A N 1
ATOM 2901 C CA . SER A 1 379 ? -2.985 -5.256 -14.355 1.00 88.75 379 SER A CA 1
ATOM 2902 C C . SER A 1 379 ? -3.316 -3.789 -14.643 1.00 88.75 379 SER A C 1
ATOM 2904 O O . SER A 1 379 ? -2.801 -3.202 -15.592 1.00 88.75 379 SER A O 1
ATOM 2906 N N . ILE A 1 380 ? -4.168 -3.183 -13.813 1.00 88.56 380 ILE A N 1
ATOM 2907 C CA . ILE A 1 380 ? -4.688 -1.819 -13.988 1.00 88.56 380 ILE A CA 1
ATOM 2908 C C . ILE A 1 380 ? -3.544 -0.798 -14.039 1.00 88.56 380 ILE A C 1
ATOM 2910 O O . ILE A 1 380 ? -3.569 0.096 -14.878 1.00 88.56 380 ILE A O 1
ATOM 2914 N N . GLY A 1 381 ? -2.542 -0.946 -13.169 1.00 91.94 381 GLY A N 1
ATOM 2915 C CA . GLY A 1 381 ? -1.389 -0.056 -13.083 1.00 91.94 381 GLY A CA 1
ATOM 2916 C C . GLY A 1 381 ? -0.618 0.020 -14.392 1.00 91.94 381 GLY A C 1
ATOM 2917 O O . GLY A 1 381 ? -0.525 1.099 -14.970 1.00 91.94 381 GLY A O 1
ATOM 2918 N N . VAL A 1 382 ? -0.129 -1.121 -14.885 1.00 92.31 382 VAL A N 1
ATOM 2919 C CA . VAL A 1 382 ? 0.626 -1.175 -16.146 1.00 92.31 382 VAL A CA 1
ATOM 2920 C C . VAL A 1 382 ? -0.217 -0.695 -17.329 1.00 92.31 382 VAL A C 1
ATOM 2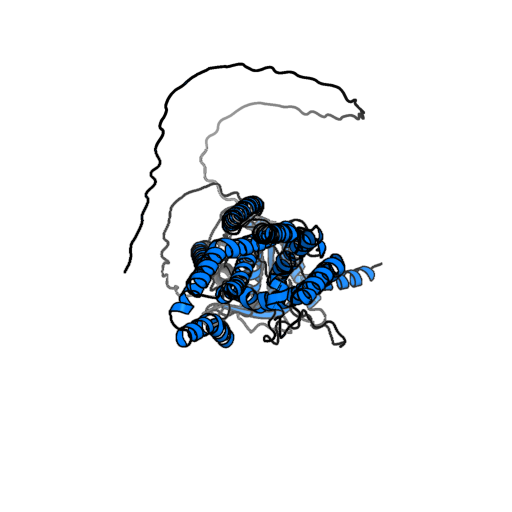922 O O . VAL A 1 382 ? 0.264 0.114 -18.110 1.00 92.31 382 VAL A O 1
ATOM 2925 N N . ILE A 1 383 ? -1.492 -1.090 -17.439 1.00 86.94 383 ILE A N 1
ATOM 2926 C CA . ILE A 1 383 ? -2.358 -0.637 -18.547 1.00 86.94 383 ILE A CA 1
ATOM 2927 C C . ILE A 1 383 ? -2.535 0.890 -18.537 1.00 86.94 383 ILE A C 1
ATOM 2929 O O . ILE A 1 383 ? -2.412 1.533 -19.579 1.00 86.94 383 ILE A O 1
ATOM 2933 N N . VAL A 1 384 ? -2.817 1.488 -17.374 1.00 90.69 384 VAL A N 1
ATOM 2934 C CA . VAL A 1 384 ? -2.986 2.946 -17.249 1.00 90.69 384 VAL A CA 1
ATOM 2935 C C . VAL A 1 384 ? -1.675 3.678 -17.531 1.00 90.69 384 VAL A C 1
ATOM 2937 O O . VAL A 1 384 ? -1.691 4.689 -18.231 1.00 90.69 384 VAL A O 1
ATOM 2940 N N . ALA A 1 385 ? -0.553 3.162 -17.027 1.00 94.75 385 ALA A N 1
ATOM 2941 C CA . ALA A 1 385 ? 0.762 3.739 -17.258 1.00 94.75 385 ALA A CA 1
ATOM 2942 C C . ALA A 1 385 ? 1.130 3.701 -18.749 1.00 94.75 385 ALA A C 1
ATOM 2944 O O . ALA A 1 385 ? 1.296 4.764 -19.340 1.00 94.75 385 ALA A O 1
ATOM 2945 N N . MET A 1 386 ? 1.071 2.534 -19.403 1.00 92.19 386 MET A N 1
ATOM 2946 C CA . MET A 1 386 ? 1.356 2.378 -20.838 1.00 92.19 386 MET A CA 1
ATOM 2947 C C . MET A 1 386 ? 0.502 3.291 -21.732 1.00 92.19 386 MET A C 1
ATOM 2949 O O . MET A 1 386 ? 0.997 3.814 -22.729 1.00 92.19 386 MET A O 1
ATOM 2953 N N . LEU A 1 387 ? -0.777 3.515 -21.399 1.00 92.12 387 LEU A N 1
ATOM 2954 C CA . LEU A 1 387 ? -1.638 4.436 -22.154 1.00 92.12 387 LEU A CA 1
ATOM 2955 C C . LEU A 1 387 ? -1.171 5.895 -22.042 1.00 92.12 387 LEU A C 1
ATOM 2957 O O . LEU A 1 387 ? -1.140 6.609 -23.046 1.00 92.12 387 LEU A O 1
ATOM 2961 N N . ILE A 1 388 ? -0.800 6.340 -20.838 1.00 93.38 388 ILE A N 1
ATOM 2962 C CA . ILE A 1 388 ? -0.279 7.694 -20.602 1.00 93.38 388 ILE A CA 1
ATOM 2963 C C . ILE A 1 388 ? 1.108 7.838 -21.242 1.00 93.38 388 ILE A C 1
ATOM 2965 O O . ILE A 1 388 ? 1.377 8.825 -21.928 1.00 93.38 388 ILE A O 1
ATOM 2969 N N . GLU A 1 389 ? 1.969 6.839 -21.067 1.00 94.81 389 GLU A N 1
ATOM 2970 C CA . GLU A 1 389 ? 3.322 6.792 -21.610 1.00 94.81 389 GLU A CA 1
ATOM 2971 C C . GLU A 1 389 ? 3.326 6.823 -23.134 1.00 94.81 389 GLU A C 1
ATOM 2973 O O . GLU A 1 389 ? 4.085 7.592 -23.714 1.00 94.81 389 GLU A O 1
ATOM 2978 N N . MET A 1 390 ? 2.445 6.069 -23.799 1.00 93.12 390 MET A N 1
ATOM 2979 C CA . MET A 1 390 ? 2.287 6.104 -25.255 1.00 93.12 390 MET A CA 1
ATOM 2980 C C . MET A 1 390 ? 1.964 7.522 -25.747 1.00 93.12 390 MET A C 1
ATOM 2982 O O . MET A 1 390 ? 2.598 8.010 -26.683 1.00 93.12 390 MET A O 1
ATOM 2986 N N . VAL A 1 391 ? 1.026 8.217 -25.095 1.00 94.88 391 VAL A N 1
ATOM 2987 C CA . VAL A 1 391 ? 0.668 9.602 -25.449 1.00 94.88 391 VAL A CA 1
ATOM 2988 C C . VAL A 1 391 ? 1.844 10.555 -25.216 1.00 94.88 391 VAL A C 1
ATOM 2990 O O . VAL A 1 391 ? 2.175 11.344 -26.101 1.00 94.88 391 VAL A O 1
ATOM 2993 N N . LEU A 1 392 ? 2.517 10.470 -24.064 1.00 94.25 392 LEU A N 1
ATOM 2994 C CA . LEU A 1 392 ? 3.668 11.326 -23.755 1.00 94.25 392 LEU A CA 1
ATOM 2995 C C . LEU A 1 392 ? 4.880 11.036 -24.653 1.00 94.25 392 LEU A C 1
ATOM 2997 O O . LEU A 1 392 ? 5.593 11.966 -25.020 1.00 94.25 392 LEU A O 1
ATOM 3001 N N . THR A 1 393 ? 5.081 9.783 -25.062 1.00 92.62 393 THR A N 1
ATOM 3002 C CA . THR A 1 393 ? 6.130 9.365 -26.006 1.00 92.62 393 THR A CA 1
ATOM 3003 C C . THR A 1 393 ? 5.894 9.979 -27.380 1.00 92.62 393 THR A C 1
ATOM 3005 O O . THR A 1 393 ? 6.818 10.544 -27.961 1.00 92.62 393 THR A O 1
ATOM 3008 N N . LEU A 1 394 ? 4.655 9.944 -27.885 1.00 91.88 394 LEU A N 1
ATOM 3009 C CA . LEU A 1 394 ? 4.294 10.586 -29.154 1.00 91.88 394 LEU A CA 1
ATOM 3010 C C . LEU A 1 394 ? 4.495 12.109 -29.101 1.00 91.88 394 LEU A C 1
ATOM 3012 O O . LEU A 1 394 ? 4.989 12.695 -30.063 1.00 91.88 394 LEU A O 1
ATOM 3016 N N . VAL A 1 395 ? 4.182 12.751 -27.969 1.00 91.06 395 VAL A N 1
ATOM 3017 C CA . VAL A 1 395 ? 4.471 14.180 -27.752 1.00 91.06 395 VAL A CA 1
ATOM 3018 C C . VAL A 1 395 ? 5.981 14.442 -27.732 1.00 91.06 395 VAL A C 1
ATOM 3020 O O . VAL A 1 395 ? 6.441 15.352 -28.418 1.00 91.06 395 VAL A O 1
ATOM 3023 N N . ALA A 1 396 ? 6.767 13.632 -27.016 1.00 89.81 396 ALA A N 1
ATOM 3024 C CA . ALA A 1 396 ? 8.223 13.760 -26.950 1.00 89.81 396 ALA A CA 1
ATOM 3025 C C . ALA A 1 396 ? 8.878 13.605 -28.332 1.00 89.81 396 ALA A C 1
ATOM 3027 O O . ALA A 1 396 ? 9.690 14.439 -28.730 1.00 89.81 396 ALA A O 1
ATOM 3028 N N . GLN A 1 397 ? 8.474 12.581 -29.090 1.00 87.44 397 GLN A N 1
ATOM 3029 C CA . GLN A 1 397 ? 8.922 12.345 -30.462 1.00 87.44 397 GLN A CA 1
ATOM 3030 C C . GLN A 1 397 ? 8.497 13.481 -31.400 1.00 87.44 397 GLN A C 1
ATOM 3032 O O . GLN A 1 397 ? 9.306 13.933 -32.206 1.00 87.44 397 GLN A O 1
ATOM 3037 N N . GLY A 1 398 ? 7.272 13.998 -31.271 1.00 88.75 398 GLY A N 1
ATOM 3038 C CA . GLY A 1 398 ? 6.806 15.160 -32.030 1.00 88.75 398 GLY A CA 1
ATOM 3039 C C . GLY A 1 398 ? 7.639 16.414 -31.751 1.00 88.75 398 GLY A C 1
ATOM 3040 O O . GLY A 1 398 ? 8.094 17.073 -32.684 1.00 88.75 398 GLY A O 1
ATOM 3041 N N . CYS A 1 399 ? 7.910 16.719 -30.479 1.00 87.06 399 CYS A N 1
ATOM 3042 C CA . CYS A 1 399 ? 8.782 17.827 -30.085 1.00 87.06 399 CYS A CA 1
ATOM 3043 C C . CYS A 1 399 ? 10.217 17.648 -30.602 1.00 87.06 399 CYS A C 1
ATOM 3045 O O . CYS A 1 399 ? 10.788 18.596 -31.143 1.00 87.06 399 CYS A O 1
ATOM 3047 N N . PHE A 1 400 ? 10.781 16.442 -30.493 1.00 88.06 400 PHE A N 1
ATOM 3048 C CA . PHE A 1 400 ? 12.098 16.108 -31.034 1.00 88.06 400 PHE A CA 1
ATOM 3049 C C . PHE A 1 400 ? 12.162 16.335 -32.551 1.00 88.06 400 PHE A C 1
ATOM 3051 O O . PHE A 1 400 ? 13.035 17.057 -33.035 1.00 88.06 400 PHE A O 1
ATOM 3058 N N . LEU A 1 401 ? 11.187 15.795 -33.290 1.00 85.69 401 LEU A N 1
ATOM 3059 C CA . LEU A 1 401 ? 11.081 15.961 -34.737 1.00 85.69 401 LEU A CA 1
ATOM 3060 C C . LEU A 1 401 ? 10.888 17.421 -35.147 1.00 85.69 401 LEU A C 1
ATOM 3062 O O . LEU A 1 401 ? 11.389 17.797 -36.195 1.00 85.69 401 LEU A O 1
ATOM 3066 N N . VAL A 1 402 ? 10.220 18.265 -34.354 1.00 87.94 402 VAL A N 1
ATOM 3067 C CA . VAL A 1 402 ? 10.113 19.710 -34.639 1.00 87.94 402 VAL A CA 1
ATOM 3068 C C . VAL A 1 402 ? 11.457 20.426 -34.465 1.00 87.94 402 VAL A C 1
ATOM 3070 O O . VAL A 1 402 ? 11.782 21.294 -35.278 1.00 87.94 402 VAL A O 1
ATOM 3073 N N . VAL A 1 403 ? 12.247 20.066 -33.448 1.00 87.31 403 VAL A N 1
ATOM 3074 C CA . VAL A 1 403 ? 13.555 20.688 -33.170 1.00 87.31 403 VAL A CA 1
ATOM 3075 C C . VAL A 1 403 ? 14.609 20.270 -34.200 1.00 87.31 403 VAL A C 1
ATOM 3077 O O . VAL A 1 403 ? 15.254 21.136 -34.792 1.00 87.31 403 VAL A O 1
ATOM 3080 N N . ASP A 1 404 ? 14.738 18.970 -34.476 1.00 85.88 404 ASP A N 1
ATOM 3081 C CA . ASP A 1 404 ? 15.771 18.422 -35.373 1.00 85.88 404 ASP A CA 1
ATOM 3082 C C . ASP A 1 404 ? 15.285 18.194 -36.820 1.00 85.88 404 ASP A C 1
ATOM 3084 O O . ASP A 1 404 ? 16.026 17.655 -37.649 1.00 85.88 404 ASP A O 1
ATOM 3088 N N . ASN A 1 405 ? 14.073 18.660 -37.163 1.00 84.88 405 ASN A N 1
ATOM 3089 C CA . ASN A 1 405 ? 13.393 18.388 -38.440 1.00 84.88 405 ASN A CA 1
ATOM 3090 C C . ASN A 1 405 ? 14.294 18.580 -39.664 1.00 84.88 405 ASN A C 1
ATOM 3092 O O . ASN A 1 405 ? 14.299 17.777 -40.589 1.00 84.88 405 ASN A O 1
ATOM 3096 N N . ARG A 1 406 ? 15.071 19.671 -39.668 1.00 85.50 406 ARG A N 1
ATOM 3097 C CA . ARG A 1 406 ? 15.906 20.063 -40.809 1.00 85.50 406 ARG A CA 1
ATOM 3098 C C . ARG A 1 406 ? 17.074 19.113 -41.053 1.00 85.50 406 ARG A C 1
ATOM 3100 O O . ARG A 1 406 ? 17.421 18.905 -42.212 1.00 85.50 406 ARG A O 1
ATOM 3107 N N . ASP A 1 407 ? 17.674 18.544 -40.006 1.00 86.56 407 ASP A N 1
ATOM 3108 C CA . ASP A 1 407 ? 18.747 17.563 -40.199 1.00 86.56 407 ASP A CA 1
ATOM 3109 C C . ASP A 1 407 ? 18.162 16.189 -40.533 1.00 86.56 407 ASP A C 1
ATOM 3111 O O . ASP A 1 407 ? 18.603 15.572 -41.496 1.00 86.56 407 ASP A O 1
ATOM 3115 N N . VAL A 1 408 ? 17.107 15.757 -39.832 1.00 85.62 408 VAL A N 1
ATOM 3116 C CA . VAL A 1 408 ? 16.440 14.466 -40.082 1.00 85.62 408 VAL A CA 1
ATOM 3117 C C . VAL A 1 408 ? 15.870 14.395 -41.504 1.00 85.62 408 VAL A C 1
ATOM 3119 O O . VAL A 1 408 ? 16.211 13.476 -42.249 1.00 85.62 408 VAL A O 1
ATOM 3122 N N . LEU A 1 409 ? 15.076 15.385 -41.935 1.00 87.75 409 LEU A N 1
ATOM 3123 C CA . LEU A 1 409 ? 14.585 15.460 -43.318 1.00 87.75 409 LEU A CA 1
ATOM 3124 C C . LEU A 1 409 ? 15.738 15.594 -44.311 1.00 87.75 409 LEU A C 1
ATOM 3126 O O . LEU A 1 409 ? 15.752 14.888 -45.314 1.00 87.75 409 LEU A O 1
ATOM 3130 N N . GLY A 1 410 ? 16.746 16.418 -44.010 1.00 88.75 410 GLY A N 1
ATOM 3131 C CA . GLY A 1 410 ? 17.915 16.571 -44.871 1.00 88.75 410 GLY A CA 1
ATOM 3132 C C . GLY A 1 410 ? 18.724 15.279 -45.038 1.00 88.75 410 GLY A C 1
ATOM 3133 O O . GLY A 1 410 ? 19.339 15.090 -46.086 1.00 88.75 410 GLY A O 1
ATOM 3134 N N . GLN A 1 411 ? 18.753 14.391 -44.038 1.00 89.31 411 GLN A N 1
ATOM 3135 C CA . GLN A 1 411 ? 19.347 13.052 -44.138 1.00 89.31 411 GLN A CA 1
ATOM 3136 C C . GLN A 1 411 ? 18.453 12.100 -44.953 1.00 89.31 411 GLN A C 1
ATOM 3138 O O . GLN A 1 411 ? 18.963 11.395 -45.821 1.00 89.31 411 GLN A O 1
ATOM 3143 N N . ILE A 1 412 ? 17.129 12.128 -44.752 1.00 89.19 412 ILE A N 1
ATOM 3144 C CA . ILE A 1 412 ? 16.159 11.326 -45.523 1.00 89.19 412 ILE A CA 1
ATOM 3145 C C . ILE A 1 412 ? 16.168 11.707 -47.013 1.00 89.19 412 ILE A C 1
ATOM 3147 O O . ILE A 1 412 ? 16.143 10.829 -47.875 1.00 89.19 412 ILE A O 1
ATOM 3151 N N . GLU A 1 413 ? 16.219 13.000 -47.333 1.00 91.44 413 GLU A N 1
ATOM 3152 C CA . GLU A 1 413 ? 16.296 13.513 -48.706 1.00 91.44 413 GLU A CA 1
ATOM 3153 C C . GLU A 1 413 ? 17.602 13.099 -49.389 1.00 91.44 413 GLU A C 1
ATOM 3155 O O . GLU A 1 413 ? 17.557 12.592 -50.510 1.00 91.44 413 GLU A O 1
ATOM 3160 N N . ARG A 1 414 ? 18.747 13.227 -48.700 1.00 91.56 414 ARG A N 1
ATOM 3161 C CA . ARG A 1 414 ? 20.045 12.725 -49.188 1.00 91.56 414 ARG A CA 1
ATOM 3162 C C . ARG A 1 414 ? 19.998 11.222 -49.460 1.00 91.56 414 ARG A C 1
ATOM 3164 O O . ARG A 1 414 ? 20.312 10.803 -50.568 1.00 91.56 414 ARG A O 1
ATOM 3171 N N . TYR A 1 415 ? 19.510 10.428 -48.507 1.00 90.19 415 TYR A N 1
ATOM 3172 C CA . TYR A 1 415 ? 19.415 8.976 -48.665 1.00 90.19 415 TYR A CA 1
ATOM 3173 C C . TYR A 1 415 ? 18.516 8.565 -49.845 1.00 90.19 415 TYR A C 1
ATOM 3175 O O . TYR A 1 415 ? 18.885 7.687 -50.626 1.00 90.19 415 TYR A O 1
ATOM 3183 N N . ARG A 1 416 ? 17.367 9.234 -50.032 1.00 90.25 416 ARG A N 1
ATOM 3184 C CA . ARG A 1 416 ? 16.477 9.017 -51.190 1.00 90.25 416 ARG A CA 1
ATOM 3185 C C . ARG A 1 416 ? 17.108 9.435 -52.519 1.00 90.25 416 ARG A C 1
ATOM 3187 O O . ARG A 1 416 ? 16.864 8.770 -53.521 1.00 90.25 416 ARG A O 1
ATOM 3194 N N . ALA A 1 417 ? 17.893 10.511 -52.539 1.00 92.31 417 ALA A N 1
ATOM 3195 C CA . ALA A 1 417 ? 18.612 10.955 -53.733 1.00 92.31 417 ALA A CA 1
ATOM 3196 C C . ALA A 1 417 ? 19.751 9.993 -54.120 1.00 92.31 417 ALA A C 1
ATOM 3198 O O . ALA A 1 417 ? 20.012 9.804 -55.306 1.00 92.31 417 ALA A O 1
ATOM 3199 N N . GLU A 1 418 ? 20.393 9.360 -53.134 1.00 92.75 418 GLU A N 1
ATOM 3200 C CA . GLU A 1 418 ? 21.434 8.341 -53.330 1.00 92.75 418 GLU A CA 1
ATOM 3201 C C . GLU A 1 418 ? 20.865 6.972 -53.757 1.00 92.75 418 GLU A C 1
ATOM 3203 O O . GLU A 1 418 ? 21.553 6.217 -54.442 1.00 92.75 418 GLU A O 1
ATOM 3208 N N . HIS A 1 419 ? 19.601 6.670 -53.425 1.00 91.00 419 HIS A N 1
ATOM 3209 C CA . HIS A 1 419 ? 18.937 5.389 -53.725 1.00 91.00 419 HIS A CA 1
ATOM 3210 C C . HIS A 1 419 ? 17.662 5.548 -54.592 1.00 91.00 419 HIS A C 1
ATOM 3212 O O . HIS A 1 419 ? 16.561 5.190 -54.155 1.00 91.00 419 HIS A O 1
ATOM 3218 N N . PRO A 1 420 ? 17.763 6.068 -55.834 1.00 84.19 420 PRO A N 1
ATOM 3219 C CA . PRO A 1 420 ? 16.615 6.299 -56.709 1.00 84.19 420 PRO A CA 1
ATOM 3220 C C . PRO A 1 420 ? 16.132 5.002 -57.391 1.00 84.19 420 PRO A C 1
ATOM 3222 O O . PRO A 1 420 ? 16.356 4.785 -58.581 1.00 84.19 420 PRO A O 1
ATOM 3225 N N . GLY A 1 421 ? 15.436 4.132 -56.654 1.00 78.19 421 GLY A N 1
ATOM 3226 C CA . GLY A 1 421 ? 14.803 2.941 -57.232 1.00 78.19 421 GLY A CA 1
ATOM 3227 C C . GLY A 1 421 ? 14.097 2.035 -56.220 1.00 78.19 421 GLY A C 1
ATOM 3228 O O . GLY A 1 421 ? 14.701 1.610 -55.248 1.00 78.19 421 GLY A O 1
ATOM 3229 N N . ASN A 1 422 ? 12.821 1.733 -56.490 1.00 56.47 422 ASN A N 1
ATOM 3230 C CA . ASN A 1 422 ? 11.964 0.715 -55.862 1.00 56.47 422 ASN A CA 1
ATOM 3231 C C . ASN A 1 422 ? 12.167 0.394 -54.366 1.00 56.47 422 ASN A C 1
ATOM 3233 O O . ASN A 1 422 ? 12.898 -0.521 -54.000 1.00 56.47 422 ASN A O 1
ATOM 3237 N N . GLY A 1 423 ? 11.314 0.997 -53.532 1.00 58.75 423 GLY A N 1
ATOM 3238 C CA . GLY A 1 423 ? 10.827 0.325 -52.325 1.00 58.75 423 GLY A CA 1
ATOM 3239 C C . GLY A 1 423 ? 11.785 0.269 -51.139 1.00 58.75 423 GLY A C 1
ATOM 3240 O O . GLY A 1 423 ? 11.717 -0.695 -50.383 1.00 58.75 423 GLY A O 1
ATOM 3241 N N . THR A 1 424 ? 12.619 1.295 -50.935 1.00 69.00 424 THR A N 1
ATOM 3242 C CA . THR A 1 424 ? 13.301 1.496 -49.646 1.00 69.00 424 THR A CA 1
ATOM 3243 C C . THR A 1 424 ? 12.266 1.485 -48.525 1.00 69.00 424 THR A C 1
ATOM 3245 O O . THR A 1 424 ? 11.367 2.332 -48.474 1.00 69.00 424 THR A O 1
ATOM 3248 N N . SER A 1 425 ? 12.348 0.487 -47.643 1.00 81.75 425 SER A N 1
ATOM 3249 C CA . SER A 1 425 ? 11.405 0.382 -46.538 1.00 81.75 425 SER A CA 1
ATOM 3250 C C . SER A 1 425 ? 11.649 1.530 -45.558 1.00 81.75 425 SER A C 1
ATOM 3252 O O . SER A 1 425 ? 12.752 2.077 -45.469 1.00 81.75 425 SER A O 1
ATOM 3254 N N . ALA A 1 426 ? 10.632 1.895 -44.774 1.00 76.56 426 ALA A N 1
ATOM 3255 C CA . ALA A 1 426 ? 10.827 2.876 -43.708 1.00 76.56 426 ALA A CA 1
ATOM 3256 C C . ALA A 1 426 ? 11.940 2.438 -42.731 1.00 76.56 426 ALA A C 1
ATOM 3258 O O . ALA A 1 426 ? 12.654 3.292 -42.214 1.00 76.56 426 ALA A O 1
ATOM 3259 N N . GLY A 1 427 ? 12.131 1.124 -42.543 1.00 76.44 427 GLY A N 1
ATOM 3260 C CA . GLY A 1 427 ? 13.221 0.554 -41.751 1.00 76.44 427 GLY A CA 1
ATOM 3261 C C . GLY A 1 427 ? 14.609 0.831 -42.334 1.00 76.44 427 GLY A C 1
ATOM 3262 O O . GLY A 1 427 ? 15.486 1.266 -41.595 1.00 76.44 427 GLY A O 1
ATOM 3263 N N . ASP A 1 428 ? 14.798 0.664 -43.647 1.00 78.12 428 ASP A N 1
ATOM 3264 C CA . ASP A 1 428 ? 16.093 0.914 -44.308 1.00 78.12 428 ASP A CA 1
ATOM 3265 C C . ASP A 1 428 ? 16.494 2.390 -44.219 1.00 78.12 428 ASP A C 1
ATOM 3267 O O . ASP A 1 428 ? 17.651 2.712 -43.947 1.00 78.12 428 ASP A O 1
ATOM 3271 N N . ILE A 1 429 ? 15.517 3.290 -44.390 1.00 81.69 429 ILE A N 1
ATOM 3272 C CA . ILE A 1 429 ? 15.714 4.736 -44.231 1.00 81.69 429 ILE A CA 1
ATOM 3273 C C . ILE A 1 429 ? 16.073 5.057 -42.774 1.00 81.69 429 ILE A C 1
ATOM 3275 O O . ILE A 1 429 ? 17.066 5.739 -42.533 1.00 81.69 429 ILE A O 1
ATOM 3279 N N . LEU A 1 430 ? 15.309 4.547 -41.800 1.00 77.44 430 LEU A N 1
ATOM 3280 C CA . LEU A 1 430 ? 15.559 4.774 -40.370 1.00 77.44 430 LEU A CA 1
ATOM 3281 C C . LEU A 1 430 ? 16.935 4.251 -39.927 1.00 77.44 430 LEU A C 1
ATOM 3283 O O . LEU A 1 430 ? 17.614 4.931 -39.163 1.00 77.44 430 LEU A O 1
ATOM 3287 N N . ALA A 1 431 ? 17.380 3.104 -40.448 1.00 77.94 431 ALA A N 1
ATOM 3288 C CA . ALA A 1 431 ? 18.697 2.533 -40.159 1.00 77.94 431 ALA A CA 1
ATOM 3289 C C . ALA A 1 431 ? 19.872 3.379 -40.694 1.00 77.94 431 ALA A C 1
ATOM 3291 O O . ALA A 1 431 ? 20.982 3.282 -40.173 1.00 77.94 431 ALA A O 1
ATOM 3292 N N . HIS A 1 432 ? 19.643 4.220 -41.711 1.00 81.38 432 HIS A N 1
ATOM 3293 C CA . HIS A 1 432 ? 20.664 5.106 -42.283 1.00 81.38 432 HIS A CA 1
ATOM 3294 C C . HIS A 1 432 ? 20.695 6.512 -41.669 1.00 81.38 432 HIS A C 1
ATOM 3296 O O . HIS A 1 432 ? 21.671 7.238 -41.883 1.00 81.38 432 HIS A O 1
ATOM 3302 N N . ILE A 1 433 ? 19.682 6.908 -40.889 1.00 82.69 433 ILE A N 1
ATOM 3303 C CA . ILE A 1 433 ? 19.681 8.203 -40.197 1.00 82.69 433 ILE A CA 1
ATOM 3304 C C . ILE A 1 433 ? 20.703 8.152 -39.059 1.00 82.69 433 ILE A C 1
ATOM 3306 O O . ILE A 1 433 ? 20.472 7.581 -37.993 1.00 82.69 433 ILE A O 1
ATOM 3310 N N . ARG A 1 434 ? 21.845 8.812 -39.264 1.00 80.00 434 ARG A N 1
ATOM 3311 C CA . ARG A 1 434 ? 22.839 9.038 -38.216 1.00 80.00 434 ARG A CA 1
ATOM 3312 C C . ARG A 1 434 ? 22.368 10.194 -37.353 1.00 80.00 434 ARG A C 1
ATOM 3314 O O . ARG A 1 434 ? 22.728 11.351 -37.588 1.00 80.00 434 ARG A O 1
ATOM 3321 N N . VAL A 1 435 ? 21.561 9.879 -36.344 1.00 77.44 435 VAL A N 1
ATOM 3322 C CA . VAL A 1 435 ? 21.190 10.846 -35.309 1.00 77.44 435 VAL A CA 1
ATOM 3323 C C . VAL A 1 435 ? 22.466 11.238 -34.558 1.00 77.44 435 VAL A C 1
ATOM 3325 O O . VAL A 1 435 ? 23.025 10.458 -33.790 1.00 77.44 435 VAL A O 1
ATOM 3328 N N . ARG A 1 436 ? 22.991 12.434 -34.849 1.00 77.31 436 ARG A N 1
ATOM 3329 C CA . ARG A 1 436 ? 24.172 12.980 -34.163 1.00 77.31 436 ARG A CA 1
ATOM 3330 C C . ARG A 1 436 ? 23.884 13.072 -32.670 1.00 77.31 436 ARG A C 1
ATOM 3332 O O . ARG A 1 436 ? 22.764 13.400 -32.308 1.00 77.31 436 ARG A O 1
ATOM 3339 N N . HIS A 1 437 ? 24.899 12.898 -31.823 1.00 82.12 437 HIS A N 1
ATOM 3340 C CA . HIS A 1 437 ? 24.806 13.151 -30.381 1.00 82.12 437 HIS A CA 1
ATOM 3341 C C . HIS A 1 437 ? 24.495 14.635 -30.094 1.00 82.12 437 HIS A C 1
ATOM 3343 O O . HIS A 1 437 ? 25.388 15.440 -29.829 1.00 82.12 437 HIS A O 1
ATOM 3349 N N . SER A 1 438 ? 23.224 15.008 -30.204 1.00 85.75 438 SER A N 1
ATOM 3350 C CA . SER A 1 438 ? 22.714 16.364 -30.058 1.00 85.75 438 SER A CA 1
ATOM 3351 C C . SER A 1 438 ? 22.103 16.572 -28.674 1.00 85.75 438 SER A C 1
ATOM 3353 O O . SER A 1 438 ? 21.668 15.641 -27.990 1.00 85.75 438 SER A O 1
ATOM 3355 N N . PHE A 1 439 ? 22.044 17.835 -28.255 1.00 86.62 439 PHE A N 1
ATOM 3356 C CA . PHE A 1 439 ? 21.407 18.219 -26.996 1.00 86.62 439 PHE A CA 1
ATOM 3357 C C . PHE A 1 439 ? 19.897 17.906 -26.981 1.00 86.62 439 PHE A C 1
ATOM 3359 O O . PHE A 1 439 ? 19.340 17.579 -25.937 1.00 86.62 439 PHE A O 1
ATOM 3366 N N . SER A 1 440 ? 19.243 17.945 -28.143 1.00 87.81 440 SER A N 1
ATOM 3367 C CA . SER A 1 440 ? 17.841 17.565 -28.354 1.00 87.81 440 SER A CA 1
ATOM 3368 C C . SER A 1 440 ? 17.578 16.082 -28.077 1.00 87.81 440 SER A C 1
ATOM 3370 O O . SER A 1 440 ? 16.581 15.772 -27.425 1.00 87.81 440 SER A O 1
ATOM 3372 N N . ILE A 1 441 ? 18.470 15.165 -28.477 1.00 89.56 441 ILE A N 1
ATOM 3373 C CA . ILE A 1 441 ? 18.357 13.744 -28.096 1.00 89.56 441 ILE A CA 1
ATOM 3374 C C . ILE A 1 441 ? 18.508 13.597 -26.585 1.00 89.56 441 ILE A C 1
ATOM 3376 O O . ILE A 1 441 ? 17.665 12.966 -25.955 1.00 89.56 441 ILE A O 1
ATOM 3380 N N . LEU A 1 442 ? 19.529 14.218 -25.984 1.00 91.00 442 LEU A N 1
ATOM 3381 C CA . LEU A 1 442 ? 19.739 14.166 -24.534 1.00 91.00 442 LEU A CA 1
ATOM 3382 C C . LEU A 1 442 ? 18.502 14.657 -23.761 1.00 91.00 442 LEU A C 1
ATOM 3384 O O . LEU A 1 442 ? 18.077 14.011 -22.803 1.00 91.00 442 LEU A O 1
ATOM 3388 N N . LEU A 1 443 ? 17.892 15.762 -24.202 1.00 92.12 443 LEU A N 1
ATOM 3389 C CA . LEU A 1 443 ? 16.655 16.296 -23.631 1.00 92.12 443 LEU A CA 1
ATOM 3390 C C . LEU A 1 443 ? 15.475 15.329 -23.813 1.00 92.12 443 LEU A C 1
ATOM 3392 O O . LEU A 1 443 ? 14.702 15.131 -22.878 1.00 92.12 443 LEU A O 1
ATOM 3396 N N . THR A 1 444 ? 15.360 14.696 -24.982 1.00 92.38 444 THR A N 1
ATOM 3397 C CA . THR A 1 444 ? 14.295 13.729 -25.291 1.00 92.38 444 THR A CA 1
ATOM 3398 C C . THR A 1 444 ? 14.423 12.471 -24.434 1.00 92.38 444 THR A C 1
ATOM 3400 O O . THR A 1 444 ? 13.451 12.061 -23.810 1.00 92.38 444 THR A O 1
ATOM 3403 N N . LEU A 1 445 ? 15.624 11.900 -24.311 1.00 93.56 445 LEU A N 1
ATOM 3404 C CA . LEU A 1 445 ? 15.887 10.748 -23.442 1.00 93.56 445 LEU A CA 1
ATOM 3405 C C . LEU A 1 445 ? 15.699 11.094 -21.959 1.00 93.56 445 LEU A C 1
ATOM 3407 O O . LEU A 1 445 ? 15.167 10.284 -21.206 1.00 93.56 445 LEU A O 1
ATOM 3411 N N . SER A 1 446 ? 16.054 12.315 -21.544 1.00 95.94 446 SER A N 1
ATOM 3412 C CA . SER A 1 446 ? 15.776 12.807 -20.186 1.00 95.94 446 SER A CA 1
ATOM 3413 C C . SER A 1 446 ? 14.273 12.946 -19.926 1.00 95.94 446 SER A C 1
ATOM 3415 O O . SER A 1 446 ? 13.807 12.606 -18.842 1.00 95.94 446 SER A O 1
ATOM 3417 N N . PHE A 1 447 ? 13.497 13.403 -20.914 1.00 95.62 447 PHE A N 1
ATOM 3418 C CA . PHE A 1 447 ? 12.038 13.451 -20.824 1.00 95.62 447 PHE A CA 1
ATOM 3419 C C . PHE A 1 447 ? 11.437 12.041 -20.739 1.00 95.62 447 PHE A C 1
ATOM 3421 O O . PHE A 1 447 ? 10.610 11.787 -19.865 1.00 95.62 447 PHE A O 1
ATOM 3428 N N . MET A 1 448 ? 11.893 11.108 -21.580 1.00 95.56 448 MET A N 1
ATOM 3429 C CA . MET A 1 448 ? 11.473 9.704 -21.527 1.00 95.56 448 MET A CA 1
ATOM 3430 C C . MET A 1 448 ? 11.765 9.076 -20.155 1.00 95.56 448 MET A C 1
ATOM 3432 O O . MET A 1 448 ? 10.889 8.472 -19.549 1.00 95.56 448 MET A O 1
ATOM 3436 N N . ALA A 1 449 ? 12.964 9.278 -19.616 1.00 96.69 449 ALA A N 1
ATOM 3437 C CA . ALA A 1 449 ? 13.351 8.694 -18.339 1.00 96.69 449 ALA A CA 1
ATOM 3438 C C . ALA A 1 449 ? 12.622 9.320 -17.132 1.00 96.69 449 ALA A C 1
ATOM 3440 O O . ALA A 1 449 ? 12.040 8.615 -16.313 1.00 96.69 449 ALA A O 1
ATOM 3441 N N . PHE A 1 450 ? 12.623 10.652 -17.001 1.00 97.06 450 PHE A N 1
ATOM 3442 C CA . PHE A 1 450 ? 12.071 11.310 -15.809 1.00 97.06 450 PHE A CA 1
ATOM 3443 C C . PHE A 1 450 ? 10.566 11.568 -15.874 1.00 97.06 450 PHE A C 1
ATOM 3445 O O . PHE A 1 450 ? 9.905 11.520 -14.837 1.00 97.06 450 PHE A O 1
ATOM 3452 N N . ILE A 1 451 ? 10.016 11.880 -17.051 1.00 95.12 451 ILE A N 1
ATOM 3453 C CA . ILE A 1 451 ? 8.598 12.236 -17.203 1.00 95.12 451 ILE A CA 1
ATOM 3454 C C . ILE A 1 451 ? 7.775 11.030 -17.641 1.00 95.12 451 ILE A C 1
ATOM 3456 O O . ILE A 1 451 ? 6.738 10.781 -17.036 1.00 95.12 451 ILE A O 1
ATOM 3460 N N . VAL A 1 452 ? 8.222 10.279 -18.651 1.00 92.81 452 VAL A N 1
ATOM 3461 C CA . VAL A 1 452 ? 7.454 9.134 -19.162 1.00 92.81 452 VAL A CA 1
ATOM 3462 C C . VAL A 1 452 ? 7.515 7.970 -18.172 1.00 92.81 452 VAL A C 1
ATOM 3464 O O . VAL A 1 452 ? 6.498 7.700 -17.549 1.00 92.81 452 VAL A O 1
ATOM 3467 N N . ALA A 1 453 ? 8.680 7.372 -17.917 1.00 93.75 453 ALA A N 1
ATOM 3468 C CA . ALA A 1 453 ? 8.800 6.283 -16.939 1.00 93.75 453 ALA A CA 1
ATOM 3469 C C . ALA A 1 453 ? 8.669 6.791 -15.486 1.00 93.75 453 ALA A C 1
ATOM 3471 O O . ALA A 1 453 ? 7.653 6.587 -14.816 1.00 93.75 453 ALA A O 1
ATOM 3472 N N . GLY A 1 454 ? 9.661 7.549 -15.002 1.00 94.88 454 GLY A N 1
ATOM 3473 C CA . GLY A 1 454 ? 9.780 7.890 -13.581 1.00 94.88 454 GLY A CA 1
ATOM 3474 C C . GLY A 1 454 ? 8.592 8.654 -12.977 1.00 94.88 454 GLY A C 1
ATOM 3475 O O . GLY A 1 454 ? 8.261 8.429 -11.813 1.00 94.88 454 GLY A O 1
ATOM 3476 N N . THR A 1 455 ? 7.930 9.544 -13.729 1.00 96.06 455 THR A N 1
ATOM 3477 C CA . THR A 1 455 ? 6.777 10.311 -13.215 1.00 96.06 455 THR A CA 1
ATOM 3478 C C . THR A 1 455 ? 5.459 9.557 -13.345 1.00 96.06 455 THR A C 1
ATOM 3480 O O . THR A 1 455 ? 4.709 9.529 -12.365 1.00 96.06 455 THR A O 1
ATOM 3483 N N . VAL A 1 456 ? 5.143 8.967 -14.507 1.00 96.88 456 VAL A N 1
ATOM 3484 C CA . VAL A 1 456 ? 3.858 8.271 -14.702 1.00 96.88 456 VAL A CA 1
ATOM 3485 C C . VAL A 1 456 ? 3.774 7.064 -13.781 1.00 96.88 456 VAL A C 1
ATOM 3487 O O . VAL A 1 456 ? 2.829 6.968 -12.997 1.00 96.88 456 VAL A O 1
ATOM 3490 N N . GLU A 1 457 ? 4.772 6.183 -13.815 1.00 97.31 457 GLU A N 1
ATOM 3491 C CA . GLU A 1 457 ? 4.720 4.919 -13.090 1.00 97.31 457 GLU A CA 1
ATOM 3492 C C . GLU A 1 457 ? 4.577 5.102 -11.578 1.00 97.31 457 GLU A C 1
ATOM 3494 O O . GLU A 1 457 ? 3.696 4.508 -10.952 1.00 97.31 457 GLU A O 1
ATOM 3499 N N . GLU A 1 458 ? 5.426 5.934 -10.971 1.00 97.69 458 GLU A N 1
ATOM 3500 C CA . GLU A 1 458 ? 5.403 6.153 -9.523 1.00 97.69 458 GLU A CA 1
ATOM 3501 C C . GLU A 1 458 ? 4.133 6.905 -9.089 1.00 97.69 458 GLU A C 1
ATOM 3503 O O . GLU A 1 458 ? 3.588 6.632 -8.016 1.00 97.69 458 GLU A O 1
ATOM 3508 N N . SER A 1 459 ? 3.580 7.769 -9.953 1.00 96.25 459 SER A N 1
ATOM 3509 C CA . SER A 1 459 ? 2.271 8.398 -9.723 1.00 96.25 459 SER A CA 1
ATOM 3510 C C . SER A 1 459 ? 1.122 7.391 -9.793 1.00 96.25 459 SER A C 1
ATOM 3512 O O . SER A 1 459 ? 0.220 7.446 -8.956 1.00 96.25 459 SER A O 1
ATOM 3514 N N . VAL A 1 460 ? 1.145 6.449 -10.744 1.00 96.00 460 VAL A N 1
ATOM 3515 C CA . VAL A 1 460 ? 0.130 5.389 -10.876 1.00 96.00 460 VAL A CA 1
ATOM 3516 C C . VAL A 1 460 ? 0.208 4.410 -9.701 1.00 96.00 460 VAL A C 1
ATOM 3518 O O . VAL A 1 460 ? -0.820 4.104 -9.095 1.00 96.00 460 VAL A O 1
ATOM 3521 N N . LYS A 1 461 ? 1.410 3.984 -9.294 1.00 96.75 461 LYS A N 1
ATOM 3522 C CA . LYS A 1 461 ? 1.631 3.146 -8.098 1.00 96.75 461 LYS A CA 1
ATOM 3523 C C . LYS A 1 461 ? 1.118 3.840 -6.831 1.00 96.75 461 LYS A C 1
ATOM 3525 O O . LYS A 1 461 ? 0.397 3.226 -6.044 1.00 96.75 461 LYS A O 1
ATOM 3530 N N . ALA A 1 462 ? 1.417 5.130 -6.659 1.00 94.62 462 ALA A N 1
ATOM 3531 C CA . ALA A 1 462 ? 0.897 5.921 -5.546 1.00 94.62 462 ALA A CA 1
ATOM 3532 C C . ALA A 1 462 ? -0.629 6.074 -5.596 1.00 94.62 462 ALA A C 1
ATOM 3534 O O . ALA A 1 462 ? -1.289 5.923 -4.568 1.00 94.62 462 ALA A O 1
ATOM 3535 N N . TRP A 1 463 ? -1.203 6.319 -6.776 1.00 93.38 463 TRP A N 1
ATOM 3536 C CA . TRP A 1 463 ? -2.649 6.405 -6.975 1.00 93.38 463 TRP A CA 1
ATOM 3537 C C . TRP A 1 463 ? -3.357 5.103 -6.582 1.00 93.38 463 TRP A C 1
ATOM 3539 O O . TRP A 1 463 ? -4.317 5.167 -5.820 1.00 93.38 463 TRP A O 1
ATOM 3549 N N . LEU A 1 464 ? -2.851 3.938 -6.999 1.00 91.50 464 LEU A N 1
ATOM 3550 C CA . LEU A 1 464 ? -3.429 2.630 -6.662 1.00 91.50 464 LEU A CA 1
ATOM 3551 C C . LEU A 1 464 ? -3.469 2.346 -5.151 1.00 91.50 464 LEU A C 1
ATOM 3553 O O . LEU A 1 464 ? -4.445 1.779 -4.659 1.00 91.50 464 LEU A O 1
ATOM 3557 N N . VAL A 1 465 ? -2.431 2.740 -4.403 1.00 90.94 465 VAL A N 1
ATOM 3558 C CA . VAL A 1 465 ? -2.383 2.539 -2.940 1.00 90.94 465 VAL A CA 1
ATOM 3559 C C . VAL A 1 465 ? -3.241 3.570 -2.204 1.00 90.94 465 VAL A C 1
ATOM 3561 O O . VAL A 1 465 ? -3.944 3.222 -1.255 1.00 90.94 465 VAL A O 1
ATOM 3564 N N . LEU A 1 466 ? -3.199 4.837 -2.630 1.00 86.75 466 LEU A N 1
ATOM 3565 C CA . LEU A 1 466 ? -3.923 5.938 -1.986 1.00 86.75 466 LEU A CA 1
ATOM 3566 C C . LEU A 1 466 ? -5.430 5.895 -2.261 1.00 86.75 466 LEU A C 1
ATOM 3568 O O . LEU A 1 466 ? -6.226 6.119 -1.353 1.00 86.75 466 LEU A O 1
ATOM 3572 N N . ARG A 1 467 ? -5.835 5.587 -3.497 1.00 78.81 467 ARG A N 1
ATOM 3573 C CA . ARG A 1 467 ? -7.234 5.399 -3.898 1.00 78.81 467 ARG A CA 1
ATOM 3574 C C . ARG A 1 467 ? -7.630 3.927 -3.824 1.00 78.81 467 ARG A C 1
ATOM 3576 O O . ARG A 1 467 ? -8.122 3.399 -4.819 1.00 78.81 467 ARG A O 1
ATOM 3583 N N . ARG A 1 468 ? -7.404 3.288 -2.659 1.00 61.44 468 ARG A N 1
ATOM 3584 C CA . ARG A 1 468 ? -7.843 1.912 -2.328 1.00 61.44 468 ARG A CA 1
ATOM 3585 C C . ARG A 1 468 ? -9.079 1.550 -3.161 1.00 61.44 468 ARG A C 1
ATOM 3587 O O . ARG A 1 468 ? -10.096 2.214 -2.962 1.00 61.44 468 ARG A O 1
ATOM 3594 N N . PRO A 1 469 ? -9.014 0.585 -4.095 1.00 46.22 469 PRO A N 1
ATOM 3595 C CA . PRO A 1 469 ? -10.069 0.415 -5.084 1.00 46.22 469 PRO A CA 1
ATOM 3596 C C . PRO A 1 469 ? -11.376 -0.038 -4.424 1.00 46.22 469 PRO A C 1
ATOM 3598 O O . PRO A 1 469 ? -11.625 -1.233 -4.256 1.00 46.22 469 PRO A O 1
ATOM 3601 N N . CYS A 1 470 ? -12.225 0.936 -4.085 1.00 37.09 470 CYS A N 1
ATOM 3602 C CA . CYS A 1 470 ? -13.642 0.751 -3.818 1.00 37.09 470 CYS A CA 1
ATOM 3603 C C . CYS A 1 470 ? -14.235 0.126 -5.082 1.00 37.09 470 CYS A C 1
ATOM 3605 O O . CYS A 1 470 ? -14.412 0.798 -6.099 1.00 37.09 470 CYS A O 1
ATOM 3607 N N . ARG A 1 471 ? -14.411 -1.199 -5.062 1.00 42.12 471 ARG A N 1
ATOM 3608 C CA . ARG A 1 471 ? -14.798 -1.961 -6.252 1.00 42.12 471 ARG A CA 1
ATOM 3609 C C . ARG A 1 471 ? -16.149 -1.482 -6.796 1.00 42.12 471 ARG A C 1
ATOM 3611 O O . ARG A 1 471 ? -17.048 -1.234 -5.995 1.00 42.12 471 ARG A O 1
ATOM 3618 N N . PRO A 1 472 ? -16.385 -1.583 -8.117 1.00 39.53 472 PRO A N 1
ATOM 3619 C CA . PRO A 1 472 ? -17.716 -1.418 -8.716 1.00 39.53 472 PRO A CA 1
ATOM 3620 C C . PRO A 1 472 ? -18.755 -2.489 -8.315 1.00 39.53 472 PRO A C 1
ATOM 3622 O O . PRO A 1 472 ? -19.794 -2.594 -8.955 1.00 39.53 472 PRO A O 1
ATOM 3625 N N . CYS A 1 473 ? -18.471 -3.351 -7.330 1.00 33.38 473 CYS A N 1
ATOM 3626 C CA . CYS A 1 473 ? -19.251 -4.563 -7.040 1.00 33.38 473 CYS A CA 1
ATOM 3627 C C . CYS A 1 473 ? -19.792 -4.649 -5.604 1.00 33.38 473 CYS A C 1
ATOM 3629 O O . CYS A 1 473 ? -20.363 -5.677 -5.252 1.00 33.38 473 CYS A O 1
ATOM 3631 N N . CYS A 1 474 ? -19.630 -3.605 -4.784 1.00 30.70 474 CYS A N 1
ATOM 3632 C CA . CYS A 1 474 ? -20.213 -3.546 -3.440 1.00 30.70 474 CYS A CA 1
ATOM 3633 C C . CYS A 1 474 ? -21.231 -2.407 -3.336 1.00 30.70 474 CYS A C 1
ATOM 3635 O O . CYS A 1 474 ? -20.951 -1.332 -2.806 1.00 30.70 474 CYS A O 1
ATOM 3637 N N . SER A 1 475 ? -22.439 -2.709 -3.814 1.00 40.97 475 SER A N 1
ATOM 3638 C CA . SER A 1 475 ? -23.679 -2.099 -3.326 1.00 40.97 475 SER A CA 1
ATOM 3639 C C . SER A 1 475 ? -23.670 -1.983 -1.788 1.00 40.97 475 SER A C 1
ATOM 3641 O O . SER A 1 475 ? -23.094 -2.829 -1.097 1.00 40.97 475 SER A O 1
ATOM 3643 N N . THR A 1 476 ? -24.331 -0.958 -1.243 1.00 33.53 476 THR A N 1
ATOM 3644 C CA . THR A 1 476 ? -24.629 -0.744 0.192 1.00 33.53 476 THR A CA 1
ATOM 3645 C C . THR A 1 476 ? -23.502 -0.392 1.177 1.00 33.53 476 THR A C 1
ATOM 3647 O O . THR A 1 476 ? -23.845 0.003 2.284 1.00 33.53 476 THR A O 1
ATOM 3650 N N . TYR A 1 477 ? -22.201 -0.434 0.839 1.00 33.94 477 TYR A N 1
ATOM 3651 C CA . TYR A 1 477 ? -21.141 0.023 1.782 1.00 33.94 477 TYR A CA 1
ATOM 3652 C C . TYR A 1 477 ? -20.160 1.079 1.239 1.00 33.94 477 TYR A C 1
ATOM 3654 O O . TYR A 1 477 ? -19.334 1.593 1.989 1.00 33.94 477 TYR A O 1
ATOM 3662 N N . CYS A 1 478 ? -20.242 1.446 -0.046 1.00 32.72 478 CYS A N 1
ATOM 3663 C CA . CYS A 1 478 ? -19.429 2.529 -0.626 1.00 32.72 478 CYS A CA 1
ATOM 3664 C C . CYS A 1 478 ? -20.230 3.786 -1.020 1.00 32.72 478 CYS A C 1
ATOM 3666 O O . CYS A 1 478 ? -19.622 4.761 -1.453 1.00 32.72 478 CYS A O 1
ATOM 3668 N N . ASP A 1 479 ? -21.555 3.809 -0.825 1.00 33.94 479 ASP A N 1
ATOM 3669 C CA . ASP A 1 479 ? -22.422 4.939 -1.216 1.00 33.94 479 ASP A CA 1
ATOM 3670 C C . ASP A 1 479 ? -22.187 6.237 -0.407 1.00 33.94 479 ASP A C 1
ATOM 3672 O O . ASP A 1 479 ? -22.629 7.309 -0.818 1.00 33.94 479 ASP A O 1
ATOM 3676 N N . HIS A 1 480 ? -21.453 6.186 0.713 1.00 38.59 480 HIS A N 1
ATOM 3677 C CA . HIS A 1 480 ? -21.233 7.343 1.598 1.00 38.59 480 HIS A CA 1
ATOM 3678 C C . HIS A 1 480 ? -20.118 8.320 1.189 1.00 38.59 480 HIS A C 1
ATOM 3680 O O . HIS A 1 480 ? -19.952 9.341 1.856 1.00 38.59 480 HIS A O 1
ATOM 3686 N N . LEU A 1 481 ? -19.353 8.032 0.128 1.00 36.34 481 LEU A N 1
ATOM 3687 C CA . LEU A 1 481 ? -18.168 8.819 -0.266 1.00 36.34 481 LEU A CA 1
ATOM 3688 C C . LEU A 1 481 ? -18.124 9.216 -1.755 1.00 36.34 481 LEU A C 1
ATOM 3690 O O . LEU A 1 481 ? -17.080 9.634 -2.254 1.00 36.34 481 LEU A O 1
ATOM 3694 N N . SER A 1 482 ? -19.235 9.081 -2.486 1.00 31.56 482 SER A N 1
ATOM 3695 C CA . SER A 1 482 ? -19.300 9.438 -3.915 1.00 31.56 482 SER A CA 1
ATOM 3696 C C . SER A 1 482 ? -20.615 10.084 -4.372 1.00 31.56 482 SER A C 1
ATOM 3698 O O . SER A 1 482 ? -20.809 10.265 -5.574 1.00 31.56 482 SER A O 1
ATOM 3700 N N . ARG A 1 483 ? -21.515 10.460 -3.452 1.00 33.97 483 ARG A N 1
ATOM 3701 C CA . ARG A 1 483 ? -22.837 11.021 -3.783 1.00 33.97 483 ARG A CA 1
ATOM 3702 C C . ARG A 1 483 ? -22.930 12.537 -3.574 1.00 33.97 483 ARG A C 1
ATOM 3704 O O . ARG A 1 483 ? -23.811 13.024 -2.877 1.00 33.97 483 ARG A O 1
ATOM 3711 N N . THR A 1 484 ? -22.042 13.282 -4.229 1.00 40.97 484 THR A N 1
ATOM 3712 C CA . THR A 1 484 ? -22.078 14.753 -4.312 1.00 40.97 484 THR A CA 1
ATOM 3713 C C . THR A 1 484 ? -22.455 15.227 -5.722 1.00 40.97 484 THR A C 1
ATOM 3715 O O . THR A 1 484 ? -21.638 15.789 -6.443 1.00 40.97 484 THR A O 1
ATOM 3718 N N . SER A 1 485 ? -23.717 14.992 -6.111 1.00 44.09 485 SER A N 1
ATOM 3719 C CA . SER A 1 485 ? -24.451 15.843 -7.070 1.00 44.09 485 SER A CA 1
ATOM 3720 C C . SER A 1 485 ? -25.969 15.588 -6.991 1.00 44.09 485 SER A C 1
ATOM 3722 O O . SER A 1 485 ? -26.448 14.502 -7.313 1.00 44.09 485 SER A O 1
ATOM 3724 N N . ASP A 1 486 ? -26.704 16.624 -6.584 1.00 40.56 486 ASP A N 1
ATOM 3725 C CA . ASP A 1 486 ? -28.042 16.990 -7.083 1.00 40.56 486 ASP A CA 1
ATOM 3726 C C . ASP A 1 486 ? -29.278 16.102 -6.813 1.00 40.56 486 ASP A C 1
ATOM 3728 O O . ASP A 1 486 ? -30.144 15.974 -7.678 1.00 40.56 486 ASP A O 1
ATOM 3732 N N . VAL A 1 487 ? -29.467 15.609 -5.580 1.00 35.25 487 VAL A N 1
ATOM 3733 C CA . VAL A 1 487 ? -30.829 15.363 -5.041 1.00 35.25 487 VAL A CA 1
ATOM 3734 C C . VAL A 1 487 ? -30.912 15.789 -3.565 1.00 35.25 487 VAL A C 1
ATOM 3736 O O . VAL A 1 487 ? -30.155 15.255 -2.755 1.00 35.25 487 VAL A O 1
ATOM 3739 N N . PRO A 1 488 ? -31.831 16.696 -3.173 1.00 39.47 488 PRO A N 1
ATOM 3740 C CA . PRO A 1 488 ? -32.085 17.002 -1.770 1.00 39.47 488 PRO A CA 1
ATOM 3741 C C . PRO A 1 488 ? -33.015 15.944 -1.156 1.00 39.47 488 PRO A C 1
ATOM 3743 O O . PRO A 1 488 ? -34.211 15.916 -1.444 1.00 39.47 488 PRO A O 1
ATOM 3746 N N . MET A 1 489 ? -32.476 15.082 -0.295 1.00 34.53 489 MET A N 1
ATOM 3747 C CA . MET A 1 489 ? -33.266 14.205 0.574 1.00 34.53 489 MET A CA 1
ATOM 3748 C C . MET A 1 489 ? -32.618 14.119 1.966 1.00 34.53 489 MET A C 1
ATOM 3750 O O . MET A 1 489 ? -31.429 14.396 2.110 1.00 34.53 489 MET A O 1
ATOM 3754 N N . GLU A 1 490 ? -33.430 13.837 2.986 1.00 36.53 490 GLU A N 1
ATOM 3755 C CA . GLU A 1 490 ? -33.150 14.114 4.404 1.00 36.53 490 GLU A CA 1
ATOM 3756 C C . GLU A 1 490 ? -31.858 13.492 4.978 1.00 36.53 490 GLU A C 1
ATOM 3758 O O . GLU A 1 490 ? -31.462 12.392 4.586 1.00 36.53 490 GLU A O 1
ATOM 3763 N N . PRO A 1 491 ? -31.223 14.153 5.970 1.00 37.38 491 PRO A N 1
ATOM 3764 C CA . PRO A 1 491 ? -29.997 13.675 6.597 1.00 37.38 491 PRO A CA 1
ATOM 3765 C C . PRO A 1 491 ? -30.276 12.576 7.637 1.00 37.38 491 PRO A C 1
ATOM 3767 O O . PRO A 1 491 ? -30.235 12.808 8.845 1.00 37.38 491 PRO A O 1
ATOM 3770 N N . SER A 1 492 ? -30.505 11.345 7.181 1.00 35.72 492 SER A N 1
ATOM 3771 C CA . SER A 1 492 ? -30.393 10.170 8.052 1.00 35.72 492 SER A CA 1
ATOM 3772 C C . SER A 1 492 ? -28.917 9.926 8.394 1.00 35.72 492 SER A C 1
ATOM 3774 O O . SER A 1 492 ? -28.147 9.506 7.527 1.00 35.72 492 SER A O 1
ATOM 3776 N N . LEU A 1 493 ? -28.513 10.195 9.643 1.00 42.69 493 LEU A N 1
ATOM 3777 C CA . LEU A 1 493 ? -27.137 9.998 10.114 1.00 42.69 493 LEU A CA 1
ATOM 3778 C C . LEU A 1 493 ? -26.726 8.518 10.033 1.00 42.69 493 LEU A C 1
ATOM 3780 O O . LEU A 1 493 ? -27.068 7.717 10.899 1.00 42.69 493 LEU A O 1
ATOM 3784 N N . GLN A 1 494 ? -25.951 8.160 9.010 1.00 37.56 494 GLN A N 1
ATOM 3785 C CA . GLN A 1 494 ? -25.356 6.831 8.873 1.00 37.56 494 GLN A CA 1
ATOM 3786 C C . GLN A 1 494 ? -23.863 6.857 9.232 1.00 37.56 494 GLN A C 1
ATOM 3788 O O . GLN A 1 494 ? -23.065 7.529 8.582 1.00 37.56 494 GLN A O 1
ATOM 3793 N N . SER A 1 495 ? -23.531 6.098 10.283 1.00 38.66 495 SER A N 1
ATOM 3794 C CA . SER A 1 495 ? -22.230 5.495 10.627 1.00 38.66 495 SER A CA 1
ATOM 3795 C C . SER A 1 495 ? -20.998 6.008 9.850 1.00 38.66 495 SER A C 1
ATOM 3797 O O . SER A 1 495 ? -20.683 5.516 8.765 1.00 38.66 495 SER A O 1
ATOM 3799 N N . ARG A 1 496 ? -20.261 6.972 10.428 1.00 39.22 496 ARG A N 1
ATOM 3800 C CA . ARG A 1 496 ? -19.051 7.572 9.817 1.00 39.22 496 ARG A CA 1
ATOM 3801 C C . ARG A 1 496 ? -17.718 7.273 10.527 1.00 39.22 496 ARG A C 1
ATOM 3803 O O . ARG A 1 496 ? -16.671 7.654 10.008 1.00 39.22 496 ARG A O 1
ATOM 3810 N N . ASP A 1 497 ? -17.724 6.541 11.643 1.00 37.19 497 ASP A N 1
ATOM 3811 C CA . ASP A 1 497 ? -16.561 6.446 12.548 1.00 37.19 497 ASP A CA 1
ATOM 3812 C C . ASP A 1 497 ? -15.672 5.193 12.408 1.00 37.19 497 ASP A C 1
ATOM 3814 O O . ASP A 1 497 ? -14.701 5.046 13.154 1.00 37.19 497 ASP A O 1
ATOM 3818 N N . SER A 1 498 ? -15.893 4.314 11.418 1.00 37.12 498 SER A N 1
ATOM 3819 C CA . SER A 1 498 ? -14.985 3.181 11.137 1.00 37.12 498 SER A CA 1
ATOM 3820 C C . SER A 1 498 ? -13.698 3.621 10.411 1.00 37.12 498 SER A C 1
ATOM 3822 O O . SER A 1 498 ? -13.340 3.135 9.332 1.00 37.12 498 SER A O 1
ATOM 3824 N N . VAL A 1 499 ? -12.995 4.577 11.009 1.00 39.25 499 VAL A N 1
ATOM 3825 C CA . VAL A 1 499 ? -11.701 5.106 10.588 1.00 39.25 499 VAL A CA 1
ATOM 3826 C C . VAL A 1 499 ? -10.644 4.010 10.754 1.00 39.25 499 VAL A C 1
ATOM 3828 O O . VAL A 1 499 ? -10.061 3.828 11.822 1.00 39.25 499 VAL A O 1
ATOM 3831 N N . VAL A 1 500 ? -10.386 3.259 9.680 1.00 47.78 500 VAL A N 1
ATOM 3832 C CA . VAL A 1 500 ? -9.402 2.166 9.681 1.00 47.78 500 VAL A CA 1
ATOM 3833 C C . VAL A 1 500 ? -7.995 2.719 9.933 1.00 47.78 500 VAL A C 1
ATOM 3835 O O . VAL A 1 500 ? -7.335 3.225 9.025 1.00 47.78 500 VAL A O 1
ATOM 3838 N N . GLN A 1 501 ? -7.525 2.575 11.172 1.00 59.12 501 GLN A N 1
ATOM 3839 C CA . GLN A 1 501 ? -6.143 2.806 11.582 1.00 59.12 501 GLN A CA 1
ATOM 3840 C C . GLN A 1 501 ? -5.183 1.909 10.777 1.00 59.12 501 GLN A C 1
ATOM 3842 O O . GLN A 1 501 ? -4.991 0.733 11.089 1.00 59.12 501 GLN A O 1
ATOM 3847 N N . THR A 1 502 ? -4.545 2.450 9.738 1.00 71.69 502 THR A N 1
ATOM 3848 C CA . THR A 1 502 ? -3.479 1.742 9.013 1.00 71.69 502 THR A CA 1
ATOM 3849 C C . THR A 1 502 ? -2.133 1.951 9.685 1.00 71.69 502 THR A C 1
ATOM 3851 O O . THR A 1 502 ? -1.646 3.080 9.778 1.00 71.69 502 THR A O 1
ATOM 3854 N N . SER A 1 503 ? -1.477 0.859 10.078 1.00 85.38 503 SER A N 1
ATOM 3855 C CA . SER A 1 503 ? -0.108 0.937 10.591 1.00 85.38 503 SER A CA 1
ATOM 3856 C C . SER A 1 503 ? 0.875 1.368 9.486 1.00 85.38 503 SER A C 1
ATOM 3858 O O . SER A 1 503 ? 0.694 1.002 8.317 1.00 85.38 503 SER A O 1
ATOM 3860 N N . PRO A 1 504 ? 1.973 2.082 9.817 1.00 90.25 504 PRO A N 1
ATOM 3861 C CA . PRO A 1 504 ? 3.012 2.442 8.845 1.00 90.25 504 PRO A CA 1
ATOM 3862 C C . PRO A 1 504 ? 3.556 1.239 8.070 1.00 90.25 504 PRO A C 1
ATOM 3864 O O . PRO A 1 504 ? 3.908 1.350 6.896 1.00 90.25 504 PRO A O 1
ATOM 3867 N N . ARG A 1 505 ? 3.594 0.071 8.724 1.00 90.94 505 ARG A N 1
ATOM 3868 C CA . ARG A 1 505 ? 4.010 -1.197 8.120 1.00 90.94 505 ARG A CA 1
ATOM 3869 C C . ARG A 1 505 ? 3.076 -1.623 6.989 1.00 90.94 505 ARG A C 1
ATOM 3871 O O . ARG A 1 505 ? 3.574 -1.971 5.926 1.00 90.94 505 ARG A O 1
ATOM 3878 N N . GLN A 1 506 ? 1.757 -1.567 7.191 1.00 90.06 506 GLN A N 1
ATOM 3879 C CA . GLN A 1 506 ? 0.779 -1.901 6.149 1.00 90.06 506 GLN A CA 1
ATOM 3880 C C . GLN A 1 506 ? 0.863 -0.931 4.962 1.00 90.06 506 GLN A C 1
ATOM 3882 O O . GLN A 1 506 ? 0.826 -1.383 3.823 1.00 90.06 506 GLN A O 1
ATOM 3887 N N . VAL A 1 507 ? 1.043 0.375 5.211 1.00 92.06 507 VAL A N 1
ATOM 3888 C CA . VAL A 1 507 ? 1.194 1.379 4.139 1.00 92.06 507 VAL A CA 1
ATOM 3889 C C . VAL A 1 507 ? 2.423 1.076 3.279 1.00 92.06 507 VAL A C 1
ATOM 3891 O O . VAL A 1 507 ? 2.295 0.883 2.073 1.00 92.06 507 VAL A O 1
ATOM 3894 N N . VAL A 1 508 ? 3.610 0.969 3.889 1.00 95.31 508 VAL A N 1
ATOM 3895 C CA . VAL A 1 508 ? 4.859 0.691 3.154 1.00 95.31 508 VAL A CA 1
ATOM 3896 C C . VAL A 1 508 ? 4.807 -0.673 2.460 1.00 95.31 508 VAL A C 1
ATOM 3898 O O . VAL A 1 508 ? 5.276 -0.802 1.332 1.00 95.31 508 VAL A O 1
ATOM 3901 N N . LEU A 1 509 ? 4.196 -1.683 3.085 1.00 94.12 509 LEU A N 1
ATOM 3902 C CA . LEU A 1 509 ? 4.061 -3.004 2.478 1.00 94.12 509 LEU A CA 1
ATOM 3903 C C . LEU A 1 509 ? 3.089 -3.011 1.289 1.00 94.12 509 LEU A C 1
ATOM 3905 O O . LEU A 1 509 ? 3.374 -3.670 0.294 1.00 94.12 509 LEU A O 1
ATOM 3909 N N . GLY A 1 510 ? 2.007 -2.227 1.348 1.00 94.38 510 GLY A N 1
ATOM 3910 C CA . GLY A 1 510 ? 1.105 -1.979 0.219 1.00 94.38 510 GLY A CA 1
ATOM 3911 C C . GLY A 1 510 ? 1.823 -1.363 -0.986 1.00 94.38 510 GLY A C 1
ATOM 3912 O O . GLY A 1 510 ? 1.627 -1.801 -2.119 1.00 94.38 510 GLY A O 1
ATOM 3913 N N . PHE A 1 511 ? 2.729 -0.414 -0.732 1.00 96.88 511 PHE A N 1
ATOM 3914 C CA . PHE A 1 511 ? 3.610 0.145 -1.759 1.00 96.88 511 PHE A CA 1
ATOM 3915 C C . PHE A 1 511 ? 4.599 -0.890 -2.331 1.00 96.88 511 PHE A C 1
ATOM 3917 O O . PHE A 1 511 ? 4.752 -0.984 -3.547 1.00 96.88 511 PHE A O 1
ATOM 3924 N N . ILE A 1 512 ? 5.228 -1.719 -1.489 1.00 96.75 512 ILE A N 1
ATOM 3925 C CA . ILE A 1 512 ? 6.126 -2.793 -1.955 1.00 96.75 512 ILE A CA 1
ATOM 3926 C C . ILE A 1 512 ? 5.398 -3.749 -2.907 1.00 96.75 512 ILE A C 1
ATOM 3928 O O . ILE A 1 512 ? 5.924 -4.067 -3.974 1.00 96.75 512 ILE A O 1
ATOM 3932 N N . VAL A 1 513 ? 4.194 -4.208 -2.545 1.00 95.38 513 VAL A N 1
ATOM 3933 C CA . VAL A 1 513 ? 3.471 -5.194 -3.363 1.00 95.38 513 VAL A CA 1
ATOM 3934 C C . VAL A 1 513 ? 2.905 -4.597 -4.651 1.00 95.38 513 VAL A C 1
ATOM 3936 O O . VAL A 1 513 ? 2.966 -5.281 -5.670 1.00 95.38 513 VAL A O 1
ATOM 3939 N N . VAL A 1 514 ? 2.441 -3.336 -4.669 1.00 96.50 514 VAL A N 1
ATOM 3940 C CA . VAL A 1 514 ? 2.010 -2.698 -5.931 1.00 96.50 514 VAL A CA 1
ATOM 3941 C C . VAL A 1 514 ? 3.191 -2.497 -6.885 1.00 96.50 514 VAL A C 1
ATOM 3943 O O . VAL A 1 514 ? 3.062 -2.795 -8.068 1.00 96.50 514 VAL A O 1
ATOM 3946 N N . GLY A 1 515 ? 4.358 -2.068 -6.382 1.00 97.50 515 GLY A N 1
ATOM 3947 C CA . GLY A 1 515 ? 5.564 -1.877 -7.198 1.00 97.50 515 GLY A CA 1
ATOM 3948 C C . GLY A 1 515 ? 6.113 -3.197 -7.745 1.00 97.50 515 GLY A C 1
ATOM 3949 O O . GLY A 1 515 ? 6.498 -3.277 -8.910 1.00 97.50 515 GLY A O 1
ATOM 3950 N N . CYS A 1 516 ? 6.071 -4.256 -6.931 1.00 97.31 516 CYS A N 1
ATOM 3951 C CA . CYS A 1 516 ? 6.419 -5.613 -7.345 1.00 97.31 516 CYS A CA 1
ATOM 3952 C C . CYS A 1 516 ? 5.460 -6.144 -8.427 1.00 97.31 516 CYS A C 1
ATOM 3954 O O . CYS A 1 516 ? 5.910 -6.656 -9.452 1.00 97.31 516 CYS A O 1
ATOM 3956 N N . GLY A 1 517 ? 4.147 -5.973 -8.235 1.00 95.25 517 GLY A N 1
ATOM 3957 C CA . GLY A 1 517 ? 3.128 -6.379 -9.204 1.00 95.25 517 GLY A CA 1
ATOM 3958 C C . GLY A 1 517 ? 3.271 -5.656 -10.538 1.00 95.25 517 GLY A C 1
ATOM 3959 O O . GLY A 1 517 ? 3.335 -6.311 -11.574 1.00 95.25 517 GLY A O 1
ATOM 3960 N N . PHE A 1 518 ? 3.402 -4.328 -10.500 1.00 96.81 518 PHE A N 1
ATOM 3961 C CA . PHE A 1 518 ? 3.618 -3.485 -11.677 1.00 96.81 518 PHE A CA 1
ATOM 3962 C C . PHE A 1 518 ? 4.816 -3.974 -12.505 1.00 96.81 518 PHE A C 1
ATOM 3964 O O . PHE A 1 518 ? 4.660 -4.356 -13.664 1.00 96.81 518 PHE A O 1
ATOM 3971 N N . SER A 1 519 ? 5.990 -4.079 -11.873 1.00 96.88 519 SER A N 1
ATOM 3972 C CA . SER A 1 519 ? 7.213 -4.505 -12.561 1.00 96.88 519 SER A CA 1
ATOM 3973 C C . SER A 1 519 ? 7.141 -5.942 -13.088 1.00 96.88 519 SER A C 1
ATOM 3975 O O . SER A 1 519 ? 7.778 -6.260 -14.085 1.00 96.88 519 SER A O 1
ATOM 3977 N N . THR A 1 520 ? 6.352 -6.828 -12.467 1.00 94.12 520 THR A N 1
ATOM 3978 C CA . THR A 1 520 ? 6.198 -8.215 -12.949 1.00 94.12 520 THR A CA 1
ATOM 3979 C C . THR A 1 520 ? 5.623 -8.248 -14.367 1.00 94.12 520 THR A C 1
ATOM 3981 O O . THR A 1 520 ? 6.157 -8.946 -15.228 1.00 94.12 520 THR A O 1
ATOM 3984 N N . MET A 1 521 ? 4.557 -7.482 -14.622 1.00 92.94 521 MET A N 1
ATOM 3985 C CA . MET A 1 521 ? 3.902 -7.443 -15.933 1.00 92.94 521 MET A CA 1
ATOM 3986 C C . MET A 1 521 ? 4.714 -6.635 -16.950 1.00 92.94 521 MET A C 1
ATOM 3988 O O . MET A 1 521 ? 4.909 -7.078 -18.079 1.00 92.94 521 MET A O 1
ATOM 3992 N N . GLU A 1 522 ? 5.248 -5.486 -16.542 1.00 93.31 522 GLU A N 1
ATOM 3993 C CA . GLU A 1 522 ? 6.113 -4.652 -17.381 1.00 93.31 522 GLU A CA 1
ATOM 3994 C C . GLU A 1 522 ? 7.358 -5.432 -17.860 1.00 93.31 522 GLU A C 1
ATOM 3996 O O . GLU A 1 522 ? 7.635 -5.516 -19.058 1.00 93.31 522 GLU A O 1
ATOM 4001 N N . ASN A 1 523 ? 8.065 -6.113 -16.950 1.00 94.50 523 ASN A N 1
ATOM 4002 C CA . ASN A 1 523 ? 9.227 -6.936 -17.295 1.00 94.50 523 ASN A CA 1
ATOM 4003 C C . ASN A 1 523 ? 8.862 -8.148 -18.161 1.00 94.50 523 ASN A C 1
ATOM 4005 O O . ASN A 1 523 ? 9.692 -8.575 -18.965 1.00 94.50 523 ASN A O 1
ATOM 4009 N N . ALA A 1 524 ? 7.647 -8.693 -18.026 1.00 91.25 524 ALA A N 1
ATOM 4010 C CA . ALA A 1 524 ? 7.157 -9.741 -18.916 1.00 91.25 524 ALA A CA 1
ATOM 4011 C C . ALA A 1 524 ? 7.004 -9.230 -20.351 1.00 91.25 524 ALA A C 1
ATOM 4013 O O . ALA A 1 524 ? 7.496 -9.882 -21.269 1.00 91.25 524 ALA A O 1
ATOM 4014 N N . LEU A 1 525 ? 6.422 -8.042 -20.548 1.00 89.12 525 LEU A N 1
ATOM 4015 C CA . LEU A 1 525 ? 6.324 -7.419 -21.871 1.00 89.12 525 LEU A CA 1
ATOM 4016 C C . LEU A 1 525 ? 7.715 -7.227 -22.497 1.00 89.12 525 LEU A C 1
ATOM 4018 O O . LEU A 1 525 ? 7.944 -7.674 -23.618 1.00 89.12 525 LEU A O 1
ATOM 4022 N N . TYR A 1 526 ? 8.676 -6.666 -21.754 1.00 91.19 526 TYR A N 1
ATOM 4023 C CA . TYR A 1 526 ? 10.055 -6.522 -22.240 1.00 91.19 526 TYR A CA 1
ATOM 4024 C C . TYR A 1 526 ? 10.741 -7.857 -22.552 1.00 91.19 526 TYR A C 1
ATOM 4026 O O . TYR A 1 526 ? 11.466 -7.950 -23.542 1.00 91.19 526 TYR A O 1
ATOM 4034 N N . ALA A 1 527 ? 10.539 -8.891 -21.728 1.00 93.12 527 ALA A N 1
ATOM 4035 C CA . ALA A 1 527 ? 11.145 -10.195 -21.970 1.00 93.12 527 ALA A CA 1
ATOM 4036 C C . ALA A 1 527 ? 10.560 -10.856 -23.223 1.00 93.12 527 ALA A C 1
ATOM 4038 O O . ALA A 1 527 ? 11.328 -11.294 -24.072 1.00 93.12 527 ALA A O 1
ATOM 4039 N N . PHE A 1 528 ? 9.233 -10.884 -23.382 1.00 90.81 528 PHE A N 1
ATOM 4040 C CA . PHE A 1 528 ? 8.568 -11.552 -24.509 1.00 90.81 528 PHE A CA 1
ATOM 4041 C C . PHE A 1 528 ? 8.681 -10.816 -25.850 1.00 90.81 528 PHE A C 1
ATOM 4043 O O . PHE A 1 528 ? 8.537 -11.449 -26.892 1.00 90.81 528 PHE A O 1
ATOM 4050 N N . LEU A 1 529 ? 9.016 -9.522 -25.852 1.00 88.31 529 LEU A N 1
ATOM 4051 C CA . LEU A 1 529 ? 9.392 -8.794 -27.071 1.00 88.31 529 LEU A CA 1
ATOM 4052 C C . LEU A 1 529 ? 10.790 -9.171 -27.604 1.00 88.31 529 LEU A C 1
ATOM 4054 O O . LEU A 1 529 ? 11.148 -8.772 -28.712 1.00 88.31 529 LEU A O 1
ATOM 4058 N N . ALA A 1 530 ? 11.595 -9.937 -26.856 1.00 90.88 530 ALA A N 1
ATOM 4059 C CA . ALA A 1 530 ? 12.911 -10.369 -27.316 1.00 90.88 530 ALA A CA 1
ATOM 4060 C C . ALA A 1 530 ? 12.815 -11.490 -28.383 1.00 90.88 530 ALA A C 1
ATOM 4062 O O . ALA A 1 530 ? 12.036 -12.435 -28.224 1.00 90.88 530 ALA A O 1
ATOM 4063 N N . PRO A 1 531 ? 13.643 -11.448 -29.449 1.00 91.88 531 PRO A N 1
ATOM 4064 C CA . PRO A 1 531 ? 13.431 -12.229 -30.676 1.00 91.88 531 PRO A CA 1
ATOM 4065 C C . PRO A 1 531 ? 13.794 -13.720 -30.581 1.00 91.88 531 PRO A C 1
ATOM 4067 O O . PRO A 1 531 ? 13.571 -14.468 -31.529 1.00 91.88 531 PRO A O 1
ATOM 4070 N N . SER A 1 532 ? 14.401 -14.169 -29.481 1.00 93.50 532 SER A N 1
ATOM 4071 C CA . SER A 1 532 ? 14.787 -15.569 -29.285 1.00 93.50 532 SER A CA 1
ATOM 4072 C C . SER A 1 532 ? 14.715 -15.952 -27.813 1.00 93.50 532 SER A C 1
ATOM 4074 O O . SER A 1 532 ? 14.982 -15.122 -26.946 1.00 93.50 532 SER A O 1
ATOM 4076 N N . LEU A 1 533 ? 14.424 -17.222 -27.516 1.00 91.75 533 LEU A N 1
ATOM 4077 C CA . LEU A 1 533 ? 14.304 -17.724 -26.141 1.00 91.75 533 LEU A CA 1
ATOM 4078 C C . LEU A 1 533 ? 15.529 -17.400 -25.266 1.00 91.75 533 LEU A C 1
ATOM 4080 O O . LEU A 1 533 ? 15.379 -17.065 -24.095 1.00 91.75 533 LEU A O 1
ATOM 4084 N N . ALA A 1 534 ? 16.739 -17.459 -25.830 1.00 94.56 534 ALA A N 1
ATOM 4085 C CA . ALA A 1 534 ? 17.961 -17.096 -25.114 1.00 94.56 534 ALA A CA 1
ATOM 4086 C C . ALA A 1 534 ? 17.959 -15.615 -24.688 1.00 94.56 534 ALA A C 1
ATOM 4088 O O . ALA A 1 534 ? 18.293 -15.306 -23.546 1.00 94.56 534 ALA A O 1
ATOM 4089 N N . MET A 1 535 ? 17.513 -14.713 -25.570 1.00 92.62 535 MET A N 1
ATOM 4090 C CA . MET A 1 535 ? 17.359 -13.292 -25.251 1.00 92.62 535 MET A CA 1
ATOM 4091 C C . MET A 1 535 ? 16.174 -13.033 -24.311 1.00 92.62 535 MET A C 1
ATOM 4093 O O . MET A 1 535 ? 16.297 -12.200 -23.421 1.00 92.62 535 MET A O 1
ATOM 4097 N N . GLN A 1 536 ? 15.064 -13.769 -24.439 1.00 94.44 536 GLN A N 1
ATOM 4098 C CA . GLN A 1 536 ? 13.928 -13.687 -23.508 1.00 94.44 536 GLN A CA 1
ATOM 4099 C C . GLN A 1 536 ? 14.365 -14.058 -22.082 1.00 94.44 536 GLN A C 1
ATOM 4101 O O . GLN A 1 536 ? 14.072 -13.331 -21.135 1.00 94.44 536 GLN A O 1
ATOM 4106 N N . LEU A 1 537 ? 15.124 -15.151 -21.931 1.00 95.56 537 LEU A N 1
ATOM 4107 C CA . LEU A 1 537 ? 15.690 -15.593 -20.653 1.00 95.56 537 LEU A CA 1
ATOM 4108 C C . LEU A 1 537 ? 16.710 -14.606 -20.083 1.00 95.56 537 LEU A C 1
ATOM 4110 O O . LEU A 1 537 ? 16.686 -14.332 -18.885 1.00 95.56 537 LEU A O 1
ATOM 4114 N N . TRP A 1 538 ? 17.587 -14.059 -20.925 1.00 95.44 538 TRP A N 1
ATOM 4115 C CA . TRP A 1 538 ? 18.580 -13.068 -20.512 1.00 95.44 538 TRP A CA 1
ATOM 4116 C C . TRP A 1 538 ? 17.926 -11.764 -20.037 1.00 95.44 538 TRP A C 1
ATOM 4118 O O . TRP A 1 538 ? 18.210 -11.298 -18.933 1.00 95.44 538 TRP A O 1
ATOM 4128 N N . THR A 1 539 ? 16.979 -11.227 -20.812 1.00 94.38 539 THR A N 1
ATOM 4129 C CA . THR A 1 539 ? 16.188 -10.045 -20.442 1.00 94.38 539 THR A CA 1
ATOM 4130 C C . THR A 1 539 ? 15.379 -10.293 -19.171 1.00 94.38 539 THR A C 1
ATOM 4132 O O . THR A 1 539 ? 15.404 -9.456 -18.269 1.00 94.38 539 THR A O 1
ATOM 4135 N N . ALA A 1 540 ? 14.723 -11.452 -19.043 1.00 96.00 540 ALA A N 1
ATOM 4136 C CA . ALA A 1 540 ? 14.018 -11.842 -17.823 1.00 96.00 540 ALA A CA 1
ATOM 4137 C C . ALA A 1 540 ? 14.957 -11.879 -16.607 1.00 96.00 540 ALA A C 1
ATOM 4139 O O . ALA A 1 540 ? 14.631 -11.313 -15.567 1.00 96.00 540 ALA A O 1
ATOM 4140 N N . ALA A 1 541 ? 16.143 -12.483 -16.733 1.00 96.94 541 ALA A N 1
ATOM 4141 C CA . ALA A 1 541 ? 17.113 -12.583 -15.644 1.00 96.94 541 ALA A CA 1
ATOM 4142 C C . ALA A 1 541 ? 17.644 -11.210 -15.207 1.00 96.94 541 ALA A C 1
ATOM 4144 O O . ALA A 1 541 ? 17.628 -10.906 -14.013 1.00 96.94 541 ALA A O 1
ATOM 4145 N N . ILE A 1 542 ? 18.053 -10.359 -16.155 1.00 96.50 542 ILE A N 1
ATOM 4146 C CA . ILE A 1 542 ? 18.517 -8.996 -15.861 1.00 96.50 542 ILE A CA 1
ATOM 4147 C C . ILE A 1 542 ? 17.397 -8.167 -15.223 1.00 96.50 542 ILE A C 1
ATOM 4149 O O . ILE A 1 542 ? 17.623 -7.529 -14.195 1.00 96.50 542 ILE A O 1
ATOM 4153 N N . ARG A 1 543 ? 16.179 -8.182 -15.781 1.00 96.44 543 ARG A N 1
ATOM 4154 C CA . ARG A 1 543 ? 15.076 -7.357 -15.264 1.00 96.44 543 ARG A CA 1
ATOM 4155 C C . ARG A 1 543 ? 14.553 -7.853 -13.910 1.00 96.44 543 ARG A C 1
ATOM 4157 O O . ARG A 1 543 ? 14.294 -7.023 -13.043 1.00 96.44 543 ARG A O 1
ATOM 4164 N N . SER A 1 544 ? 14.523 -9.163 -13.655 1.00 96.38 544 SER A N 1
ATOM 4165 C CA . SER A 1 544 ? 14.277 -9.716 -12.310 1.00 96.38 544 SER A CA 1
ATOM 4166 C C . SER A 1 544 ? 15.350 -9.332 -11.291 1.00 96.38 544 SER A C 1
ATOM 4168 O O . SER A 1 544 ? 15.034 -9.138 -10.117 1.00 96.38 544 SER A O 1
ATOM 4170 N N . ALA A 1 545 ? 16.616 -9.247 -11.710 1.00 96.94 545 ALA A N 1
ATOM 4171 C CA . ALA A 1 545 ? 17.732 -8.911 -10.830 1.00 96.94 545 ALA A CA 1
ATOM 4172 C C . ALA A 1 545 ? 17.868 -7.404 -10.564 1.00 96.94 545 ALA A C 1
ATOM 4174 O O . ALA A 1 545 ? 18.359 -7.033 -9.498 1.00 96.94 545 ALA A O 1
ATOM 4175 N N . LEU A 1 546 ? 17.454 -6.549 -11.509 1.00 97.50 546 LEU A N 1
ATOM 4176 C CA . LEU A 1 546 ? 17.690 -5.103 -11.452 1.00 97.50 546 LEU A CA 1
ATOM 4177 C C . LEU A 1 546 ? 16.413 -4.259 -11.454 1.00 97.50 546 LEU A C 1
ATOM 4179 O O . LEU A 1 546 ? 16.190 -3.506 -10.507 1.00 97.50 546 LEU A O 1
ATOM 4183 N N . ALA A 1 547 ? 15.550 -4.416 -12.461 1.00 97.44 547 ALA A N 1
ATOM 4184 C CA . ALA A 1 547 ? 14.328 -3.623 -12.578 1.00 97.44 547 ALA A CA 1
ATOM 4185 C C . ALA A 1 547 ? 13.346 -3.940 -11.438 1.00 97.44 547 ALA A C 1
ATOM 4187 O O . ALA A 1 547 ? 12.982 -3.039 -10.690 1.00 97.44 547 ALA A O 1
ATOM 4188 N N . THR A 1 548 ? 12.975 -5.207 -11.197 1.00 97.62 548 THR A N 1
ATOM 4189 C CA . THR A 1 548 ? 11.994 -5.534 -10.136 1.00 97.62 548 THR A CA 1
ATOM 4190 C C . THR A 1 548 ? 12.397 -5.013 -8.746 1.00 97.62 548 THR A C 1
ATOM 4192 O O . THR A 1 548 ? 11.550 -4.399 -8.086 1.00 97.62 548 THR A O 1
ATOM 4195 N N . PRO A 1 549 ? 13.662 -5.151 -8.293 1.00 97.94 549 PRO A N 1
ATOM 4196 C CA . PRO A 1 549 ? 14.122 -4.496 -7.072 1.00 97.94 549 PRO A CA 1
ATOM 4197 C C . PRO A 1 549 ? 14.046 -2.966 -7.123 1.00 97.94 549 PRO A C 1
ATOM 4199 O O . PRO A 1 549 ? 13.690 -2.371 -6.109 1.00 97.94 549 PRO A O 1
ATOM 4202 N N . LEU A 1 550 ? 14.315 -2.322 -8.267 1.00 98.06 550 LEU A N 1
ATOM 4203 C CA . LEU A 1 550 ? 14.192 -0.869 -8.420 1.00 98.06 550 LEU A CA 1
ATOM 4204 C C . LEU A 1 550 ? 12.761 -0.388 -8.152 1.00 98.06 550 LEU A C 1
ATOM 4206 O O . LEU A 1 550 ? 12.582 0.445 -7.269 1.00 98.06 550 LEU A O 1
ATOM 4210 N N . HIS A 1 551 ? 11.733 -0.915 -8.830 1.00 98.31 551 HIS A N 1
ATOM 4211 C CA . HIS A 1 551 ? 10.361 -0.422 -8.605 1.00 98.31 551 HIS A CA 1
ATOM 4212 C C . HIS A 1 551 ? 9.861 -0.758 -7.191 1.00 98.31 551 HIS A C 1
ATOM 4214 O O . HIS A 1 551 ? 9.107 0.020 -6.607 1.00 98.31 551 HIS A O 1
ATOM 4220 N N . MET A 1 552 ? 10.306 -1.872 -6.592 1.00 98.06 552 MET A N 1
ATOM 4221 C CA . MET A 1 552 ? 10.062 -2.143 -5.169 1.00 98.06 552 MET A CA 1
ATOM 4222 C C . MET A 1 552 ? 10.723 -1.091 -4.268 1.00 98.06 552 MET A C 1
ATOM 4224 O O . MET A 1 552 ? 10.113 -0.668 -3.283 1.00 98.06 552 MET A O 1
ATOM 4228 N N . ILE A 1 553 ? 11.948 -0.657 -4.585 1.00 98.31 553 ILE A N 1
ATOM 4229 C CA . ILE A 1 553 ? 12.669 0.390 -3.853 1.00 98.31 553 ILE A CA 1
ATOM 4230 C C . ILE A 1 553 ? 11.972 1.746 -4.021 1.00 98.31 553 ILE A C 1
ATOM 4232 O O . ILE A 1 553 ? 11.671 2.390 -3.018 1.00 98.31 553 ILE A O 1
ATOM 4236 N N . CYS A 1 554 ? 11.659 2.152 -5.252 1.00 98.56 554 CYS A N 1
ATOM 4237 C CA . CYS A 1 554 ? 10.976 3.404 -5.574 1.00 98.56 554 CYS A CA 1
ATOM 4238 C C . CYS A 1 554 ? 9.606 3.495 -4.886 1.00 98.56 554 CYS A C 1
ATOM 4240 O O . CYS A 1 554 ? 9.377 4.420 -4.102 1.00 98.56 554 CYS A O 1
ATOM 4242 N N . ALA A 1 555 ? 8.761 2.469 -5.015 1.00 97.81 555 ALA A N 1
ATOM 4243 C CA . ALA A 1 555 ? 7.483 2.432 -4.311 1.00 97.81 555 ALA A CA 1
ATOM 4244 C C . ALA A 1 555 ? 7.668 2.458 -2.778 1.00 97.81 555 ALA A C 1
ATOM 4246 O O . ALA A 1 555 ? 6.955 3.182 -2.077 1.00 97.81 555 ALA A O 1
ATOM 4247 N N . SER A 1 556 ? 8.665 1.743 -2.234 1.00 98.00 556 SER A N 1
ATOM 4248 C CA . SER A 1 556 ? 8.993 1.804 -0.799 1.00 98.00 556 SER A CA 1
ATOM 4249 C C . SER A 1 556 ? 9.378 3.213 -0.343 1.00 98.00 556 SER A C 1
ATOM 4251 O O . SER A 1 556 ? 8.958 3.627 0.738 1.00 98.00 556 SER A O 1
ATOM 4253 N N . LEU A 1 557 ? 10.152 3.960 -1.142 1.00 98.12 557 LEU A N 1
ATOM 4254 C CA . LEU A 1 557 ? 10.531 5.344 -0.840 1.00 98.12 557 LEU A CA 1
ATOM 4255 C C . LEU A 1 557 ? 9.284 6.226 -0.753 1.00 98.12 557 LEU A C 1
ATOM 4257 O O . LEU A 1 557 ? 9.118 6.947 0.234 1.00 98.12 557 LEU A O 1
ATOM 4261 N N . THR A 1 558 ? 8.369 6.103 -1.719 1.00 97.44 558 THR A N 1
ATOM 4262 C CA . THR A 1 558 ? 7.082 6.809 -1.700 1.00 97.44 558 THR A CA 1
ATOM 4263 C C . THR A 1 558 ? 6.269 6.482 -0.449 1.00 97.44 558 THR A C 1
ATOM 4265 O O . THR A 1 558 ? 5.847 7.395 0.265 1.00 97.44 558 THR A O 1
ATOM 4268 N N . GLY A 1 559 ? 6.104 5.197 -0.119 1.00 95.94 559 GLY A N 1
ATOM 4269 C CA . GLY A 1 559 ? 5.384 4.767 1.082 1.00 95.94 559 GLY A CA 1
ATOM 4270 C C . GLY A 1 559 ? 6.021 5.270 2.383 1.00 95.94 559 GLY A C 1
ATOM 4271 O O . GLY A 1 559 ? 5.316 5.732 3.282 1.00 95.94 559 GLY A O 1
ATOM 4272 N N . MET A 1 560 ? 7.355 5.237 2.486 1.00 97.00 560 MET A N 1
ATOM 4273 C CA . MET A 1 560 ? 8.086 5.714 3.665 1.00 97.00 560 MET A CA 1
ATOM 4274 C C . MET A 1 560 ? 7.985 7.233 3.840 1.00 97.00 560 MET A C 1
ATOM 4276 O O . MET A 1 560 ? 7.751 7.703 4.956 1.00 97.00 560 MET A O 1
ATOM 4280 N N . HIS A 1 561 ? 8.105 8.017 2.765 1.00 96.75 561 HIS A N 1
ATOM 4281 C CA . HIS A 1 561 ? 7.908 9.465 2.843 1.00 96.75 561 HIS A CA 1
ATOM 4282 C C . HIS A 1 561 ? 6.458 9.838 3.161 1.00 96.75 561 HIS A C 1
ATOM 4284 O O . HIS A 1 561 ? 6.234 10.740 3.968 1.00 96.75 561 HIS A O 1
ATOM 4290 N N . LEU A 1 562 ? 5.476 9.125 2.601 1.00 93.19 562 LEU A N 1
ATOM 4291 C CA . LEU A 1 562 ? 4.061 9.335 2.908 1.00 93.19 562 LEU A CA 1
ATOM 4292 C C . LEU A 1 562 ? 3.760 9.103 4.400 1.00 93.19 562 LEU A C 1
ATOM 4294 O O . LEU A 1 562 ? 3.013 9.883 4.995 1.00 93.19 562 LEU A O 1
ATOM 4298 N N . VAL A 1 563 ? 4.367 8.074 5.003 1.00 92.94 563 VAL A N 1
ATOM 4299 C CA . VAL A 1 563 ? 4.316 7.784 6.447 1.00 92.94 563 VAL A CA 1
ATOM 4300 C C . VAL A 1 563 ? 4.969 8.896 7.274 1.00 92.94 563 VAL A C 1
ATOM 4302 O O . VAL A 1 563 ? 4.371 9.384 8.231 1.00 92.94 563 VAL A O 1
ATOM 4305 N N . LEU A 1 564 ? 6.169 9.350 6.898 1.00 92.88 564 LEU A N 1
ATOM 4306 C CA . LEU A 1 564 ? 6.850 10.442 7.605 1.00 92.88 564 LEU A CA 1
ATOM 4307 C C . LEU A 1 564 ? 6.056 11.758 7.540 1.00 92.88 564 LEU A C 1
ATOM 4309 O O . LEU A 1 564 ? 6.013 12.494 8.522 1.00 92.88 564 LEU A O 1
ATOM 4313 N N . GLN A 1 565 ? 5.383 12.028 6.420 1.00 89.88 565 GLN A N 1
ATOM 4314 C CA . GLN A 1 565 ? 4.494 13.181 6.273 1.00 89.88 565 GLN A CA 1
ATOM 4315 C C . GLN A 1 565 ? 3.189 13.048 7.062 1.00 89.88 565 GLN A C 1
ATOM 4317 O O . GLN A 1 565 ? 2.769 14.038 7.650 1.00 89.88 565 GLN A O 1
ATOM 4322 N N . LEU A 1 566 ? 2.565 11.858 7.106 1.00 83.38 566 LEU A N 1
ATOM 4323 C CA . LEU A 1 566 ? 1.360 11.597 7.919 1.00 83.38 566 LEU A CA 1
ATOM 4324 C C . LEU A 1 566 ? 1.579 11.956 9.392 1.00 83.38 566 LEU A C 1
ATOM 4326 O O . LEU A 1 566 ? 0.660 12.401 10.070 1.00 83.38 566 LEU A O 1
ATOM 4330 N N . ARG A 1 567 ? 2.811 11.775 9.875 1.00 82.69 567 ARG A N 1
ATOM 4331 C CA . ARG A 1 567 ? 3.218 12.145 11.228 1.00 82.69 567 ARG A CA 1
ATOM 4332 C C . ARG A 1 567 ? 3.416 13.655 11.421 1.00 82.69 567 ARG A C 1
ATOM 4334 O O . ARG A 1 567 ? 3.211 14.152 12.523 1.00 82.69 567 ARG A O 1
ATOM 4341 N N . GLN A 1 568 ? 3.895 14.363 10.399 1.00 84.00 568 GLN A N 1
ATOM 4342 C CA . GLN A 1 568 ? 4.265 15.782 10.497 1.00 84.00 568 GLN A CA 1
ATOM 4343 C C . GLN A 1 568 ? 3.088 16.724 10.233 1.00 84.00 568 GLN A C 1
ATOM 4345 O O . GLN A 1 568 ? 2.978 17.751 10.895 1.00 84.00 568 GLN A O 1
ATOM 4350 N N . ASN A 1 569 ? 2.219 16.368 9.285 1.00 74.88 569 ASN A N 1
ATOM 4351 C CA . ASN A 1 569 ? 1.100 17.188 8.840 1.00 74.88 569 ASN A CA 1
ATOM 4352 C C . ASN A 1 569 ? -0.209 16.404 9.045 1.00 74.88 569 ASN A C 1
ATOM 4354 O O . ASN A 1 569 ? -0.374 15.357 8.408 1.00 74.88 569 ASN A O 1
ATOM 4358 N N . PRO A 1 570 ? -1.144 16.877 9.894 1.00 67.75 570 PRO A N 1
ATOM 4359 C CA . PRO A 1 570 ? -2.431 16.212 10.071 1.00 67.75 570 PRO A CA 1
ATOM 4360 C C . PRO A 1 570 ? -3.231 16.190 8.751 1.00 67.75 570 PRO A C 1
ATOM 4362 O O . PRO A 1 570 ? -3.058 17.082 7.915 1.00 67.75 570 PRO A O 1
ATOM 4365 N N . PRO A 1 571 ? -4.124 15.202 8.532 1.00 61.50 571 PRO A N 1
ATOM 4366 C CA . PRO A 1 571 ? -4.726 14.966 7.213 1.00 61.50 571 PRO A CA 1
ATOM 4367 C C . PRO A 1 571 ? -5.509 16.152 6.630 1.00 61.50 571 PRO A C 1
ATOM 4369 O O . PRO A 1 571 ? -5.569 16.304 5.411 1.00 61.50 571 PRO A O 1
ATOM 4372 N N . THR A 1 572 ? -6.060 17.012 7.489 1.00 57.59 572 THR A N 1
ATOM 4373 C CA . THR A 1 572 ? -6.911 18.160 7.133 1.00 57.59 572 THR A CA 1
ATOM 4374 C C . THR A 1 572 ? -6.200 19.267 6.348 1.00 57.59 572 THR A C 1
ATOM 4376 O O . THR A 1 572 ? -6.870 20.102 5.747 1.00 57.59 572 THR A O 1
ATOM 4379 N N . THR A 1 573 ? -4.863 19.291 6.315 1.00 59.50 573 THR A N 1
ATOM 4380 C CA . THR A 1 573 ? -4.074 20.312 5.595 1.00 59.50 573 THR A CA 1
ATOM 4381 C C . THR A 1 573 ? -3.311 19.759 4.391 1.00 59.50 573 THR A C 1
ATOM 4383 O O . THR A 1 573 ? -2.496 20.466 3.793 1.00 59.50 573 THR A O 1
ATOM 4386 N N . ARG A 1 574 ? -3.542 18.493 4.017 1.00 67.88 574 ARG A N 1
ATOM 4387 C CA . ARG A 1 574 ? -2.677 17.778 3.075 1.00 67.88 574 ARG A CA 1
ATOM 4388 C C . ARG A 1 574 ? -2.816 18.297 1.645 1.00 67.88 574 ARG A C 1
ATOM 4390 O O . ARG A 1 574 ? -3.830 18.099 0.978 1.00 67.88 574 ARG A O 1
ATOM 4397 N N . SER A 1 575 ? -1.760 18.928 1.145 1.00 83.44 575 SER A N 1
ATOM 4398 C CA . SER A 1 575 ? -1.735 19.488 -0.202 1.00 83.44 575 SER A CA 1
ATOM 4399 C C . SER A 1 575 ? -1.338 18.439 -1.248 1.00 83.44 575 SER A C 1
ATOM 4401 O O . SER A 1 575 ? -0.639 17.465 -0.954 1.00 83.44 575 SER A O 1
ATOM 4403 N N . ARG A 1 576 ? -1.698 18.673 -2.521 1.00 83.12 576 ARG A N 1
ATOM 4404 C CA . ARG A 1 576 ? -1.176 17.876 -3.654 1.00 83.12 576 ARG A CA 1
ATOM 4405 C C . ARG A 1 576 ? 0.362 17.902 -3.714 1.00 83.12 576 ARG A C 1
ATOM 4407 O O . ARG A 1 576 ? 0.977 16.931 -4.146 1.00 83.12 576 ARG A O 1
ATOM 4414 N N . TRP A 1 577 ? 0.977 18.981 -3.222 1.00 87.88 577 TRP A N 1
ATOM 4415 C CA . TRP A 1 577 ? 2.429 19.130 -3.125 1.00 87.88 577 TRP A CA 1
ATOM 4416 C C . TRP A 1 577 ? 3.069 18.179 -2.116 1.00 87.88 577 TRP A C 1
ATOM 4418 O O . TRP A 1 577 ? 4.218 17.801 -2.309 1.00 87.88 577 TRP A O 1
ATOM 4428 N N . ASP A 1 578 ? 2.359 17.754 -1.070 1.00 87.50 578 ASP A N 1
ATOM 4429 C CA . ASP A 1 578 ? 2.906 16.803 -0.097 1.00 87.50 578 ASP A CA 1
ATOM 4430 C C . ASP A 1 578 ? 2.991 15.402 -0.703 1.00 87.50 578 ASP A C 1
ATOM 4432 O O . ASP A 1 578 ? 4.044 14.769 -0.641 1.00 87.50 578 ASP A O 1
ATOM 4436 N N . VAL A 1 579 ? 1.948 14.973 -1.420 1.00 87.06 579 VAL A N 1
ATOM 4437 C CA . VAL A 1 579 ? 1.989 13.736 -2.215 1.00 87.06 579 VAL A CA 1
ATOM 4438 C C . VAL A 1 579 ? 3.122 13.797 -3.246 1.00 87.06 579 VAL A C 1
ATOM 4440 O O . VAL A 1 579 ? 3.947 12.887 -3.284 1.00 87.06 579 VAL A O 1
ATOM 4443 N N . LEU A 1 580 ? 3.261 14.898 -3.996 1.00 92.19 580 LEU A N 1
ATOM 4444 C CA . LEU A 1 580 ? 4.373 15.062 -4.942 1.00 92.19 580 LEU A CA 1
ATOM 4445 C C . LEU A 1 580 ? 5.749 15.013 -4.250 1.00 92.19 580 LEU A C 1
ATOM 4447 O O . LEU A 1 580 ? 6.648 14.336 -4.736 1.00 92.19 580 LEU A O 1
ATOM 4451 N N . ARG A 1 581 ? 5.918 15.654 -3.084 1.00 94.25 581 ARG A N 1
ATOM 4452 C CA . ARG A 1 581 ? 7.151 15.575 -2.273 1.00 94.25 581 ARG A CA 1
ATOM 4453 C C . ARG A 1 581 ? 7.456 14.157 -1.784 1.00 94.25 581 ARG A C 1
ATOM 4455 O O . ARG A 1 581 ? 8.625 13.849 -1.576 1.00 94.25 581 ARG A O 1
ATOM 4462 N N . ALA A 1 582 ? 6.441 13.319 -1.563 1.00 94.56 582 ALA A N 1
ATOM 4463 C CA . ALA A 1 582 ? 6.640 11.926 -1.169 1.00 94.56 582 ALA A CA 1
ATOM 4464 C C . ALA A 1 582 ? 7.073 11.046 -2.351 1.00 94.56 582 ALA A C 1
ATOM 4466 O O . ALA A 1 582 ? 7.893 10.149 -2.170 1.00 94.56 582 ALA A O 1
ATOM 4467 N N . ILE A 1 583 ? 6.552 11.316 -3.551 1.00 95.62 583 ILE A N 1
ATOM 4468 C CA . ILE A 1 583 ? 6.861 10.555 -4.771 1.00 95.62 583 ILE A CA 1
ATOM 4469 C C . ILE A 1 583 ? 8.192 11.022 -5.407 1.00 95.62 583 ILE A C 1
ATOM 4471 O O . ILE A 1 583 ? 8.936 10.202 -5.936 1.00 95.62 583 ILE A O 1
ATOM 4475 N N . ALA A 1 584 ? 8.564 12.303 -5.291 1.00 97.06 584 ALA A N 1
ATOM 4476 C CA . ALA A 1 584 ? 9.731 12.890 -5.967 1.00 97.06 584 ALA A CA 1
ATOM 4477 C C . ALA A 1 584 ? 11.077 12.139 -5.799 1.00 97.06 584 ALA A C 1
ATOM 4479 O O . ALA A 1 584 ? 11.791 12.008 -6.795 1.00 97.06 584 ALA A O 1
ATOM 4480 N N . PRO A 1 585 ? 11.454 11.600 -4.618 1.00 98.06 585 PRO A N 1
ATOM 4481 C CA . PRO A 1 585 ? 12.682 10.809 -4.482 1.00 98.06 585 PRO A CA 1
ATOM 4482 C C . PRO A 1 585 ? 12.650 9.495 -5.275 1.00 98.06 585 PRO A C 1
ATOM 4484 O O . PRO A 1 585 ? 13.688 9.054 -5.764 1.00 98.06 585 PRO A O 1
ATOM 4487 N N . ALA A 1 586 ? 11.467 8.890 -5.423 1.00 98.00 586 ALA A N 1
ATOM 4488 C CA . ALA A 1 586 ? 11.255 7.697 -6.235 1.00 98.00 586 ALA A CA 1
ATOM 4489 C C . ALA A 1 586 ? 11.353 8.029 -7.733 1.00 98.00 586 ALA A C 1
ATOM 4491 O O . ALA A 1 586 ? 12.111 7.377 -8.442 1.00 98.00 586 ALA A O 1
ATOM 4492 N N . MET A 1 587 ? 10.693 9.104 -8.186 1.00 97.56 587 MET A N 1
ATOM 4493 C CA . MET A 1 587 ? 10.769 9.591 -9.577 1.00 97.56 587 MET A CA 1
ATOM 4494 C C . MET A 1 587 ? 12.208 9.896 -10.003 1.00 97.56 587 MET A C 1
ATOM 4496 O O . MET A 1 587 ? 12.616 9.553 -11.110 1.00 97.56 587 MET A O 1
ATOM 4500 N N . LEU A 1 588 ? 12.986 10.537 -9.121 1.00 98.00 588 LEU A N 1
ATOM 4501 C CA . LEU A 1 588 ? 14.386 10.864 -9.383 1.00 98.00 588 LEU A CA 1
ATOM 4502 C C . LEU A 1 588 ? 15.245 9.598 -9.489 1.00 98.00 588 LEU A C 1
ATOM 4504 O O . LEU A 1 588 ? 16.040 9.485 -10.415 1.00 98.00 588 LEU A O 1
ATOM 4508 N N . LEU A 1 589 ? 15.092 8.646 -8.562 1.00 98.25 589 LEU A N 1
ATOM 4509 C CA . LEU A 1 589 ? 15.849 7.393 -8.595 1.00 98.25 589 LEU A CA 1
ATOM 4510 C C . LEU A 1 589 ? 15.508 6.555 -9.836 1.00 98.25 589 LEU A C 1
ATOM 4512 O O . LEU A 1 589 ? 16.413 6.023 -10.476 1.00 98.25 589 LEU A O 1
ATOM 4516 N N . HIS A 1 590 ? 14.221 6.481 -10.178 1.00 98.44 590 HIS A N 1
ATOM 4517 C CA . HIS A 1 590 ? 13.719 5.769 -11.346 1.00 98.44 590 HIS A CA 1
ATOM 4518 C C . HIS A 1 590 ? 14.248 6.400 -12.644 1.00 98.44 590 HIS A C 1
ATOM 4520 O O . HIS A 1 590 ? 14.975 5.753 -13.389 1.00 98.44 590 HIS A O 1
ATOM 4526 N N . GLY A 1 591 ? 14.023 7.699 -12.861 1.00 98.00 591 GLY A N 1
ATOM 4527 C CA . GLY A 1 591 ? 14.492 8.360 -14.079 1.00 98.00 591 GLY A CA 1
ATOM 4528 C C . GLY A 1 591 ? 16.020 8.416 -14.215 1.00 98.00 591 GLY A C 1
ATOM 4529 O O . GLY A 1 591 ? 16.527 8.436 -15.331 1.00 98.00 591 GLY A O 1
ATOM 4530 N N . VAL A 1 592 ? 16.794 8.369 -13.122 1.00 98.19 592 VAL A N 1
ATOM 4531 C CA . VAL A 1 592 ? 18.256 8.181 -13.218 1.00 98.19 592 VAL A CA 1
ATOM 4532 C C . VAL A 1 592 ? 18.607 6.781 -13.735 1.00 98.19 592 VAL A C 1
ATOM 4534 O O . VAL A 1 592 ? 19.527 6.663 -14.544 1.00 98.19 592 VAL A O 1
ATOM 4537 N N . TYR A 1 593 ? 17.886 5.741 -13.303 1.00 97.94 593 TYR A N 1
ATOM 4538 C CA . TYR A 1 593 ? 18.088 4.363 -13.758 1.00 97.94 593 TYR A CA 1
ATOM 4539 C C . TYR A 1 593 ? 17.760 4.189 -15.250 1.00 97.94 593 TYR A C 1
ATOM 4541 O O . TYR A 1 593 ? 18.531 3.543 -15.958 1.00 97.94 593 TYR A O 1
ATOM 4549 N N . ASP A 1 594 ? 16.695 4.808 -15.761 1.00 97.12 594 ASP A N 1
ATOM 4550 C CA . ASP A 1 594 ? 16.377 4.715 -17.194 1.00 97.12 594 ASP A CA 1
ATOM 4551 C C . ASP A 1 594 ? 17.277 5.612 -18.043 1.00 97.12 594 ASP A C 1
ATOM 4553 O O . ASP A 1 594 ? 17.766 5.189 -19.092 1.00 97.12 594 ASP A O 1
ATOM 4557 N N . LEU A 1 595 ? 17.571 6.834 -17.577 1.00 97.00 595 LEU A N 1
ATOM 4558 C CA . LEU A 1 595 ? 18.428 7.750 -18.326 1.00 97.00 595 LEU A CA 1
ATOM 4559 C C . LEU A 1 595 ? 19.826 7.162 -18.518 1.00 97.00 595 LEU A C 1
ATOM 4561 O O . LEU A 1 595 ? 20.354 7.249 -19.621 1.00 97.00 595 LEU A O 1
ATOM 4565 N N . GLN A 1 596 ? 20.425 6.538 -17.496 1.00 96.50 596 GLN A N 1
ATOM 4566 C CA . GLN A 1 596 ? 21.737 5.906 -17.675 1.00 96.50 596 GLN A CA 1
ATOM 4567 C C . GLN A 1 596 ? 21.683 4.753 -18.691 1.00 96.50 596 GLN A C 1
ATOM 4569 O O . GLN A 1 596 ? 22.592 4.639 -19.512 1.00 96.50 596 GLN A O 1
ATOM 4574 N N . ALA A 1 597 ? 20.594 3.974 -18.718 1.00 93.62 597 ALA A N 1
ATOM 4575 C CA . ALA A 1 597 ? 20.428 2.897 -19.687 1.00 93.62 597 ALA A CA 1
ATOM 4576 C C . ALA A 1 597 ? 20.341 3.459 -21.112 1.00 93.62 597 ALA A C 1
ATOM 4578 O O . ALA A 1 597 ? 21.106 3.044 -21.980 1.00 93.62 597 ALA A O 1
ATOM 4579 N N . PHE A 1 598 ? 19.499 4.474 -21.336 1.00 93.31 598 PHE A N 1
ATOM 4580 C CA . PHE A 1 598 ? 19.407 5.159 -22.627 1.00 93.31 598 PHE A CA 1
ATOM 4581 C C . PHE A 1 598 ? 20.734 5.803 -23.046 1.00 93.31 598 PHE A C 1
ATOM 4583 O O . PHE A 1 598 ? 21.124 5.699 -24.208 1.00 93.31 598 PHE A O 1
ATOM 4590 N N . LEU A 1 599 ? 21.447 6.445 -22.114 1.00 92.94 599 LEU A N 1
ATOM 4591 C CA . LEU A 1 599 ? 22.736 7.075 -22.387 1.00 92.94 599 LEU A CA 1
ATOM 4592 C C . LEU A 1 599 ? 23.782 6.048 -22.818 1.00 92.94 599 LEU A C 1
ATOM 4594 O O . LEU A 1 599 ? 24.400 6.226 -23.862 1.00 92.94 599 LEU A O 1
ATOM 4598 N N . PHE A 1 600 ? 23.981 4.965 -22.070 1.00 92.50 600 PHE A N 1
ATOM 4599 C CA . PHE A 1 600 ? 25.003 3.981 -22.428 1.00 92.50 600 PHE A CA 1
ATOM 4600 C C . PHE A 1 600 ? 24.642 3.180 -23.683 1.00 92.50 600 PHE A C 1
ATOM 4602 O O . PHE A 1 600 ? 25.534 2.902 -24.478 1.00 92.50 600 PHE A O 1
ATOM 4609 N N . THR A 1 601 ? 23.360 2.881 -23.920 1.00 87.44 601 THR A N 1
ATOM 4610 C CA . THR A 1 601 ? 22.911 2.239 -25.168 1.00 87.44 601 THR A CA 1
ATOM 4611 C C . THR A 1 601 ? 23.067 3.146 -26.396 1.00 87.44 601 THR A C 1
ATOM 4613 O O . THR A 1 601 ? 23.250 2.632 -27.495 1.00 87.44 601 THR A O 1
ATOM 4616 N N . PHE A 1 602 ? 23.008 4.476 -26.241 1.00 86.69 602 PHE A N 1
ATOM 4617 C CA . PHE A 1 602 ? 23.103 5.419 -27.365 1.00 86.69 602 PHE A CA 1
ATOM 4618 C C . PHE A 1 602 ? 24.509 6.021 -27.578 1.00 86.69 602 PHE A C 1
ATOM 4620 O O . PHE A 1 602 ? 24.846 6.372 -28.707 1.00 86.69 602 PHE A O 1
ATOM 4627 N N . TRP A 1 603 ? 25.335 6.174 -26.533 1.00 85.75 603 TRP A N 1
ATOM 4628 C CA . TRP A 1 603 ? 26.656 6.831 -26.617 1.00 85.75 603 TRP A CA 1
ATOM 4629 C C . TRP A 1 603 ? 27.870 5.897 -26.614 1.00 85.75 603 TRP A C 1
ATOM 4631 O O . TRP A 1 603 ? 28.945 6.357 -26.998 1.00 85.75 603 TRP A O 1
ATOM 4641 N N . LEU A 1 604 ? 27.752 4.647 -26.158 1.00 86.62 604 LEU A N 1
ATOM 4642 C CA . LEU A 1 604 ? 28.883 3.714 -26.105 1.00 86.62 604 LEU A CA 1
ATOM 4643 C C . LEU A 1 604 ? 28.754 2.615 -27.161 1.00 86.62 604 LEU A C 1
ATOM 4645 O O . LEU A 1 604 ? 27.655 2.252 -27.578 1.00 86.62 604 LEU A O 1
ATOM 4649 N N . GLU A 1 605 ? 29.898 2.071 -27.578 1.00 79.81 605 GLU A N 1
ATOM 4650 C CA . GLU A 1 605 ? 29.931 0.854 -28.388 1.00 79.81 605 GLU A CA 1
ATOM 4651 C C . GLU A 1 605 ? 29.308 -0.317 -27.608 1.00 79.81 605 GLU A C 1
ATOM 4653 O O . GLU A 1 605 ? 29.350 -0.355 -26.375 1.00 79.81 605 GLU A O 1
ATOM 4658 N N . VAL A 1 606 ? 28.690 -1.254 -28.334 1.00 77.00 606 VAL A N 1
ATOM 4659 C CA . VAL A 1 606 ? 27.729 -2.236 -27.792 1.00 77.00 606 VAL A CA 1
ATOM 4660 C C . VAL A 1 606 ? 28.282 -3.031 -26.602 1.00 77.00 606 VAL A C 1
ATOM 4662 O O . VAL A 1 606 ? 27.576 -3.220 -25.607 1.00 77.00 606 VAL A O 1
ATOM 4665 N N . ASP A 1 607 ? 29.541 -3.461 -26.686 1.00 81.88 607 ASP A N 1
ATOM 4666 C CA . ASP A 1 607 ? 30.168 -4.305 -25.669 1.00 81.88 607 ASP A CA 1
ATOM 4667 C C . ASP A 1 607 ? 30.419 -3.526 -24.362 1.00 81.88 607 ASP A C 1
ATOM 4669 O O . ASP A 1 607 ? 29.910 -3.914 -23.304 1.00 81.88 607 ASP A O 1
ATOM 4673 N N . ASP A 1 608 ? 31.101 -2.376 -24.434 1.00 84.25 608 ASP A N 1
ATOM 4674 C CA . ASP A 1 608 ? 31.402 -1.522 -23.273 1.00 84.25 608 ASP A CA 1
ATOM 4675 C C . ASP A 1 608 ? 30.137 -0.894 -22.659 1.00 84.25 608 ASP A C 1
ATOM 4677 O O . ASP A 1 608 ? 30.001 -0.802 -21.432 1.00 84.25 608 ASP A O 1
ATOM 4681 N N . GLY A 1 609 ? 29.173 -0.496 -23.499 1.00 87.88 609 GLY A N 1
ATOM 4682 C CA . GLY A 1 609 ? 27.911 0.105 -23.067 1.00 87.88 609 GLY A CA 1
ATOM 4683 C C . GLY A 1 609 ? 27.090 -0.811 -22.161 1.00 87.88 609 GLY A C 1
ATOM 4684 O O . GLY A 1 609 ? 26.524 -0.356 -21.162 1.00 87.88 609 GLY A O 1
ATOM 4685 N N . SER A 1 610 ? 27.078 -2.113 -22.457 1.00 88.94 610 SER A N 1
ATOM 4686 C CA . SER A 1 610 ? 26.332 -3.104 -21.676 1.00 88.94 610 SER A CA 1
ATOM 4687 C C . SER A 1 610 ? 26.853 -3.237 -20.235 1.00 88.94 610 SER A C 1
ATOM 4689 O O . SER A 1 610 ? 26.069 -3.209 -19.282 1.00 88.94 610 SER A O 1
ATOM 4691 N N . VAL A 1 611 ? 28.177 -3.302 -20.057 1.00 91.19 611 VAL A N 1
ATOM 4692 C CA . VAL A 1 611 ? 28.835 -3.463 -18.749 1.00 91.19 611 VAL A CA 1
ATOM 4693 C C . VAL A 1 611 ? 28.718 -2.188 -17.913 1.00 91.19 611 VAL A C 1
ATOM 4695 O O . VAL A 1 611 ? 28.458 -2.257 -16.706 1.00 91.19 611 VAL A O 1
ATOM 4698 N N . MET A 1 612 ? 28.861 -1.021 -18.545 1.00 93.06 612 MET A N 1
ATOM 4699 C CA . MET A 1 612 ? 28.713 0.275 -17.877 1.00 93.06 612 MET A CA 1
ATOM 4700 C C . MET A 1 612 ? 27.271 0.506 -17.408 1.00 93.06 612 MET A C 1
ATOM 4702 O O . MET A 1 612 ? 27.066 0.887 -16.253 1.00 93.06 612 MET A O 1
ATOM 4706 N N . SER A 1 613 ? 26.277 0.172 -18.241 1.00 93.69 613 SER A N 1
ATOM 4707 C CA . SER A 1 613 ? 24.856 0.246 -17.874 1.00 93.69 613 SER A CA 1
ATOM 4708 C C . SER A 1 613 ? 24.488 -0.711 -16.741 1.00 93.69 613 SER A C 1
ATOM 4710 O O . SER A 1 613 ? 23.843 -0.315 -15.767 1.00 93.69 613 SER A O 1
ATOM 4712 N N . LEU A 1 614 ? 24.972 -1.958 -16.785 1.00 94.50 614 LEU A N 1
ATOM 4713 C CA . LEU A 1 614 ? 24.783 -2.921 -15.696 1.00 94.50 614 LEU A CA 1
ATOM 4714 C C . LEU A 1 614 ? 25.376 -2.397 -14.373 1.00 94.50 614 LEU A C 1
ATOM 4716 O O . LEU A 1 614 ? 24.738 -2.469 -13.322 1.00 94.50 614 LEU A O 1
ATOM 4720 N N . SER A 1 615 ? 26.579 -1.821 -14.431 1.00 95.25 615 SER A N 1
ATOM 4721 C CA . SER A 1 615 ? 27.287 -1.285 -13.263 1.00 95.25 615 SER A CA 1
ATOM 4722 C C . SER A 1 615 ? 26.572 -0.075 -12.652 1.00 95.25 615 SER A C 1
ATOM 4724 O O . SER A 1 615 ? 26.409 0.000 -11.432 1.00 95.25 615 SER A O 1
ATOM 4726 N N . ALA A 1 616 ? 26.095 0.853 -13.485 1.00 96.06 616 ALA A N 1
ATOM 4727 C CA . ALA A 1 616 ? 25.318 2.007 -13.040 1.00 96.06 616 ALA A CA 1
ATOM 4728 C C . ALA A 1 616 ? 23.935 1.602 -12.498 1.00 96.06 616 ALA A C 1
ATOM 4730 O O . ALA A 1 616 ? 23.518 2.113 -11.459 1.00 96.06 616 ALA A O 1
ATOM 4731 N N . SER A 1 617 ? 23.278 0.613 -13.111 1.00 96.88 617 SER A N 1
ATOM 4732 C CA . SER A 1 617 ? 22.027 0.021 -12.614 1.00 96.88 617 SER A CA 1
ATOM 4733 C C . SER A 1 617 ? 22.189 -0.554 -11.199 1.00 96.88 617 SER A C 1
ATOM 4735 O O . SER A 1 617 ? 21.394 -0.258 -10.304 1.00 96.88 617 SER A O 1
ATOM 4737 N N . VAL A 1 618 ? 23.259 -1.323 -10.954 1.00 97.81 618 VAL A N 1
ATOM 4738 C CA . VAL A 1 618 ? 23.592 -1.845 -9.615 1.00 97.81 618 VAL A CA 1
ATOM 4739 C C . VAL A 1 618 ? 23.876 -0.706 -8.630 1.00 97.81 618 VAL A C 1
ATOM 4741 O O . VAL A 1 618 ? 23.412 -0.754 -7.489 1.00 97.81 618 VAL A O 1
ATOM 4744 N N . LEU A 1 619 ? 24.584 0.346 -9.055 1.00 97.56 619 LEU A N 1
ATOM 4745 C CA . LEU A 1 619 ? 24.843 1.517 -8.215 1.00 97.56 619 LEU A CA 1
ATOM 4746 C C . LEU A 1 619 ? 23.543 2.233 -7.806 1.00 97.56 619 LEU A C 1
ATOM 4748 O O . LEU A 1 619 ? 23.397 2.581 -6.633 1.00 97.56 619 LEU A O 1
ATOM 4752 N N . CYS A 1 620 ? 22.576 2.393 -8.717 1.00 97.88 620 CYS A N 1
ATOM 4753 C CA . CYS A 1 620 ? 21.254 2.947 -8.407 1.00 97.88 620 CYS A CA 1
ATOM 4754 C C . CYS A 1 620 ? 20.539 2.137 -7.313 1.00 97.88 620 CYS A C 1
ATOM 4756 O O . CYS A 1 620 ? 20.036 2.719 -6.350 1.00 97.88 620 CYS A O 1
ATOM 4758 N N . LEU A 1 621 ? 20.558 0.802 -7.395 1.00 97.94 621 LEU A N 1
ATOM 4759 C CA . LEU A 1 621 ? 19.962 -0.072 -6.374 1.00 97.94 621 LEU A CA 1
ATOM 4760 C C . LEU A 1 621 ? 20.657 0.050 -5.015 1.00 97.94 621 LEU A C 1
ATOM 4762 O O . LEU A 1 621 ? 19.985 0.105 -3.984 1.00 97.94 621 LEU A O 1
ATOM 4766 N N . VAL A 1 622 ? 21.991 0.132 -4.996 1.00 98.06 622 VAL A N 1
ATOM 4767 C CA . VAL A 1 622 ? 22.764 0.331 -3.759 1.00 98.06 622 VAL A CA 1
ATOM 4768 C C . VAL A 1 622 ? 22.425 1.680 -3.122 1.00 98.06 622 VAL A C 1
ATOM 4770 O O . VAL A 1 622 ? 22.126 1.732 -1.929 1.00 98.06 622 VAL A O 1
ATOM 4773 N N . VAL A 1 623 ? 22.405 2.767 -3.900 1.00 97.94 623 VAL A N 1
ATOM 4774 C CA . VAL A 1 623 ? 22.062 4.112 -3.408 1.00 97.94 623 VAL A CA 1
ATOM 4775 C C . VAL A 1 623 ? 20.617 4.163 -2.896 1.00 97.94 623 VAL A C 1
ATOM 4777 O O . VAL A 1 623 ? 20.379 4.637 -1.783 1.00 97.94 623 VAL A O 1
ATOM 4780 N N . GLY A 1 624 ? 19.661 3.611 -3.649 1.00 97.88 624 GLY A N 1
ATOM 4781 C CA . GLY A 1 624 ? 18.257 3.525 -3.243 1.00 97.88 624 GLY A CA 1
ATOM 4782 C C . GLY A 1 624 ? 18.046 2.687 -1.978 1.00 97.88 624 GLY A C 1
ATOM 4783 O O . GLY A 1 624 ? 17.337 3.108 -1.063 1.00 97.88 624 GLY A O 1
ATOM 4784 N N . GLY A 1 625 ? 18.721 1.539 -1.869 1.00 97.62 625 GLY A N 1
ATOM 4785 C CA . GLY A 1 625 ? 18.687 0.674 -0.687 1.00 97.62 625 GLY A CA 1
ATOM 4786 C C . GLY A 1 625 ? 19.296 1.323 0.562 1.00 97.62 625 GLY A C 1
ATOM 4787 O O . GLY A 1 625 ? 18.731 1.219 1.655 1.00 97.62 625 GLY A O 1
ATOM 4788 N N . LEU A 1 626 ? 20.407 2.054 0.414 1.00 98.00 626 LEU A N 1
ATOM 4789 C CA . LEU A 1 626 ? 21.000 2.845 1.498 1.00 98.00 626 LEU A CA 1
ATOM 4790 C C . LEU A 1 626 ? 20.055 3.966 1.957 1.00 98.00 626 LEU A C 1
ATOM 4792 O O . LEU A 1 626 ? 19.882 4.165 3.164 1.00 98.00 626 LEU A O 1
ATOM 4796 N N . TYR A 1 627 ? 19.399 4.657 1.020 1.00 98.12 627 TYR A N 1
ATOM 4797 C CA . TYR A 1 627 ? 18.443 5.718 1.341 1.00 98.12 627 TYR A CA 1
ATOM 4798 C C . TYR A 1 627 ? 17.171 5.177 2.018 1.00 98.12 627 TYR A C 1
ATOM 4800 O O . TYR A 1 627 ? 16.722 5.737 3.021 1.00 98.12 627 TYR A O 1
ATOM 4808 N N . LEU A 1 628 ? 16.654 4.022 1.583 1.00 96.62 628 LEU A N 1
ATOM 4809 C CA . LEU A 1 628 ? 15.585 3.308 2.290 1.00 96.62 628 LEU A CA 1
ATOM 4810 C C . LEU A 1 628 ? 15.968 2.940 3.721 1.00 96.62 628 LEU A C 1
ATOM 4812 O O . LEU A 1 628 ? 15.167 3.119 4.637 1.00 96.62 628 LEU A O 1
ATOM 4816 N N . ASN A 1 629 ? 17.184 2.436 3.940 1.00 97.06 629 ASN A N 1
ATOM 4817 C CA . ASN A 1 629 ? 17.637 2.082 5.283 1.00 97.06 629 ASN A CA 1
ATOM 4818 C C . ASN A 1 629 ? 17.739 3.320 6.198 1.00 97.06 629 ASN A C 1
ATOM 4820 O O . ASN A 1 629 ? 17.382 3.254 7.375 1.00 97.06 629 ASN A O 1
ATOM 4824 N N . TYR A 1 630 ? 18.145 4.466 5.645 1.00 97.38 630 TYR A N 1
ATOM 4825 C CA . TYR A 1 630 ? 18.123 5.756 6.338 1.00 97.38 630 TYR A CA 1
ATOM 4826 C C . TYR A 1 630 ? 16.697 6.199 6.717 1.00 97.38 630 TYR A C 1
ATOM 4828 O O . TYR A 1 630 ? 16.457 6.559 7.872 1.00 97.38 630 TYR A O 1
ATOM 4836 N N . LEU A 1 631 ? 15.732 6.125 5.792 1.00 96.19 631 LEU A N 1
ATOM 4837 C CA . LEU A 1 631 ? 14.328 6.459 6.074 1.00 96.19 631 LEU A CA 1
ATOM 4838 C C . LEU A 1 631 ? 13.696 5.493 7.084 1.00 96.19 631 LEU A C 1
ATOM 4840 O O . LEU A 1 631 ? 13.001 5.928 8.004 1.00 96.19 631 LEU A O 1
ATOM 4844 N N . ARG A 1 632 ? 14.000 4.194 6.983 1.00 95.94 632 ARG A N 1
ATOM 4845 C CA . ARG A 1 632 ? 13.551 3.158 7.924 1.00 95.94 632 ARG A CA 1
ATOM 4846 C C . ARG A 1 632 ? 13.931 3.477 9.369 1.00 95.94 632 ARG A C 1
ATOM 4848 O O . ARG A 1 632 ? 13.138 3.187 10.262 1.00 95.94 632 ARG A O 1
ATOM 4855 N N . GLY A 1 633 ? 15.102 4.075 9.598 1.00 94.38 633 GLY A N 1
ATOM 4856 C CA . GLY A 1 633 ? 15.557 4.511 10.924 1.00 94.38 633 GLY A CA 1
ATOM 4857 C C . GLY A 1 633 ? 14.823 5.737 11.488 1.00 94.38 633 GLY A C 1
ATOM 4858 O O . GLY A 1 633 ? 14.967 6.031 12.670 1.00 94.38 633 GLY A O 1
ATOM 4859 N N . ARG A 1 634 ? 14.036 6.451 10.669 1.00 94.94 634 ARG A N 1
ATOM 4860 C CA . ARG A 1 634 ? 13.251 7.635 11.070 1.00 94.94 634 ARG A CA 1
ATOM 4861 C C . ARG A 1 634 ? 11.772 7.340 11.334 1.00 94.94 634 ARG A C 1
ATOM 4863 O O . ARG A 1 634 ? 11.092 8.160 11.948 1.00 94.94 634 ARG A O 1
ATOM 4870 N N . ILE A 1 635 ? 11.270 6.196 10.875 1.00 92.44 635 ILE A N 1
ATOM 4871 C CA . ILE A 1 635 ? 9.874 5.785 11.058 1.00 92.44 635 ILE A CA 1
ATOM 4872 C C . ILE A 1 635 ? 9.715 5.089 12.414 1.00 92.44 635 ILE A C 1
ATOM 4874 O O . ILE A 1 635 ? 10.428 4.134 12.723 1.00 92.44 635 ILE A O 1
ATOM 4878 N N . GLN A 1 636 ? 8.744 5.539 13.210 1.00 90.38 636 GLN A N 1
ATOM 4879 C CA . GLN A 1 636 ? 8.295 4.818 14.400 1.00 90.38 636 GLN A CA 1
ATOM 4880 C C . GLN A 1 636 ? 7.272 3.767 13.964 1.00 90.38 636 GLN A C 1
ATOM 4882 O O . GLN A 1 636 ? 6.105 4.044 13.718 1.00 90.38 636 GLN A O 1
ATOM 4887 N N . TRP A 1 637 ? 7.762 2.542 13.775 1.00 86.06 637 TRP A N 1
ATOM 4888 C CA . TRP A 1 637 ? 7.019 1.445 13.147 1.00 86.06 637 TRP A CA 1
ATOM 4889 C C . TRP A 1 637 ? 5.907 0.832 14.007 1.00 86.06 637 TRP A C 1
ATOM 4891 O O . TRP A 1 637 ? 5.174 -0.023 13.508 1.00 86.06 637 TRP A O 1
ATOM 4901 N N . ASP A 1 638 ? 5.834 1.219 15.278 1.00 81.06 638 ASP A N 1
ATOM 4902 C CA . ASP A 1 638 ? 4.860 0.739 16.260 1.00 81.06 638 ASP A CA 1
ATOM 4903 C C . ASP A 1 638 ? 3.806 1.812 16.610 1.00 81.06 638 ASP A C 1
ATOM 4905 O O . ASP A 1 638 ? 2.883 1.526 17.370 1.00 81.06 638 ASP A O 1
ATOM 4909 N N . ASP A 1 639 ? 3.902 3.012 16.017 1.00 70.94 639 ASP A N 1
ATOM 4910 C CA . ASP A 1 639 ? 2.842 4.024 16.065 1.00 70.94 639 ASP A CA 1
ATOM 4911 C C . ASP A 1 639 ? 1.633 3.549 15.248 1.00 70.94 639 ASP A C 1
ATOM 4913 O O . ASP A 1 639 ? 1.779 3.001 14.149 1.00 70.94 639 ASP A O 1
ATOM 4917 N N . VAL A 1 640 ? 0.427 3.819 15.746 1.00 63.03 640 VAL A N 1
ATOM 4918 C CA . VAL A 1 640 ? -0.817 3.574 15.012 1.00 63.03 640 VAL A CA 1
ATOM 4919 C C . VAL A 1 640 ? -1.370 4.914 14.532 1.00 63.03 640 VAL A C 1
ATOM 4921 O O . VAL A 1 640 ? -1.741 5.763 15.339 1.00 63.03 640 VAL A O 1
ATOM 4924 N N . TYR A 1 641 ? -1.410 5.130 13.214 1.00 57.12 641 TYR A N 1
ATOM 4925 C CA . TYR A 1 641 ? -1.954 6.366 12.653 1.00 57.12 641 TYR A CA 1
ATOM 4926 C C . TYR A 1 641 ? -3.470 6.265 12.526 1.00 57.12 641 TYR A C 1
ATOM 4928 O O . TYR A 1 641 ? -3.988 5.464 11.747 1.00 57.12 641 TYR A O 1
ATOM 4936 N N . HIS A 1 642 ? -4.176 7.118 13.264 1.00 46.00 642 HIS A N 1
ATOM 4937 C CA . HIS A 1 642 ? -5.578 7.403 12.995 1.00 46.00 642 HIS A CA 1
ATOM 4938 C C . HIS A 1 642 ? -5.660 8.094 11.629 1.00 46.00 642 HIS A C 1
ATOM 4940 O O . HIS A 1 642 ? -4.985 9.102 11.396 1.00 46.00 642 HIS A O 1
ATOM 4946 N N . ALA A 1 643 ? -6.485 7.569 10.722 1.00 43.41 643 ALA A N 1
ATOM 4947 C CA . ALA A 1 643 ? -7.018 8.422 9.671 1.00 43.41 643 ALA A CA 1
ATOM 4948 C C . ALA A 1 643 ? -7.943 9.478 10.321 1.00 43.41 643 ALA A C 1
ATOM 4950 O O . ALA A 1 643 ? -8.266 9.407 11.505 1.00 43.41 643 ALA A O 1
ATOM 4951 N N . VAL A 1 644 ? -8.321 10.504 9.573 1.00 42.03 644 VAL A N 1
ATOM 4952 C CA . VAL A 1 644 ? -9.254 11.549 10.022 1.00 42.03 644 VAL A CA 1
ATOM 4953 C C . VAL A 1 644 ? -10.296 11.689 8.906 1.00 42.03 644 VAL A C 1
ATOM 4955 O O . VAL A 1 644 ? -9.927 11.414 7.756 1.00 42.03 644 VAL A O 1
ATOM 4958 N N . PRO A 1 645 ? -11.565 12.040 9.206 1.00 38.41 645 PRO A N 1
ATOM 4959 C CA . PRO A 1 645 ? -12.614 12.153 8.195 1.00 38.41 645 PRO A CA 1
ATOM 4960 C C . PRO A 1 645 ? -12.241 13.047 7.006 1.00 38.41 645 PRO A C 1
ATOM 4962 O O . PRO A 1 645 ? -11.283 13.827 7.038 1.00 38.41 645 PRO A O 1
ATOM 4965 N N . SER A 1 646 ? -12.979 12.864 5.918 1.00 38.28 646 SER A N 1
ATOM 4966 C CA . SER A 1 646 ? -12.693 13.480 4.628 1.00 38.28 646 SER A CA 1
ATOM 4967 C C . SER A 1 646 ? -12.807 15.009 4.661 1.00 38.28 646 SER A C 1
ATOM 4969 O O . SER A 1 646 ? -13.461 15.598 5.513 1.00 38.28 646 SER A O 1
ATOM 4971 N N . VAL A 1 647 ? -12.165 15.686 3.705 1.00 42.41 647 VAL A N 1
ATOM 4972 C CA . VAL A 1 647 ? -12.107 17.163 3.662 1.00 42.41 647 VAL A CA 1
ATOM 4973 C C . VAL A 1 647 ? -13.495 17.815 3.519 1.00 42.41 647 VAL A C 1
ATOM 4975 O O . VAL A 1 647 ? -13.657 18.974 3.896 1.00 42.41 647 VAL A O 1
ATOM 4978 N N . GLU A 1 648 ? -14.498 17.078 3.036 1.00 49.12 648 GLU A N 1
ATOM 4979 C CA . GLU A 1 648 ? -15.892 17.535 2.953 1.00 49.12 648 GLU A CA 1
ATOM 4980 C C . GLU A 1 648 ? -16.494 17.788 4.352 1.00 49.12 648 GLU A C 1
ATOM 4982 O O . GLU A 1 648 ? -17.194 18.780 4.544 1.00 49.12 648 GLU A O 1
ATOM 4987 N N . ASP A 1 649 ? -16.103 17.009 5.369 1.00 41.75 649 ASP A N 1
ATOM 4988 C CA . ASP A 1 649 ? -16.591 17.131 6.754 1.00 41.75 649 ASP A CA 1
ATOM 4989 C C . ASP A 1 649 ? -16.148 18.445 7.447 1.00 41.75 649 ASP A C 1
ATOM 4991 O O . ASP A 1 649 ? -16.755 18.900 8.419 1.00 41.75 649 ASP A O 1
ATOM 4995 N N . ALA A 1 650 ? -15.096 19.102 6.942 1.00 40.91 650 ALA A N 1
ATOM 4996 C CA . ALA A 1 650 ? -14.595 20.371 7.482 1.00 40.91 650 ALA A CA 1
ATOM 4997 C C . ALA A 1 650 ? -15.350 21.611 6.955 1.00 40.91 650 ALA A C 1
ATOM 4999 O O . ALA A 1 650 ? -15.206 22.701 7.521 1.00 40.91 650 ALA A O 1
ATOM 5000 N N . ALA A 1 651 ? -16.135 21.470 5.880 1.00 44.31 651 ALA A N 1
ATOM 5001 C CA . ALA A 1 651 ? -16.955 22.554 5.340 1.00 44.31 651 ALA A CA 1
ATOM 5002 C C . ALA A 1 651 ? -18.189 22.804 6.223 1.00 44.31 651 ALA A C 1
ATOM 5004 O O . ALA A 1 651 ? -18.431 23.945 6.629 1.00 44.31 651 ALA A O 1
ATOM 5005 N N . ASP A 1 652 ? -18.888 21.738 6.620 1.00 44.34 652 ASP A N 1
ATOM 5006 C CA . ASP A 1 652 ? -20.070 21.818 7.490 1.00 44.34 652 ASP A CA 1
ATOM 5007 C C . ASP A 1 652 ? -19.722 22.337 8.893 1.00 44.34 652 ASP A C 1
ATOM 5009 O O . ASP A 1 652 ? -20.448 23.155 9.461 1.00 44.34 652 ASP A O 1
ATOM 5013 N N . PHE A 1 653 ? -18.549 21.977 9.430 1.00 38.19 653 PHE A N 1
ATOM 5014 C CA . PHE A 1 653 ? -18.102 22.504 10.725 1.00 38.19 653 PHE A CA 1
ATOM 5015 C C . PHE A 1 653 ? -17.871 24.032 10.702 1.00 38.19 653 PHE A C 1
ATOM 5017 O O . PHE A 1 653 ? -18.055 24.707 11.717 1.00 38.19 653 PHE A O 1
ATOM 5024 N N . ARG A 1 654 ? -17.524 24.614 9.540 1.00 39.34 654 ARG A N 1
ATOM 5025 C CA . ARG A 1 654 ? -17.471 26.078 9.355 1.00 39.34 654 ARG A CA 1
ATOM 5026 C C . ARG A 1 654 ? -18.852 26.709 9.191 1.00 39.34 654 ARG A C 1
ATOM 5028 O O . ARG A 1 654 ? -19.047 27.816 9.690 1.00 39.34 654 ARG A O 1
ATOM 5035 N N . ALA A 1 655 ? -19.799 26.035 8.541 1.00 43.12 655 ALA A N 1
ATOM 5036 C CA . ALA A 1 655 ? -21.177 26.515 8.446 1.00 43.12 655 ALA A CA 1
ATOM 5037 C C . ALA A 1 655 ? -21.813 26.659 9.844 1.00 43.12 655 ALA A C 1
ATOM 5039 O O . ALA A 1 655 ? -22.299 27.737 10.194 1.00 43.12 655 ALA A O 1
ATOM 5040 N N . SER A 1 656 ? -21.685 25.640 10.702 1.00 40.22 656 SER A N 1
ATOM 5041 C CA . SER A 1 656 ? -22.186 25.698 12.085 1.00 40.22 656 SER A CA 1
ATOM 5042 C C . SER A 1 656 ? -21.496 26.781 12.927 1.00 40.22 656 SER A C 1
ATOM 5044 O O . SER A 1 656 ? -22.161 27.496 13.674 1.00 40.22 656 SER A O 1
ATOM 5046 N N . ALA A 1 657 ? -20.182 26.980 12.765 1.00 34.75 657 ALA A N 1
ATOM 5047 C CA . ALA A 1 657 ? -19.433 28.007 13.499 1.00 34.75 657 ALA A CA 1
ATOM 5048 C C . ALA A 1 657 ? -19.767 29.455 13.084 1.00 34.75 657 ALA A C 1
ATOM 5050 O O . ALA A 1 657 ? -19.521 30.378 13.857 1.00 34.75 657 ALA A O 1
ATOM 5051 N N . THR A 1 658 ? -20.337 29.670 11.892 1.00 38.28 658 THR A N 1
ATOM 5052 C CA . THR A 1 658 ? -20.719 31.013 11.406 1.00 38.28 658 THR A CA 1
ATOM 5053 C C . THR A 1 658 ? -22.175 31.370 11.758 1.00 38.28 658 THR A C 1
ATOM 5055 O O . THR A 1 658 ? -22.640 32.452 11.422 1.00 38.28 658 THR A O 1
ATOM 5058 N N . THR A 1 659 ? -22.889 30.491 12.475 1.00 38.88 659 THR A N 1
ATOM 5059 C CA . THR A 1 659 ? -24.262 30.734 12.973 1.00 38.88 659 THR A CA 1
ATOM 5060 C C . THR A 1 659 ? -24.283 31.073 14.479 1.00 38.88 659 THR A C 1
ATOM 5062 O O . THR A 1 659 ? -25.330 31.050 15.118 1.00 38.88 659 THR A O 1
ATOM 5065 N N . LEU A 1 660 ? -23.115 31.379 15.062 1.00 33.81 660 LEU A N 1
ATOM 5066 C CA . LEU A 1 660 ? -22.927 31.782 16.464 1.00 33.81 660 LEU A CA 1
ATOM 5067 C C . LEU A 1 660 ? -22.004 33.017 16.579 1.00 33.81 660 LEU A C 1
ATOM 5069 O O . LEU A 1 660 ? -21.048 33.031 17.356 1.00 33.81 660 LEU A O 1
ATOM 5073 N N . VAL A 1 661 ? -22.314 34.056 15.792 1.00 33.69 661 VAL A N 1
ATOM 5074 C CA . VAL A 1 661 ? -21.856 35.454 15.949 1.00 33.69 661 VAL A CA 1
ATOM 5075 C C . VAL A 1 661 ? -23.031 36.382 15.658 1.00 33.69 661 VAL A C 1
ATOM 5077 O O . VAL A 1 661 ? -23.688 36.147 14.621 1.00 33.69 661 VAL A O 1
#

InterPro domains:
  IPR026898 Intramembrane metalloprotease PrsW [PF13367] (440-611)

Sequence (661 aa):
MPPELAKSMSFGGMSSRSGSRHRGQLASVRSQLSIQRSSSARSANSNRSNRSTHSLRDSCGVSTGCDSIKDLKFDAMLEPDAGSNHTLVDSAFRDKGYQWIINQVERKTTAALDVHKKYLDDDVQHDVKLFHGGDVVDAARNRIVLTNLDVFANCLWDTLTESAATPMWRIQRLEEVDAATCYTQVSVVDGISPGHPLVMNVLLRLVRVSVDRQVIVLRSIAEDAKFPLPHQSIAFSVSGWIVLDRTLTPTKRRLGDRAETQAPDKGFAPMHDDDPDQAAAILGDWLMDAIGCGPIRVMEPPPFAPATRAVLLGFLAAVPLVMLLVAPWTELLPLGVLYTPPGLVAVAVLRYTHSKNKTSCTNRVDIDALVHLFLAGCSIGVIVAMLIEMVLTLVAQGCFLVVDNRDVLGQIERYRAEHPGNGTSAGDILAHIRVRHSFSILLTLSFMAFIVAGTVEESVKAWLVLRRPCRPCCSTYCDHLSRTSDVPMEPSLQSRDSVVQTSPRQVVLGFIVVGCGFSTMENALYAFLAPSLAMQLWTAAIRSALATPLHMICASLTGMHLVLQLRQNPPTTRSRWDVLRAIAPAMLLHGVYDLQAFLFTFWLEVDDGSVMSLSASVLCLVVGGLYLNYLRGRIQWDDVYHAVPSVEDAADFRASATTLV